Protein AF-0000000074166733 (afdb_homodimer)

Structure (mmCIF, N/CA/C/O backbone):
data_AF-0000000074166733-model_v1
#
loop_
_entity.id
_entity.type
_entity.pdbx_description
1 polymer 'Secreted glycoprotein'
#
loop_
_atom_site.group_PDB
_atom_site.id
_atom_site.type_symbol
_atom_site.label_atom_id
_atom_site.label_alt_id
_atom_site.label_comp_id
_atom_site.label_asym_id
_atom_site.label_entity_id
_atom_site.label_seq_id
_atom_site.pdbx_PDB_ins_code
_atom_site.Cartn_x
_atom_site.Cartn_y
_atom_site.Cartn_z
_atom_site.occupancy
_atom_site.B_iso_or_equiv
_atom_site.auth_seq_id
_atom_site.auth_comp_id
_atom_site.auth_asym_id
_atom_site.auth_atom_id
_atom_site.pdbx_PDB_model_num
ATOM 1 N N . MET A 1 1 ? -39.781 55.938 23 1 27.62 1 MET A N 1
ATOM 2 C CA . MET A 1 1 ? -38.812 54.875 22.766 1 27.62 1 MET A CA 1
ATOM 3 C C . MET A 1 1 ? -38.125 55.062 21.422 1 27.62 1 MET A C 1
ATOM 5 O O . MET A 1 1 ? -38.719 54.875 20.375 1 27.62 1 MET A O 1
ATOM 9 N N . THR A 1 2 ? -37.312 56 21.109 1 37.94 2 THR A N 1
ATOM 10 C CA . THR A 1 2 ? -36.656 56.688 20 1 37.94 2 THR A CA 1
ATOM 11 C C . THR A 1 2 ? -35.719 55.75 19.234 1 37.94 2 THR A C 1
ATOM 13 O O . THR A 1 2 ? -34.969 55.031 19.844 1 37.94 2 THR A O 1
ATOM 16 N N . ASP A 1 3 ? -36.094 55.125 17.984 1 38.78 3 ASP A N 1
ATOM 17 C CA . ASP A 1 3 ? -35.844 54.062 17.016 1 38.78 3 ASP A CA 1
ATOM 18 C C . ASP A 1 3 ? -34.406 54.156 16.484 1 38.78 3 ASP A C 1
ATOM 20 O O . ASP A 1 3 ? -34.156 54.781 15.453 1 38.78 3 ASP A O 1
ATOM 24 N N . ARG A 1 4 ? -33.344 54.625 17.172 1 48.34 4 ARG A N 1
ATOM 25 C CA . ARG A 1 4 ? -31.938 54.781 16.906 1 48.34 4 ARG A CA 1
ATOM 26 C C . ARG A 1 4 ? -31.266 53.469 16.578 1 48.34 4 ARG A C 1
ATOM 28 O O . ARG A 1 4 ? -30.047 53.406 16.391 1 48.34 4 ARG A O 1
ATOM 35 N N . PRO A 1 5 ? -31.875 52.312 16.938 1 53.09 5 PRO A N 1
ATOM 36 C CA . PRO A 1 5 ? -31.266 50.969 16.859 1 53.09 5 PRO A CA 1
ATOM 37 C C . PRO A 1 5 ? -30.875 50.594 15.43 1 53.09 5 PRO A C 1
ATOM 39 O O . PRO A 1 5 ? -29.938 49.812 15.227 1 53.09 5 PRO A O 1
ATOM 42 N N . PRO A 1 6 ? -31.453 51.25 14.484 1 59.25 6 PRO A N 1
ATOM 43 C CA . PRO A 1 6 ? -31.219 50.75 13.125 1 59.25 6 PRO A CA 1
ATOM 44 C C . PRO A 1 6 ? -29.859 51.125 12.578 1 59.25 6 PRO A C 1
ATOM 46 O O . PRO A 1 6 ? -29.266 50.344 11.797 1 59.25 6 PRO A O 1
ATOM 49 N N . ARG A 1 7 ? -29.375 52.188 13 1 56.59 7 ARG A N 1
ATOM 50 C CA . ARG A 1 7 ? -28.109 52.625 12.406 1 56.59 7 ARG A CA 1
ATOM 51 C C . ARG A 1 7 ? -26.953 51.75 12.875 1 56.59 7 ARG A C 1
ATOM 53 O O . ARG A 1 7 ? -26.109 51.344 12.078 1 56.59 7 ARG A O 1
ATOM 60 N N . ILE A 1 8 ? -26.938 51.531 14.148 1 56.31 8 ILE A N 1
ATOM 61 C CA . ILE A 1 8 ? -25.859 50.719 14.695 1 56.31 8 ILE A CA 1
ATOM 62 C C . ILE A 1 8 ? -25.969 49.312 14.141 1 56.31 8 ILE A C 1
ATOM 64 O O . ILE A 1 8 ? -24.953 48.688 13.805 1 56.31 8 ILE A O 1
ATOM 68 N N . ALA A 1 9 ? -27.141 48.875 14.023 1 58.81 9 ALA A N 1
ATOM 69 C CA . ALA A 1 9 ? -27.344 47.531 13.445 1 58.81 9 ALA A CA 1
ATOM 70 C C . ALA A 1 9 ? -26.875 47.5 11.992 1 58.81 9 ALA A C 1
ATOM 72 O O . ALA A 1 9 ? -26.281 46.531 11.555 1 58.81 9 ALA A O 1
ATOM 73 N N . LEU A 1 10 ? -27.109 48.594 11.344 1 58.19 10 LEU A N 1
ATOM 74 C CA . LEU A 1 10 ? -26.688 48.656 9.945 1 58.19 10 LEU A CA 1
ATOM 75 C C . LEU A 1 10 ? -25.172 48.75 9.836 1 58.19 10 LEU A C 1
ATOM 77 O O . LEU A 1 10 ? -24.578 48.156 8.938 1 58.19 10 LEU A O 1
ATOM 81 N N . VAL A 1 11 ? -24.547 49.406 10.758 1 56.22 11 VAL A N 1
ATOM 82 C CA . VAL A 1 11 ? -23.094 49.531 10.758 1 56.22 11 VAL A CA 1
ATOM 83 C C . VAL A 1 11 ? -22.469 48.188 11.102 1 56.22 11 VAL A C 1
ATOM 85 O O . VAL A 1 11 ? -21.5 47.75 10.461 1 56.22 11 VAL A O 1
ATOM 88 N N . ILE A 1 12 ? -22.984 47.5 12.031 1 56.38 12 ILE A N 1
ATOM 89 C CA . ILE A 1 12 ? -22.484 46.188 12.406 1 56.38 12 ILE A CA 1
ATOM 90 C C . ILE A 1 12 ? -22.672 45.188 11.25 1 56.38 12 ILE A C 1
ATOM 92 O O . ILE A 1 12 ? -21.781 44.406 10.945 1 56.38 12 ILE A O 1
ATOM 96 N N . LEU A 1 13 ? -23.797 45.25 10.609 1 58.47 13 LEU A N 1
ATOM 97 C CA . LEU A 1 13 ? -24.047 44.406 9.445 1 58.47 13 LEU A CA 1
ATOM 98 C C . LEU A 1 13 ? -23.062 44.75 8.32 1 58.47 13 LEU A C 1
ATOM 100 O O . LEU A 1 13 ? -22.547 43.844 7.668 1 58.47 13 LEU A O 1
ATOM 104 N N . ALA A 1 14 ? -22.844 46.031 8.148 1 55.28 14 ALA A N 1
ATOM 105 C CA . ALA A 1 14 ? -21.906 46.469 7.109 1 55.28 14 ALA A CA 1
ATOM 106 C C . ALA A 1 14 ? -20.484 46 7.406 1 55.28 14 ALA A C 1
ATOM 108 O O . ALA A 1 14 ? -19.797 45.5 6.508 1 55.28 14 ALA A O 1
ATOM 109 N N . LEU A 1 15 ? -20.078 46.031 8.609 1 56.97 15 LEU A N 1
ATOM 110 C CA . LEU A 1 15 ? -18.75 45.594 9.008 1 56.97 15 LEU A CA 1
ATOM 111 C C . LEU A 1 15 ? -18.625 44.062 8.891 1 56.97 15 LEU A C 1
ATOM 113 O O . LEU A 1 15 ? -17.594 43.562 8.453 1 56.97 15 LEU A O 1
ATOM 117 N N . CYS A 1 16 ? -19.641 43.406 9.266 1 57.09 16 CYS A N 1
ATOM 118 C CA . CYS A 1 16 ? -19.656 41.969 9.125 1 57.09 16 CYS A CA 1
ATOM 119 C C . CYS A 1 16 ? -19.547 41.562 7.66 1 57.09 16 CYS A C 1
ATOM 121 O O . CYS A 1 16 ? -18.844 40.594 7.324 1 57.09 16 CYS A O 1
ATOM 123 N N . LEU A 1 17 ? -20.188 42.281 6.77 1 57.56 17 LEU A N 1
ATOM 124 C CA . LEU A 1 17 ? -20.156 42 5.34 1 57.56 17 LEU A CA 1
ATOM 125 C C . LEU A 1 17 ? -18.797 42.375 4.738 1 57.56 17 LEU A C 1
ATOM 127 O O . LEU A 1 17 ? -18.297 41.656 3.854 1 57.56 17 LEU A O 1
ATOM 131 N N . LEU A 1 18 ? -18.219 43.438 5.289 1 53.03 18 LEU A N 1
ATOM 132 C CA . LEU A 1 18 ? -16.938 43.906 4.785 1 53.03 18 LEU A CA 1
ATOM 133 C C . LEU A 1 18 ? -15.812 42.969 5.219 1 53.03 18 LEU A C 1
ATOM 135 O O . LEU A 1 18 ? -14.797 42.844 4.531 1 53.03 18 LEU A O 1
ATOM 139 N N . THR A 1 19 ? -16.016 42.25 6.316 1 52.84 19 THR A N 1
ATOM 140 C CA . THR A 1 19 ? -14.922 41.438 6.832 1 52.84 19 THR A CA 1
ATOM 141 C C . THR A 1 19 ? -15.133 39.969 6.438 1 52.84 19 THR A C 1
ATOM 143 O O . THR A 1 19 ? -14.422 39.094 6.926 1 52.84 19 THR A O 1
ATOM 146 N N . VAL A 1 20 ? -16.109 39.75 5.586 1 53.34 20 VAL A N 1
ATOM 147 C CA . VAL A 1 20 ? -16.406 38.375 5.125 1 53.34 20 VAL A CA 1
ATOM 148 C C . VAL A 1 20 ? -15.125 37.719 4.645 1 53.34 20 VAL A C 1
ATOM 150 O O . VAL A 1 20 ? -14.859 36.562 4.98 1 53.34 20 VAL A O 1
ATOM 153 N N . PRO A 1 21 ? -14.375 38.438 3.916 1 48 21 PRO A N 1
ATOM 154 C CA . PRO A 1 21 ? -13.156 37.781 3.459 1 48 21 PRO A CA 1
ATOM 155 C C . PRO A 1 21 ? -12.281 37.281 4.613 1 48 21 PRO A C 1
ATOM 157 O O . PRO A 1 21 ? -11.508 36.344 4.449 1 48 21 PRO A O 1
ATOM 160 N N . PHE A 1 22 ? -12.445 37.875 5.676 1 46.84 22 PHE A N 1
ATOM 161 C CA . PHE A 1 22 ? -11.578 37.531 6.797 1 46.84 22 PHE A CA 1
ATOM 162 C C . PHE A 1 22 ? -12.133 36.375 7.59 1 46.84 22 PHE A C 1
ATOM 164 O O . PHE A 1 22 ? -11.375 35.562 8.125 1 46.84 22 PHE A O 1
ATOM 171 N N . TRP A 1 23 ? -13.438 36.344 7.758 1 48.22 23 TRP A N 1
ATOM 172 C CA . TRP A 1 23 ? -13.945 35.281 8.609 1 48.22 23 TRP A CA 1
ATOM 173 C C . TRP A 1 23 ? -14.523 34.156 7.773 1 48.22 23 TRP A C 1
ATOM 175 O O . TRP A 1 23 ? -14.648 33.031 8.25 1 48.22 23 TRP A O 1
ATOM 185 N N . ALA A 1 24 ? -14.875 34.375 6.559 1 48.03 24 ALA A N 1
ATOM 186 C CA . ALA A 1 24 ? -15.398 33.312 5.703 1 48.03 24 ALA A CA 1
ATOM 187 C C . ALA A 1 24 ? -14.422 32.125 5.621 1 48.03 24 ALA A C 1
ATOM 189 O O . ALA A 1 24 ? -14.836 30.984 5.715 1 48.03 24 ALA A O 1
ATOM 190 N N . PRO A 1 25 ? -13.203 32.469 5.379 1 46.47 25 PRO A N 1
ATOM 191 C CA . PRO A 1 25 ? -12.297 31.312 5.402 1 46.47 25 PRO A CA 1
ATOM 192 C C . PRO A 1 25 ? -12.281 30.594 6.75 1 46.47 25 PRO A C 1
ATOM 194 O O . PRO A 1 25 ? -12 29.391 6.816 1 46.47 25 PRO A O 1
ATOM 197 N N . LEU A 1 26 ? -12.391 31.359 7.754 1 43.88 26 LEU A N 1
ATOM 198 C CA . LEU A 1 26 ? -12.414 30.75 9.086 1 43.88 26 LEU A CA 1
ATOM 199 C C . LEU A 1 26 ? -13.586 29.797 9.227 1 43.88 26 LEU A C 1
ATOM 201 O O . LEU A 1 26 ? -13.523 28.844 10.016 1 43.88 26 LEU A O 1
ATOM 205 N N . LEU A 1 27 ? -14.711 30.172 8.719 1 44.38 27 LEU A N 1
ATOM 206 C CA . LEU A 1 27 ? -15.82 29.234 8.711 1 44.38 27 LEU A CA 1
ATOM 207 C C . LEU A 1 27 ? -15.586 28.141 7.676 1 44.38 27 LEU A C 1
ATOM 209 O O . LEU A 1 27 ? -16.438 27.266 7.488 1 44.38 27 LEU A O 1
ATOM 213 N N . ASP A 1 28 ? -14.391 27.547 7.625 1 46.5 28 ASP A N 1
ATOM 214 C CA . ASP A 1 28 ? -13.922 26.438 6.797 1 46.5 28 ASP A CA 1
ATOM 215 C C . ASP A 1 28 ? -14.766 26.297 5.535 1 46.5 28 ASP A C 1
ATOM 217 O O . ASP A 1 28 ? -15.078 25.188 5.109 1 46.5 28 ASP A O 1
ATOM 221 N N . VAL A 1 29 ? -15.5 27.219 5.082 1 47.47 29 VAL A N 1
ATOM 222 C CA . VAL A 1 29 ? -16.422 27.266 3.949 1 47.47 29 VAL A CA 1
ATOM 223 C C . VAL A 1 29 ? -15.664 26.969 2.658 1 47.47 29 VAL A C 1
ATOM 225 O O . VAL A 1 29 ? -16.266 26.531 1.668 1 47.47 29 VAL A O 1
ATOM 228 N N . THR A 1 30 ? -14.461 27.312 2.502 1 50.12 30 THR A N 1
ATOM 229 C CA . THR A 1 30 ? -13.742 27.219 1.239 1 50.12 30 THR A CA 1
ATOM 230 C C . THR A 1 30 ? -13.078 25.844 1.104 1 50.12 30 THR A C 1
ATOM 232 O O . THR A 1 30 ? -12.5 25.531 0.063 1 50.12 30 THR A O 1
ATOM 235 N N . GLY A 1 31 ? -13.227 25.078 2.035 1 58.38 31 GLY A N 1
ATOM 236 C CA . GLY A 1 31 ? -12.406 23.875 1.93 1 58.38 31 GLY A CA 1
ATOM 237 C C . GLY A 1 31 ? -13.109 22.719 1.244 1 58.38 31 GLY A C 1
ATOM 238 O O . GLY A 1 31 ? -14.289 22.828 0.911 1 58.38 31 GLY A O 1
ATOM 239 N N . THR A 1 32 ? -12.578 21.891 0.525 1 71.25 32 THR A N 1
ATOM 240 C CA . THR A 1 32 ? -13.102 20.688 -0.096 1 71.25 32 THR A CA 1
ATOM 241 C C . THR A 1 32 ? -13.758 19.781 0.945 1 71.25 32 THR A C 1
ATOM 243 O O . THR A 1 32 ? -13.195 19.547 2.016 1 71.25 32 THR A O 1
ATOM 246 N N . ALA A 1 33 ? -15.117 19.828 0.8 1 84.81 33 ALA A N 1
ATOM 247 C CA . ALA A 1 33 ? -15.836 18.922 1.681 1 84.81 33 ALA A CA 1
ATOM 248 C C . ALA A 1 33 ? -16.047 17.562 1.017 1 84.81 33 ALA A C 1
ATOM 250 O O . ALA A 1 33 ? -16.344 17.484 -0.178 1 84.81 33 ALA A O 1
ATOM 251 N N . HIS A 1 34 ? -15.766 16.578 1.745 1 91.19 34 HIS A N 1
ATOM 252 C CA . HIS A 1 34 ? -15.961 15.211 1.288 1 91.19 34 HIS A CA 1
ATOM 253 C C . HIS A 1 34 ? -17.312 14.664 1.76 1 91.19 34 HIS A C 1
ATOM 255 O O . HIS A 1 34 ? -17.656 14.781 2.938 1 91.19 34 HIS A O 1
ATOM 261 N N . GLU A 1 35 ? -18.031 14.109 0.809 1 92.31 35 GLU A N 1
ATOM 262 C CA . GLU A 1 35 ? -19.312 13.492 1.13 1 92.31 35 GLU A CA 1
ATOM 263 C C . GLU A 1 35 ? -19.141 12.023 1.494 1 92.31 35 GLU A C 1
ATOM 265 O O . GLU A 1 35 ? -18.594 11.242 0.712 1 92.31 35 GLU A O 1
ATOM 270 N N . TYR A 1 36 ? -19.531 11.719 2.73 1 93.5 36 TYR A N 1
ATOM 271 C CA . TYR A 1 36 ? -19.516 10.336 3.174 1 93.5 36 TYR A CA 1
ATOM 272 C C . TYR A 1 36 ? -20.859 9.656 2.914 1 93.5 36 TYR A C 1
ATOM 274 O O . TYR A 1 36 ? -21.906 10.281 3.061 1 93.5 36 TYR A O 1
ATOM 282 N N . SER A 1 37 ? -20.828 8.461 2.479 1 93.88 37 SER A N 1
ATOM 283 C CA . SER A 1 37 ? -22 7.598 2.369 1 93.88 37 SER A CA 1
ATOM 284 C C . SER A 1 37 ? -21.797 6.285 3.115 1 93.88 37 SER A C 1
ATOM 286 O O . SER A 1 37 ? -20.656 5.852 3.314 1 93.88 37 SER A O 1
ATOM 288 N N . ALA A 1 38 ? -22.906 5.754 3.568 1 94.75 38 ALA A N 1
ATOM 289 C CA . ALA A 1 38 ? -22.859 4.469 4.262 1 94.75 38 ALA A CA 1
ATOM 290 C C . ALA A 1 38 ? -23.797 3.461 3.604 1 94.75 38 ALA A C 1
ATOM 292 O O . ALA A 1 38 ? -24.906 3.812 3.188 1 94.75 38 ALA A O 1
ATOM 293 N N . THR A 1 39 ? -23.266 2.266 3.408 1 93.5 39 THR A N 1
ATOM 294 C CA . THR A 1 39 ? -24.094 1.165 2.914 1 93.5 39 THR A CA 1
ATOM 295 C C . THR A 1 39 ? -23.922 -0.069 3.797 1 93.5 39 THR A C 1
ATOM 297 O O . THR A 1 39 ? -22.844 -0.331 4.312 1 93.5 39 THR A O 1
ATOM 300 N N . GLN A 1 40 ? -24.953 -0.778 3.959 1 94.38 40 GLN A N 1
ATOM 301 C CA . GLN A 1 40 ? -24.906 -1.936 4.848 1 94.38 40 GLN A CA 1
ATOM 302 C C . GLN A 1 40 ? -24.219 -3.121 4.176 1 94.38 40 GLN A C 1
ATOM 304 O O . GLN A 1 40 ? -24.453 -3.387 2.994 1 94.38 40 GLN A O 1
ATOM 309 N N . LEU A 1 41 ? -23.375 -3.758 4.953 1 93.75 41 LEU A N 1
ATOM 310 C CA . LEU A 1 41 ? -22.766 -5.031 4.574 1 93.75 41 LEU A CA 1
ATOM 311 C C . LEU A 1 41 ? -23.531 -6.199 5.195 1 93.75 41 LEU A C 1
ATOM 313 O O . LEU A 1 41 ? -23.719 -6.242 6.414 1 93.75 41 LEU A O 1
ATOM 317 N N . THR A 1 42 ? -23.953 -7.047 4.348 1 93.69 42 THR A N 1
ATOM 318 C CA . THR A 1 42 ? -24.656 -8.227 4.84 1 93.69 42 THR A CA 1
ATOM 319 C C . THR A 1 42 ? -23.938 -9.508 4.414 1 93.69 42 THR A C 1
ATOM 321 O O . THR A 1 42 ? -23.094 -9.477 3.518 1 93.69 42 THR A O 1
ATOM 324 N N . VAL A 1 43 ? -24.203 -10.484 5.211 1 94.19 43 VAL A N 1
ATOM 325 C CA . VAL A 1 43 ? -23.672 -11.805 4.871 1 94.19 43 VAL A CA 1
ATOM 326 C C . VAL A 1 43 ? -24.812 -12.766 4.574 1 94.19 43 VAL A C 1
ATOM 328 O O . VAL A 1 43 ? -25.688 -12.992 5.426 1 94.19 43 VAL A O 1
ATOM 331 N N . GLU A 1 44 ? -24.859 -13.195 3.309 1 92.62 44 GLU A N 1
ATOM 332 C CA . GLU A 1 44 ? -25.844 -14.18 2.871 1 92.62 44 GLU A CA 1
ATOM 333 C C . GLU A 1 44 ? -25.156 -15.414 2.279 1 92.62 44 GLU A C 1
ATOM 335 O O . GLU A 1 44 ? -24.312 -15.289 1.392 1 92.62 44 GLU A O 1
ATOM 340 N N . ASP A 1 45 ? -25.516 -16.656 2.676 1 93.88 45 ASP A N 1
ATOM 341 C CA . ASP A 1 45 ? -24.922 -17.891 2.197 1 93.88 45 ASP A CA 1
ATOM 342 C C . ASP A 1 45 ? -23.391 -17.859 2.33 1 93.88 45 ASP A C 1
ATOM 344 O O . ASP A 1 45 ? -22.672 -18.25 1.403 1 93.88 45 ASP A O 1
ATOM 348 N N . ASP A 1 46 ? -22.906 -17.281 3.387 1 95.81 46 ASP A N 1
ATOM 349 C CA . ASP A 1 46 ? -21.484 -17.188 3.744 1 95.81 46 ASP A CA 1
ATOM 350 C C . ASP A 1 46 ? -20.703 -16.375 2.717 1 95.81 46 ASP A C 1
ATOM 352 O O . ASP A 1 46 ? -19.578 -16.719 2.359 1 95.81 46 ASP A O 1
ATOM 356 N N . ARG A 1 47 ? -21.469 -15.328 2.168 1 95.12 47 ARG A N 1
ATOM 357 C CA . ARG A 1 47 ? -20.906 -14.375 1.217 1 95.12 47 ARG A CA 1
ATOM 358 C C . ARG A 1 47 ? -21.203 -12.938 1.628 1 95.12 47 ARG A C 1
ATOM 360 O O . ARG A 1 47 ? -22.312 -12.633 2.074 1 95.12 47 ARG A O 1
ATOM 367 N N . VAL A 1 48 ? -20.156 -12.148 1.574 1 94.12 48 VAL A N 1
ATOM 368 C CA . VAL A 1 48 ? -20.344 -10.734 1.896 1 94.12 48 VAL A CA 1
ATOM 369 C C . VAL A 1 48 ? -21.062 -10.039 0.74 1 94.12 48 VAL A C 1
ATOM 371 O O . VAL A 1 48 ? -20.688 -10.219 -0.423 1 94.12 48 VAL A O 1
ATOM 374 N N . GLN A 1 49 ? -22.062 -9.328 1.033 1 91.31 49 GLN A N 1
ATOM 375 C CA . GLN A 1 49 ? -22.828 -8.578 0.041 1 91.31 49 GLN A CA 1
ATOM 376 C C . GLN A 1 49 ? -23.031 -7.133 0.481 1 91.31 49 GLN A C 1
ATOM 378 O O . GLN A 1 49 ? -23.094 -6.844 1.679 1 91.31 49 GLN A O 1
ATOM 383 N N . VAL A 1 50 ? -23.016 -6.246 -0.558 1 89.44 50 VAL A N 1
ATOM 384 C CA . VAL A 1 50 ? -23.344 -4.844 -0.32 1 89.44 50 VAL A CA 1
ATOM 385 C C . VAL A 1 50 ? -24.812 -4.59 -0.687 1 89.44 50 VAL A C 1
ATOM 387 O O . VAL A 1 50 ? -25.234 -4.91 -1.796 1 89.44 50 VAL A O 1
ATOM 390 N N . GLN A 1 51 ? -25.594 -4.156 0.212 1 79.31 51 GLN A N 1
ATOM 391 C CA . GLN A 1 51 ? -27.047 -4.066 0.066 1 79.31 51 GLN A CA 1
ATOM 392 C C . GLN A 1 51 ? -27.422 -3.121 -1.069 1 79.31 51 GLN A C 1
ATOM 394 O O . GLN A 1 51 ? -28.281 -3.447 -1.895 1 79.31 51 GLN A O 1
ATOM 399 N N . GLN A 1 52 ? -26.875 -1.888 -1.008 1 73.38 52 GLN A N 1
ATOM 400 C CA . GLN A 1 52 ? -27.25 -0.912 -2.027 1 73.38 52 GLN A CA 1
ATOM 401 C C . GLN A 1 52 ? -26.125 -0.726 -3.047 1 73.38 52 GLN A C 1
ATOM 403 O O . GLN A 1 52 ? -24.953 -0.947 -2.738 1 73.38 52 GLN A O 1
ATOM 408 N N . ASP A 1 53 ? -26.688 -0.582 -4.277 1 68 53 ASP A N 1
ATOM 409 C CA . ASP A 1 53 ? -25.734 -0.271 -5.332 1 68 53 ASP A CA 1
ATOM 410 C C . ASP A 1 53 ? -24.875 0.929 -4.957 1 68 53 ASP A C 1
ATOM 412 O O . ASP A 1 53 ? -25.391 2.006 -4.652 1 68 53 ASP A O 1
ATOM 416 N N . SER A 1 54 ? -23.703 0.654 -4.727 1 77.56 54 SER A N 1
ATOM 417 C CA . SER A 1 54 ? -22.734 1.666 -4.297 1 77.56 54 SER A CA 1
ATOM 418 C C . SER A 1 54 ? -21.547 1.72 -5.238 1 77.56 54 SER A C 1
ATOM 420 O O . SER A 1 54 ? -20.438 1.312 -4.867 1 77.56 54 SER A O 1
ATOM 422 N N . PRO A 1 55 ? -21.781 2.371 -6.395 1 75.06 55 PRO A N 1
ATOM 423 C CA . PRO A 1 55 ? -20.703 2.352 -7.395 1 75.06 55 PRO A CA 1
ATOM 424 C C . PRO A 1 55 ? -19.453 3.064 -6.918 1 75.06 55 PRO A C 1
ATOM 426 O O . PRO A 1 55 ? -18.344 2.785 -7.414 1 75.06 55 PRO A O 1
ATOM 429 N N . ARG A 1 56 ? -19.625 3.91 -5.922 1 77.56 56 ARG A N 1
ATOM 430 C CA . ARG A 1 56 ? -18.484 4.691 -5.484 1 77.56 56 ARG A CA 1
ATOM 431 C C . ARG A 1 56 ? -17.734 3.982 -4.363 1 77.56 56 ARG A C 1
ATOM 433 O O . ARG A 1 56 ? -16.656 4.422 -3.949 1 77.56 56 ARG A O 1
ATOM 440 N N . LEU A 1 57 ? -18.422 2.957 -3.906 1 83.69 57 LEU A N 1
ATOM 441 C CA . LEU A 1 57 ? -17.703 2.145 -2.92 1 83.69 57 LEU A CA 1
ATOM 442 C C . LEU A 1 57 ? -16.578 1.352 -3.576 1 83.69 57 LEU A C 1
ATOM 444 O O . LEU A 1 57 ? -16.844 0.464 -4.395 1 83.69 57 LEU A O 1
ATOM 448 N N . LYS A 1 58 ? -15.438 1.921 -3.195 1 80.62 58 LYS A N 1
ATOM 449 C CA . LYS A 1 58 ? -14.266 1.223 -3.713 1 80.62 58 LYS A CA 1
ATOM 450 C C . LYS A 1 58 ? -13.359 0.76 -2.58 1 80.62 58 LYS A C 1
ATOM 452 O O . LYS A 1 58 ? -13.25 1.43 -1.551 1 80.62 58 LYS A O 1
ATOM 457 N N . GLN A 1 59 ? -12.859 -0.343 -2.744 1 84 59 GLN A N 1
ATOM 458 C CA . GLN A 1 59 ? -11.883 -0.895 -1.805 1 84 59 GLN A CA 1
ATOM 459 C C . GLN A 1 59 ? -12.398 -0.805 -0.369 1 84 59 GLN A C 1
ATOM 461 O O . GLN A 1 59 ? -12.875 0.247 0.061 1 84 59 GLN A O 1
ATOM 466 N N . ILE A 1 60 ? -12.422 -1.765 0.358 1 91.31 60 ILE A N 1
ATOM 467 C CA . ILE A 1 60 ? -12.82 -1.821 1.76 1 91.31 60 ILE A CA 1
ATOM 468 C C . ILE A 1 60 ? -11.625 -2.193 2.625 1 91.31 60 ILE A C 1
ATOM 470 O O . ILE A 1 60 ? -10.961 -3.207 2.381 1 91.31 60 ILE A O 1
ATOM 474 N N . ASN A 1 61 ? -11.344 -1.309 3.598 1 93.69 61 ASN A N 1
ATOM 475 C CA . ASN A 1 61 ? -10.25 -1.599 4.52 1 93.69 61 ASN A CA 1
ATOM 476 C C . ASN A 1 61 ? -10.477 -2.918 5.254 1 93.69 61 ASN A C 1
ATOM 478 O O . ASN A 1 61 ? -11.539 -3.139 5.84 1 93.69 61 ASN A O 1
ATOM 482 N N . GLY A 1 62 ? -9.508 -3.758 5.191 1 94.75 62 GLY A N 1
ATOM 483 C CA . GLY A 1 62 ? -9.602 -5.047 5.852 1 94.75 62 GLY A CA 1
ATOM 484 C C . GLY A 1 62 ? -10.055 -6.164 4.93 1 94.75 62 GLY A C 1
ATOM 485 O O . GLY A 1 62 ? -9.93 -7.344 5.262 1 94.75 62 GLY A O 1
ATOM 486 N N . LEU A 1 63 ? -10.656 -5.812 3.855 1 94.38 63 LEU A N 1
ATOM 487 C CA . LEU A 1 63 ? -11.094 -6.762 2.836 1 94.38 63 LEU A CA 1
ATOM 488 C C . LEU A 1 63 ? -10.492 -6.418 1.479 1 94.38 63 LEU A C 1
ATOM 490 O O . LEU A 1 63 ? -11.102 -5.691 0.689 1 94.38 63 LEU A O 1
ATOM 494 N N . ASP A 1 64 ? -9.445 -7.023 1.228 1 94.81 64 ASP A N 1
ATOM 495 C CA . ASP A 1 64 ? -8.703 -6.723 0.007 1 94.81 64 ASP A CA 1
ATOM 496 C C . ASP A 1 64 ? -9.398 -7.316 -1.217 1 94.81 64 ASP A C 1
ATOM 498 O O . ASP A 1 64 ? -10.164 -8.273 -1.099 1 94.81 64 ASP A O 1
ATOM 502 N N . CYS A 1 65 ? -9.203 -6.688 -2.428 1 93.12 65 CYS A N 1
ATOM 503 C CA . CYS A 1 65 ? -9.625 -7.164 -3.74 1 93.12 65 CYS A CA 1
ATOM 504 C C . CYS A 1 65 ? -11.141 -7.098 -3.883 1 93.12 65 CYS A C 1
ATOM 506 O O . CYS A 1 65 ? -11.695 -7.555 -4.887 1 93.12 65 CYS A O 1
ATOM 508 N N . PHE A 1 66 ? -11.812 -6.668 -2.822 1 89.81 66 PHE A N 1
ATOM 509 C CA . PHE A 1 66 ? -13.273 -6.598 -2.857 1 89.81 66 PHE A CA 1
ATOM 510 C C . PHE A 1 66 ? -13.734 -5.27 -3.449 1 89.81 66 PHE A C 1
ATOM 512 O O . PHE A 1 66 ? -13.258 -4.207 -3.051 1 89.81 66 PHE A O 1
ATOM 519 N N . ARG A 1 67 ? -14.555 -5.289 -4.453 1 82.38 67 ARG A N 1
ATOM 520 C CA . ARG A 1 67 ? -15.172 -4.113 -5.059 1 82.38 67 ARG A CA 1
ATOM 521 C C . ARG A 1 67 ? -14.109 -3.189 -5.656 1 82.38 67 ARG A C 1
ATOM 523 O O . ARG A 1 67 ? -14.234 -1.966 -5.586 1 82.38 67 ARG A O 1
ATOM 530 N N . GLU A 1 68 ? -13.07 -3.76 -6.012 1 79.5 68 GLU A N 1
ATOM 531 C CA . GLU A 1 68 ? -12.062 -2.945 -6.688 1 79.5 68 GLU A CA 1
ATOM 532 C C . GLU A 1 68 ? -12.477 -2.625 -8.117 1 79.5 68 GLU A C 1
ATOM 534 O O . GLU A 1 68 ? -13.117 -3.443 -8.781 1 79.5 68 GLU A O 1
ATOM 539 N N . ARG A 1 69 ? -12.234 -1.407 -8.516 1 73.25 69 ARG A N 1
ATOM 540 C CA . ARG A 1 69 ? -12.578 -1.026 -9.883 1 73.25 69 ARG A CA 1
ATOM 541 C C . ARG A 1 69 ? -11.781 -1.841 -10.898 1 73.25 69 ARG A C 1
ATOM 543 O O . ARG A 1 69 ? -12.336 -2.326 -11.883 1 73.25 69 ARG A O 1
ATOM 550 N N . SER A 1 70 ? -10.492 -1.945 -10.625 1 81.62 70 SER A N 1
ATOM 551 C CA . SER A 1 70 ? -9.594 -2.76 -11.438 1 81.62 70 SER A CA 1
ATOM 552 C C . SER A 1 70 ? -8.688 -3.623 -10.562 1 81.62 70 SER A C 1
ATOM 554 O O . SER A 1 70 ? -8.297 -3.211 -9.469 1 81.62 70 SER A O 1
ATOM 556 N N . PRO A 1 71 ? -8.5 -4.797 -11.102 1 88.62 71 PRO A N 1
ATOM 557 C CA . PRO A 1 71 ? -7.652 -5.668 -10.289 1 88.62 71 PRO A CA 1
ATOM 558 C C . PRO A 1 71 ? -6.238 -5.113 -10.117 1 88.62 71 PRO A C 1
ATOM 560 O O . PRO A 1 71 ? -5.723 -4.434 -11.008 1 88.62 71 PRO A O 1
ATOM 563 N N . THR A 1 72 ? -5.766 -5.32 -8.953 1 93.62 72 THR A N 1
ATOM 564 C CA . THR A 1 72 ? -4.355 -5.031 -8.711 1 93.62 72 THR A CA 1
ATOM 565 C C . THR A 1 72 ? -3.496 -6.262 -9 1 93.62 72 THR A C 1
ATOM 567 O O . THR A 1 72 ? -4.016 -7.375 -9.109 1 93.62 72 THR A O 1
ATOM 570 N N . ARG A 1 73 ? -2.236 -6.074 -9.172 1 96.19 73 ARG A N 1
ATOM 571 C CA . ARG A 1 73 ? -1.328 -7.188 -9.43 1 96.19 73 ARG A CA 1
ATOM 572 C C . ARG A 1 73 ? -1.334 -8.18 -8.266 1 96.19 73 ARG A C 1
ATOM 574 O O . ARG A 1 73 ? -1.361 -9.391 -8.484 1 96.19 73 ARG A O 1
ATOM 581 N N . THR A 1 74 ? -1.396 -7.668 -7.055 1 95.62 74 THR A N 1
ATOM 582 C CA . THR A 1 74 ? -1.464 -8.523 -5.879 1 95.62 74 THR A CA 1
ATOM 583 C C . THR A 1 74 ? -2.719 -9.398 -5.914 1 95.62 74 THR A C 1
ATOM 585 O O . THR A 1 74 ? -2.652 -10.602 -5.672 1 95.62 74 THR A O 1
ATOM 588 N N . CYS A 1 75 ? -3.787 -8.789 -6.297 1 95.12 75 CYS A N 1
ATOM 589 C CA . CYS A 1 75 ? -5.039 -9.539 -6.34 1 95.12 75 CYS A CA 1
ATOM 590 C C . CYS A 1 75 ? -5.035 -10.539 -7.488 1 95.12 75 CYS A C 1
ATOM 592 O O . CYS A 1 75 ? -5.676 -11.594 -7.402 1 95.12 75 CYS A O 1
ATOM 594 N N . GLY A 1 76 ? -4.297 -10.242 -8.555 1 94.75 76 GLY A N 1
ATOM 595 C CA . GLY A 1 76 ? -4.078 -11.219 -9.602 1 94.75 76 GLY A CA 1
ATOM 596 C C . GLY A 1 76 ? -3.385 -12.477 -9.109 1 94.75 76 GLY A C 1
ATOM 597 O O . GLY A 1 76 ? -3.82 -13.594 -9.406 1 94.75 76 GLY A O 1
ATOM 598 N N . PHE A 1 77 ? -2.375 -12.258 -8.312 1 96.5 77 PHE A N 1
ATOM 599 C CA . PHE A 1 77 ? -1.67 -13.398 -7.742 1 96.5 77 PHE A CA 1
ATOM 600 C C . PHE A 1 77 ? -2.59 -14.203 -6.832 1 96.5 77 PHE A C 1
ATOM 602 O O . PHE A 1 77 ? -2.609 -15.43 -6.891 1 96.5 77 PHE A O 1
ATOM 609 N N . GLU A 1 78 ? -3.307 -13.484 -6.078 1 96.44 78 GLU A N 1
ATOM 610 C CA . GLU A 1 78 ? -4.172 -14.141 -5.109 1 96.44 78 GLU A CA 1
ATOM 611 C C . GLU A 1 78 ? -5.281 -14.93 -5.801 1 96.44 78 GLU A C 1
ATOM 613 O O . GLU A 1 78 ? -5.648 -16.016 -5.359 1 96.44 78 GLU A O 1
ATOM 618 N N . SER A 1 79 ? -5.793 -14.352 -6.871 1 94.19 79 SER A N 1
ATOM 619 C CA . SER A 1 79 ? -6.859 -15.031 -7.594 1 94.19 79 SER A CA 1
ATOM 620 C C . SER A 1 79 ? -6.375 -16.344 -8.188 1 94.19 79 SER A C 1
ATOM 622 O O . SER A 1 79 ? -7.137 -17.312 -8.289 1 94.19 79 SER A O 1
ATOM 624 N N . ALA A 1 80 ? -5.137 -16.406 -8.562 1 94.81 80 ALA A N 1
ATOM 625 C CA . ALA A 1 80 ? -4.566 -17.625 -9.133 1 94.81 80 ALA A CA 1
ATOM 626 C C . ALA A 1 80 ? -4.562 -18.766 -8.109 1 94.81 80 ALA A C 1
ATOM 628 O O . ALA A 1 80 ? -4.605 -19.938 -8.477 1 94.81 80 ALA A O 1
ATOM 629 N N . LEU A 1 81 ? -4.574 -18.391 -6.871 1 96 81 LEU A N 1
ATOM 630 C CA . LEU A 1 81 ? -4.52 -19.391 -5.812 1 96 81 LEU A CA 1
ATOM 631 C C . LEU A 1 81 ? -5.855 -20.109 -5.672 1 96 81 LEU A C 1
ATOM 633 O O . LEU A 1 81 ? -5.934 -21.172 -5.059 1 96 81 LEU A O 1
ATOM 637 N N . LEU A 1 82 ? -6.871 -19.469 -6.199 1 92.62 82 LEU A N 1
ATOM 638 C CA . LEU A 1 82 ? -8.188 -20.094 -6.117 1 92.62 82 LEU A CA 1
ATOM 639 C C . LEU A 1 82 ? -8.211 -21.391 -6.906 1 92.62 82 LEU A C 1
ATOM 641 O O . LEU A 1 82 ? -8.93 -22.328 -6.547 1 92.62 82 LEU A O 1
ATOM 645 N N . THR A 1 83 ? -7.391 -21.484 -7.938 1 89.25 83 THR A N 1
ATOM 646 C CA . THR A 1 83 ? -7.34 -22.672 -8.781 1 89.25 83 THR A CA 1
ATOM 647 C C . THR A 1 83 ? -6.148 -23.547 -8.406 1 89.25 83 THR A C 1
ATOM 649 O O . THR A 1 83 ? -6.27 -24.766 -8.352 1 89.25 83 THR A O 1
ATOM 652 N N . GLU A 1 84 ? -5.012 -22.984 -8.141 1 89.81 84 GLU A N 1
ATOM 653 C CA . GLU A 1 84 ? -3.773 -23.703 -7.887 1 89.81 84 GLU A CA 1
ATOM 654 C C . GLU A 1 84 ? -3.693 -24.172 -6.441 1 89.81 84 GLU A C 1
ATOM 656 O O . GLU A 1 84 ? -2.883 -25.047 -6.105 1 89.81 84 GLU A O 1
ATOM 661 N N . ARG A 1 85 ? -4.445 -23.625 -5.535 1 89.44 85 ARG A N 1
ATOM 662 C CA . ARG A 1 85 ? -4.551 -23.938 -4.117 1 89.44 85 ARG A CA 1
ATOM 663 C C . ARG A 1 85 ? -3.398 -23.328 -3.33 1 89.44 85 ARG A C 1
ATOM 665 O O . ARG A 1 85 ? -3.607 -22.734 -2.271 1 89.44 85 ARG A O 1
ATOM 672 N N . SER A 1 86 ? -2.152 -23.547 -3.922 1 95 86 SER A N 1
ATOM 673 C CA . SER A 1 86 ? -0.997 -22.953 -3.264 1 95 86 SER A CA 1
ATOM 674 C C . SER A 1 86 ? 0.136 -22.703 -4.254 1 95 86 SER A C 1
ATOM 676 O O . SER A 1 86 ? 0.107 -23.203 -5.379 1 95 86 SER A O 1
ATOM 678 N N . ARG A 1 87 ? 1.017 -21.844 -3.719 1 95.19 87 ARG A N 1
ATOM 679 C CA . ARG A 1 87 ? 2.195 -21.516 -4.516 1 95.19 87 ARG A CA 1
ATOM 680 C C . ARG A 1 87 ? 3.453 -21.5 -3.654 1 95.19 87 ARG A C 1
ATOM 682 O O . ARG A 1 87 ? 3.457 -20.938 -2.559 1 95.19 87 ARG A O 1
ATOM 689 N N . SER A 1 88 ? 4.488 -22.156 -4.211 1 95.5 88 SER A N 1
ATOM 690 C CA . SER A 1 88 ? 5.781 -22.109 -3.541 1 95.5 88 SER A CA 1
ATOM 691 C C . SER A 1 88 ? 6.621 -20.938 -4.016 1 95.5 88 SER A C 1
ATOM 693 O O . SER A 1 88 ? 6.629 -20.609 -5.207 1 95.5 88 SER A O 1
ATOM 695 N N . ALA A 1 89 ? 7.266 -20.328 -3.061 1 94.5 89 ALA A N 1
ATOM 696 C CA . ALA A 1 89 ? 8.086 -19.172 -3.383 1 94.5 89 ALA A CA 1
ATOM 697 C C . ALA A 1 89 ? 9.398 -19.188 -2.602 1 94.5 89 ALA A C 1
ATOM 699 O O . ALA A 1 89 ? 9.406 -19.031 -1.38 1 94.5 89 ALA A O 1
ATOM 700 N N . SER A 1 90 ? 10.461 -19.422 -3.363 1 92.62 90 SER A N 1
ATOM 701 C CA . SER A 1 90 ? 11.781 -19.219 -2.764 1 92.62 90 SER A CA 1
ATOM 702 C C . SER A 1 90 ? 12.172 -17.75 -2.781 1 92.62 90 SER A C 1
ATOM 704 O O . SER A 1 90 ? 12.023 -17.078 -3.801 1 92.62 90 SER A O 1
ATOM 706 N N . TYR A 1 91 ? 12.547 -17.312 -1.679 1 91.19 91 TYR A N 1
ATOM 707 C CA . TYR A 1 91 ? 12.938 -15.906 -1.577 1 91.19 91 TYR A CA 1
ATOM 708 C C . TYR A 1 91 ? 14.445 -15.766 -1.412 1 91.19 91 TYR A C 1
ATOM 710 O O . TYR A 1 91 ? 15.031 -16.344 -0.494 1 91.19 91 TYR A O 1
ATOM 718 N N . PRO A 1 92 ? 15.031 -15.008 -2.295 1 86.44 92 PRO A N 1
ATOM 719 C CA . PRO A 1 92 ? 16.484 -14.875 -2.219 1 86.44 92 PRO A CA 1
ATOM 720 C C . PRO A 1 92 ? 16.969 -14.406 -0.847 1 86.44 92 PRO A C 1
ATOM 722 O O . PRO A 1 92 ? 16.438 -13.445 -0.296 1 86.44 92 PRO A O 1
ATOM 725 N N . GLY A 1 93 ? 17.891 -15.109 -0.299 1 83 93 GLY A N 1
ATOM 726 C CA . GLY A 1 93 ? 18.5 -14.711 0.96 1 83 93 GLY A CA 1
ATOM 727 C C . GLY A 1 93 ? 17.828 -15.328 2.17 1 83 93 GLY A C 1
ATOM 728 O O . GLY A 1 93 ? 18.328 -15.234 3.289 1 83 93 GLY A O 1
ATOM 729 N N . VAL A 1 94 ? 16.688 -15.93 1.919 1 88.19 94 VAL A N 1
ATOM 730 C CA . VAL A 1 94 ? 15.992 -16.547 3.043 1 88.19 94 VAL A CA 1
ATOM 731 C C . VAL A 1 94 ? 16.109 -18.062 2.955 1 88.19 94 VAL A C 1
ATOM 733 O O . VAL A 1 94 ? 15.555 -18.688 2.049 1 88.19 94 VAL A O 1
ATOM 736 N N . ARG A 1 95 ? 16.812 -18.594 3.926 1 90.81 95 ARG A N 1
ATOM 737 C CA . ARG A 1 95 ? 17.047 -20.047 3.893 1 90.81 95 ARG A CA 1
ATOM 738 C C . ARG A 1 95 ? 16.391 -20.734 5.082 1 90.81 95 ARG A C 1
ATOM 740 O O . ARG A 1 95 ? 16.25 -21.953 5.105 1 90.81 95 ARG A O 1
ATOM 747 N N . HIS A 1 96 ? 16.016 -19.891 6.012 1 92.5 96 HIS A N 1
ATOM 748 C CA . HIS A 1 96 ? 15.359 -20.391 7.219 1 92.5 96 HIS A CA 1
ATOM 749 C C . HIS A 1 96 ? 14.43 -19.328 7.809 1 92.5 96 HIS A C 1
ATOM 751 O O . HIS A 1 96 ? 14.664 -18.125 7.652 1 92.5 96 HIS A O 1
ATOM 757 N N . VAL A 1 97 ? 13.375 -19.797 8.289 1 91.12 97 VAL A N 1
ATOM 758 C CA . VAL A 1 97 ? 12.453 -18.891 8.969 1 91.12 97 VAL A CA 1
ATOM 759 C C . VAL A 1 97 ? 12.211 -19.375 10.398 1 91.12 97 VAL A C 1
ATOM 761 O O . VAL A 1 97 ? 11.789 -20.516 10.609 1 91.12 97 VAL A O 1
ATOM 764 N N . ASP A 1 98 ? 12.562 -18.359 11.25 1 87.06 98 ASP A N 1
ATOM 765 C CA . ASP A 1 98 ? 12.312 -18.656 12.656 1 87.06 98 ASP A CA 1
ATOM 766 C C . ASP A 1 98 ? 10.938 -18.172 13.094 1 87.06 98 ASP A C 1
ATOM 768 O O . ASP A 1 98 ? 10.586 -17.016 12.852 1 87.06 98 ASP A O 1
ATOM 772 N N . GLY A 1 99 ? 10.18 -19.016 13.617 1 88.94 99 GLY A N 1
ATOM 773 C CA . GLY A 1 99 ? 8.906 -18.562 14.164 1 88.94 99 GLY A CA 1
ATOM 774 C C . GLY A 1 99 ? 7.805 -18.5 13.125 1 88.94 99 GLY A C 1
ATOM 775 O O . GLY A 1 99 ? 7.656 -19.422 12.305 1 88.94 99 GLY A O 1
ATOM 776 N N . ASP A 1 100 ? 7.055 -17.422 13.141 1 88.94 100 ASP A N 1
ATOM 777 C CA . ASP A 1 100 ? 5.887 -17.234 12.281 1 88.94 100 ASP A CA 1
ATOM 778 C C . ASP A 1 100 ? 6.301 -16.891 10.852 1 88.94 100 ASP A C 1
ATOM 780 O O . ASP A 1 100 ? 6.926 -15.859 10.617 1 88.94 100 ASP A O 1
ATOM 784 N N . PRO A 1 101 ? 5.984 -17.719 9.922 1 91.94 101 PRO A N 1
ATOM 785 C CA . PRO A 1 101 ? 6.402 -17.5 8.539 1 91.94 101 PRO A CA 1
ATOM 786 C C . PRO A 1 101 ? 5.527 -16.469 7.816 1 91.94 101 PRO A C 1
ATOM 788 O O . PRO A 1 101 ? 5.699 -16.234 6.617 1 91.94 101 PRO A O 1
ATOM 791 N N . SER A 1 102 ? 4.668 -15.875 8.508 1 90 102 SER A N 1
ATOM 792 C CA . SER A 1 102 ? 3.723 -14.961 7.879 1 90 102 SER A CA 1
ATOM 793 C C . SER A 1 102 ? 4.445 -13.805 7.184 1 90 102 SER A C 1
ATOM 795 O O . SER A 1 102 ? 5.449 -13.305 7.691 1 90 102 SER A O 1
ATOM 797 N N . LEU A 1 103 ? 3.93 -13.516 6.012 1 93.44 103 LEU A N 1
ATOM 798 C CA . LEU A 1 103 ? 4.441 -12.391 5.238 1 93.44 103 LEU A CA 1
ATOM 799 C C . LEU A 1 103 ? 3.492 -11.195 5.32 1 93.44 103 LEU A C 1
ATOM 801 O O . LEU A 1 103 ? 2.271 -11.367 5.301 1 93.44 103 LEU A O 1
ATOM 805 N N . ALA A 1 104 ? 4.105 -10.062 5.387 1 91.31 104 ALA A N 1
ATOM 806 C CA . ALA A 1 104 ? 3.303 -8.844 5.484 1 91.31 104 ALA A CA 1
ATOM 807 C C . ALA A 1 104 ? 2.441 -8.656 4.238 1 91.31 104 ALA A C 1
ATOM 809 O O . ALA A 1 104 ? 2.898 -8.898 3.117 1 91.31 104 ALA A O 1
ATOM 810 N N . ALA A 1 105 ? 1.182 -8.367 4.453 1 93.25 105 ALA A N 1
ATOM 811 C CA . ALA A 1 105 ? 0.22 -8.031 3.404 1 93.25 105 ALA A CA 1
ATOM 812 C C . ALA A 1 105 ? -0.645 -6.84 3.814 1 93.25 105 ALA A C 1
ATOM 814 O O . ALA A 1 105 ? -0.674 -6.461 4.988 1 93.25 105 ALA A O 1
ATOM 815 N N . ARG A 1 106 ? -1.257 -6.258 2.789 1 88 106 ARG A N 1
ATOM 816 C CA . ARG A 1 106 ? -2.096 -5.098 3.076 1 88 106 ARG A CA 1
ATOM 817 C C . ARG A 1 106 ? -3.211 -5.457 4.055 1 88 106 ARG A C 1
ATOM 819 O O . ARG A 1 106 ? -3.426 -4.754 5.043 1 88 106 ARG A O 1
ATOM 826 N N . ASP A 1 107 ? -3.912 -6.531 3.744 1 92.88 107 ASP A N 1
ATOM 827 C CA . ASP A 1 107 ? -5.012 -7.012 4.574 1 92.88 107 ASP A CA 1
ATOM 828 C C . ASP A 1 107 ? -4.918 -8.523 4.793 1 92.88 107 ASP A C 1
ATOM 830 O O . ASP A 1 107 ? -4.375 -9.242 3.951 1 92.88 107 ASP A O 1
ATOM 834 N N . ARG A 1 108 ? -5.488 -8.828 5.902 1 94.94 108 ARG A N 1
ATOM 835 C CA . ARG A 1 108 ? -5.52 -10.25 6.23 1 94.94 108 ARG A CA 1
ATOM 836 C C . ARG A 1 108 ? -6.508 -10.992 5.34 1 94.94 108 ARG A C 1
ATOM 838 O O . ARG A 1 108 ? -6.227 -12.102 4.883 1 94.94 108 ARG A O 1
ATOM 845 N N . TYR A 1 109 ? -7.648 -10.344 5.051 1 97.44 109 TYR A N 1
ATOM 846 C CA . TYR A 1 109 ? -8.727 -10.992 4.312 1 97.44 109 TYR A CA 1
ATOM 847 C C . TYR A 1 109 ? -8.844 -10.422 2.904 1 97.44 109 TYR A C 1
ATOM 849 O O . TYR A 1 109 ? -8.414 -9.289 2.646 1 97.44 109 TYR A O 1
ATOM 857 N N . LEU A 1 110 ? -9.297 -11.211 2.012 1 96.06 110 LEU A N 1
ATOM 858 C CA . LEU A 1 110 ? -9.625 -10.742 0.667 1 96.06 110 LEU A CA 1
ATOM 859 C C . LEU A 1 110 ? -10.93 -11.367 0.185 1 96.06 110 LEU A C 1
ATOM 861 O O . LEU A 1 110 ? -11.367 -12.391 0.708 1 96.06 110 LEU A O 1
ATOM 865 N N . ALA A 1 111 ? -11.586 -10.68 -0.623 1 93.5 111 ALA A N 1
ATOM 866 C CA . ALA A 1 111 ? -12.797 -11.133 -1.301 1 93.5 111 ALA A CA 1
ATOM 867 C C . ALA A 1 111 ? -12.797 -10.711 -2.768 1 93.5 111 ALA A C 1
ATOM 869 O O . ALA A 1 111 ? -12.383 -9.594 -3.098 1 93.5 111 ALA A O 1
ATOM 870 N N . PHE A 1 112 ? -13.07 -11.609 -3.629 1 85.94 112 PHE A N 1
ATOM 871 C CA . PHE A 1 112 ? -13.055 -11.281 -5.051 1 85.94 112 PHE A CA 1
ATOM 872 C C . PHE A 1 112 ? -14.406 -10.766 -5.508 1 85.94 112 PHE A C 1
ATOM 874 O O . PHE A 1 112 ? -15.438 -11.086 -4.914 1 85.94 112 PHE A O 1
ATOM 881 N N . PRO A 1 113 ? -14.242 -9.914 -6.547 1 76 113 PRO A N 1
ATOM 882 C CA . PRO A 1 113 ? -15.484 -9.289 -7.012 1 76 113 PRO A CA 1
ATOM 883 C C . PRO A 1 113 ? -16.516 -10.312 -7.492 1 76 113 PRO A C 1
ATOM 885 O O . PRO A 1 113 ? -16.156 -11.328 -8.094 1 76 113 PRO A O 1
ATOM 888 N N . GLY A 1 114 ? -17.719 -10.039 -7.227 1 70.81 114 GLY A N 1
ATOM 889 C CA . GLY A 1 114 ? -18.844 -10.773 -7.797 1 70.81 114 GLY A CA 1
ATOM 890 C C . GLY A 1 114 ? -19.234 -12 -7.004 1 70.81 114 GLY A C 1
ATOM 891 O O . GLY A 1 114 ? -20.359 -12.492 -7.109 1 70.81 114 GLY A O 1
ATOM 892 N N . ASP A 1 115 ? -18.391 -12.547 -6.242 1 74.81 115 ASP A N 1
ATOM 893 C CA . ASP A 1 115 ? -18.766 -13.797 -5.594 1 74.81 115 ASP A CA 1
ATOM 894 C C . ASP A 1 115 ? -18.938 -13.609 -4.09 1 74.81 115 ASP A C 1
ATOM 896 O O . ASP A 1 115 ? -19.75 -14.289 -3.467 1 74.81 115 ASP A O 1
ATOM 900 N N . GLY A 1 116 ? -18.266 -12.695 -3.457 1 85.44 116 GLY A N 1
ATOM 901 C CA . GLY A 1 116 ? -18.453 -12.312 -2.064 1 85.44 116 GLY A CA 1
ATOM 902 C C . GLY A 1 116 ? -17.812 -13.297 -1.094 1 85.44 116 GLY A C 1
ATOM 903 O O . GLY A 1 116 ? -17.906 -13.117 0.123 1 85.44 116 GLY A O 1
ATOM 904 N N . ARG A 1 117 ? -17.359 -14.484 -1.588 1 93.75 117 ARG A N 1
ATOM 905 C CA . ARG A 1 117 ? -16.625 -15.391 -0.717 1 93.75 117 ARG A CA 1
ATOM 906 C C . ARG A 1 117 ? -15.391 -14.703 -0.123 1 93.75 117 ARG A C 1
ATOM 908 O O . ARG A 1 117 ? -14.695 -13.961 -0.813 1 93.75 117 ARG A O 1
ATOM 915 N N . VAL A 1 118 ? -15.211 -14.969 1.142 1 96.75 118 VAL A N 1
ATOM 916 C CA . VAL A 1 118 ? -14.078 -14.344 1.82 1 96.75 118 VAL A CA 1
ATOM 917 C C . VAL A 1 118 ? -12.984 -15.383 2.053 1 96.75 118 VAL A C 1
ATOM 919 O O . VAL A 1 118 ? -13.273 -16.531 2.396 1 96.75 118 VAL A O 1
ATOM 922 N N . PHE A 1 119 ? -11.781 -14.961 1.81 1 97 119 PHE A N 1
ATOM 923 C CA . PHE A 1 119 ? -10.609 -15.812 2.006 1 97 119 PHE A CA 1
ATOM 924 C C . PHE A 1 119 ? -9.609 -15.148 2.941 1 97 119 PHE A C 1
ATOM 926 O O . PHE A 1 119 ? -9.586 -13.922 3.064 1 97 119 PHE A O 1
ATOM 933 N N . GLU A 1 120 ? -8.82 -15.953 3.625 1 97.75 120 GLU A N 1
ATOM 934 C CA . GLU A 1 120 ? -7.707 -15.5 4.453 1 97.75 120 GLU A CA 1
ATOM 935 C C . GLU A 1 120 ? -6.367 -15.898 3.84 1 97.75 120 GLU A C 1
ATOM 937 O O . GLU A 1 120 ? -6.207 -17.016 3.352 1 97.75 120 GLU A O 1
ATOM 942 N N . ARG A 1 121 ? -5.422 -14.945 3.842 1 97.69 121 ARG A N 1
ATOM 943 C CA . ARG A 1 121 ? -4.07 -15.219 3.367 1 97.69 121 ARG A CA 1
ATOM 944 C C . ARG A 1 121 ? -3.316 -16.109 4.348 1 97.69 121 ARG A C 1
ATOM 946 O O . ARG A 1 121 ? -3.268 -15.828 5.547 1 97.69 121 ARG A O 1
ATOM 953 N N . VAL A 1 122 ? -2.775 -17.172 3.818 1 97.31 122 VAL A N 1
ATOM 954 C CA . VAL A 1 122 ? -2.016 -18.109 4.645 1 97.31 122 VAL A CA 1
ATOM 955 C C . VAL A 1 122 ? -0.612 -18.281 4.07 1 97.31 122 VAL A C 1
ATOM 957 O O . VAL A 1 122 ? -0.443 -18.406 2.855 1 97.31 122 VAL A O 1
ATOM 960 N N . THR A 1 123 ? 0.354 -18.172 4.945 1 97.12 123 THR A N 1
ATOM 961 C CA . THR A 1 123 ? 1.74 -18.406 4.559 1 97.12 123 THR A CA 1
ATOM 962 C C . THR A 1 123 ? 2.377 -19.469 5.445 1 97.12 123 THR A C 1
ATOM 964 O O . THR A 1 123 ? 2.311 -19.375 6.676 1 97.12 123 THR A O 1
ATOM 967 N N . ASP A 1 124 ? 2.904 -20.438 4.832 1 96.5 124 ASP A N 1
ATOM 968 C CA . ASP A 1 124 ? 3.668 -21.469 5.516 1 96.5 124 ASP A CA 1
ATOM 969 C C . ASP A 1 124 ? 5.105 -21.516 5.012 1 96.5 124 ASP A C 1
ATOM 971 O O . ASP A 1 124 ? 5.426 -20.922 3.979 1 96.5 124 ASP A O 1
ATOM 975 N N . TRP A 1 125 ? 5.973 -22.156 5.852 1 96.75 125 TRP A N 1
ATOM 976 C CA . TRP A 1 125 ? 7.371 -22.328 5.469 1 96.75 125 TRP A CA 1
ATOM 977 C C . TRP A 1 125 ? 7.723 -23.812 5.34 1 96.75 125 TRP A C 1
ATOM 979 O O . TRP A 1 125 ? 7.438 -24.609 6.238 1 96.75 125 TRP A O 1
ATOM 989 N N . ASN A 1 126 ? 8.211 -24.125 4.184 1 96.31 126 ASN A N 1
ATOM 990 C CA . ASN A 1 126 ? 8.758 -25.453 3.955 1 96.31 126 ASN A CA 1
ATOM 991 C C . ASN A 1 126 ? 10.266 -25.484 4.191 1 96.31 126 ASN A C 1
ATOM 993 O O . ASN A 1 126 ? 11.047 -25.047 3.346 1 96.31 126 ASN A O 1
ATOM 997 N N . GLU A 1 127 ? 10.711 -26.031 5.27 1 95.38 127 GLU A N 1
ATOM 998 C CA . GLU A 1 127 ? 12.117 -26.031 5.656 1 95.38 127 GLU A CA 1
ATOM 999 C C . GLU A 1 127 ? 12.969 -26.812 4.656 1 95.38 127 GLU A C 1
ATOM 1001 O O . GLU A 1 127 ? 14.07 -26.375 4.301 1 95.38 127 GLU A O 1
ATOM 1006 N N . SER A 1 128 ? 12.5 -27.953 4.211 1 95.44 128 SER A N 1
ATOM 1007 C CA . SER A 1 128 ? 13.266 -28.797 3.305 1 95.44 128 SER A CA 1
ATOM 1008 C C . SER A 1 128 ? 13.484 -28.125 1.958 1 95.44 128 SER A C 1
ATOM 1010 O O . SER A 1 128 ? 14.578 -28.203 1.387 1 95.44 128 SER A O 1
ATOM 1012 N N . ALA A 1 129 ? 12.477 -27.422 1.493 1 94.81 129 ALA A N 1
ATOM 1013 C CA . ALA A 1 129 ? 12.57 -26.766 0.193 1 94.81 129 ALA A CA 1
ATOM 1014 C C . ALA A 1 129 ? 13.062 -25.328 0.339 1 94.81 129 ALA A C 1
ATOM 1016 O O . ALA A 1 129 ? 13.328 -24.656 -0.658 1 94.81 129 ALA A O 1
ATOM 1017 N N . GLN A 1 130 ? 13.18 -24.875 1.593 1 94.44 130 GLN A N 1
ATOM 1018 C CA . GLN A 1 130 ? 13.57 -23.5 1.887 1 94.44 130 GLN A CA 1
ATOM 1019 C C . GLN A 1 130 ? 12.75 -22.5 1.071 1 94.44 130 GLN A C 1
ATOM 1021 O O . GLN A 1 130 ? 13.305 -21.625 0.398 1 94.44 130 GLN A O 1
ATOM 1026 N N . SER A 1 131 ? 11.453 -22.656 1.229 1 95.75 131 SER A N 1
ATOM 1027 C CA . SER A 1 131 ? 10.547 -21.828 0.451 1 95.75 131 SER A CA 1
ATOM 1028 C C . SER A 1 131 ? 9.25 -21.562 1.211 1 95.75 131 SER A C 1
ATOM 1030 O O . SER A 1 131 ? 8.852 -22.359 2.066 1 95.75 131 SER A O 1
ATOM 1032 N N . TYR A 1 132 ? 8.68 -20.438 0.902 1 96.06 132 TYR A N 1
ATOM 1033 C CA . TYR A 1 132 ? 7.348 -20.125 1.404 1 96.06 132 TYR A CA 1
ATOM 1034 C C . TYR A 1 132 ? 6.277 -20.859 0.61 1 96.06 132 TYR A C 1
ATOM 1036 O O . TYR A 1 132 ? 6.465 -21.156 -0.574 1 96.06 132 TYR A O 1
ATOM 1044 N N . ARG A 1 133 ? 5.266 -21.188 1.281 1 97.12 133 ARG A N 1
ATOM 1045 C CA . ARG A 1 133 ? 4.051 -21.672 0.631 1 97.12 133 ARG A CA 1
ATOM 1046 C C . ARG A 1 133 ? 2.9 -20.688 0.833 1 97.12 133 ARG A C 1
ATOM 1048 O O . ARG A 1 133 ? 2.451 -20.484 1.961 1 97.12 133 ARG A O 1
ATOM 1055 N N . LEU A 1 134 ? 2.496 -20.094 -0.271 1 97.44 134 LEU A N 1
ATOM 1056 C CA . LEU A 1 134 ? 1.438 -19.094 -0.228 1 97.44 134 LEU A CA 1
ATOM 1057 C C . LEU A 1 134 ? 0.098 -19.703 -0.636 1 97.44 134 LEU A C 1
ATOM 1059 O O . LEU A 1 134 ? 0.006 -20.391 -1.659 1 97.44 134 LEU A O 1
ATOM 1063 N N . SER A 1 135 ? -0.911 -19.5 0.161 1 97.94 135 SER A N 1
ATOM 1064 C CA . SER A 1 135 ? -2.244 -20.016 -0.128 1 97.94 135 SER A CA 1
ATOM 1065 C C . SER A 1 135 ? -3.326 -19.109 0.445 1 97.94 135 SER A C 1
ATOM 1067 O O . SER A 1 135 ? -3.02 -18.109 1.097 1 97.94 135 SER A O 1
ATOM 1069 N N . VAL A 1 136 ? -4.52 -19.359 0.047 1 97.19 136 VAL A N 1
ATOM 1070 C CA . VAL A 1 136 ? -5.684 -18.703 0.636 1 97.19 136 VAL A CA 1
ATOM 1071 C C . VAL A 1 136 ? -6.676 -19.75 1.124 1 97.19 136 VAL A C 1
ATOM 1073 O O . VAL A 1 136 ? -6.785 -20.828 0.539 1 97.19 136 VAL A O 1
ATOM 1076 N N . GLU A 1 137 ? -7.301 -19.469 2.176 1 96.88 137 GLU A N 1
ATOM 1077 C CA . GLU A 1 137 ? -8.289 -20.391 2.746 1 96.88 137 GLU A CA 1
ATOM 1078 C C . GLU A 1 137 ? -9.641 -19.688 2.914 1 96.88 137 GLU A C 1
ATOM 1080 O O . GLU A 1 137 ? -9.703 -18.547 3.357 1 96.88 137 GLU A O 1
ATOM 1085 N N . ARG A 1 138 ? -10.656 -20.453 2.502 1 96.38 138 ARG A N 1
ATOM 1086 C CA . ARG A 1 138 ? -12 -19.906 2.699 1 96.38 138 ARG A CA 1
ATOM 1087 C C . ARG A 1 138 ? -12.336 -19.797 4.184 1 96.38 138 ARG A C 1
ATOM 1089 O O . ARG A 1 138 ? -12.047 -20.703 4.961 1 96.38 138 ARG A O 1
ATOM 1096 N N . VAL A 1 139 ? -12.898 -18.672 4.539 1 97.5 139 VAL A N 1
ATOM 1097 C CA . VAL A 1 139 ? -13.273 -18.469 5.934 1 97.5 139 VAL A CA 1
ATOM 1098 C C . VAL A 1 139 ? -14.734 -18.031 6.02 1 97.5 139 VAL A C 1
ATOM 1100 O O . VAL A 1 139 ? -15.344 -17.688 5.004 1 97.5 139 VAL A O 1
ATOM 1103 N N . ASN A 1 140 ? -15.234 -18.125 7.227 1 97.75 140 ASN A N 1
ATOM 1104 C CA . ASN A 1 140 ? -16.594 -17.656 7.465 1 97.75 140 ASN A CA 1
ATOM 1105 C C . ASN A 1 140 ? -16.719 -16.156 7.27 1 97.75 140 ASN A C 1
ATOM 1107 O O . ASN A 1 140 ? -16 -15.383 7.914 1 97.75 140 ASN A O 1
ATOM 1111 N N . ALA A 1 141 ? -17.656 -15.766 6.375 1 96.88 141 ALA A N 1
ATOM 1112 C CA . ALA A 1 141 ? -17.781 -14.359 5.992 1 96.88 141 ALA A CA 1
ATOM 1113 C C . ALA A 1 141 ? -18.219 -13.5 7.18 1 96.88 141 ALA A C 1
ATOM 1115 O O . ALA A 1 141 ? -17.75 -12.375 7.344 1 96.88 141 ALA A O 1
ATOM 1116 N N . SER A 1 142 ? -19.062 -14.016 7.961 1 96.38 142 SER A N 1
ATOM 1117 C CA . SER A 1 142 ? -19.547 -13.266 9.117 1 96.38 142 SER A CA 1
ATOM 1118 C C . SER A 1 142 ? -18.406 -12.984 10.102 1 96.38 142 SER A C 1
ATOM 1120 O O . SER A 1 142 ? -18.312 -11.883 10.633 1 96.38 142 SER A O 1
ATOM 1122 N N . GLN A 1 143 ? -17.625 -13.93 10.297 1 96.62 143 GLN A N 1
ATOM 1123 C CA . GLN A 1 143 ? -16.484 -13.766 11.188 1 96.62 143 GLN A CA 1
ATOM 1124 C C . GLN A 1 143 ? -15.492 -12.75 10.633 1 96.62 143 GLN A C 1
ATOM 1126 O O . GLN A 1 143 ? -14.961 -11.914 11.367 1 96.62 143 GLN A O 1
ATOM 1131 N N . ALA A 1 144 ? -15.211 -12.852 9.359 1 97.31 144 ALA A N 1
ATOM 1132 C CA . ALA A 1 144 ? -14.273 -11.922 8.727 1 97.31 144 ALA A CA 1
ATOM 1133 C C . ALA A 1 144 ? -14.766 -10.484 8.836 1 97.31 144 ALA A C 1
ATOM 1135 O O . ALA A 1 144 ? -14 -9.586 9.172 1 97.31 144 ALA A O 1
ATOM 1136 N N . VAL A 1 145 ? -16.047 -10.258 8.578 1 96.75 145 VAL A N 1
ATOM 1137 C CA . VAL A 1 145 ? -16.625 -8.922 8.641 1 96.75 145 VAL A CA 1
ATOM 1138 C C . VAL A 1 145 ? -16.547 -8.398 10.078 1 96.75 145 VAL A C 1
ATOM 1140 O O . VAL A 1 145 ? -16.219 -7.23 10.305 1 96.75 145 VAL A O 1
ATOM 1143 N N . ALA A 1 146 ? -16.812 -9.234 10.992 1 97.12 146 ALA A N 1
ATOM 1144 C CA . ALA A 1 146 ? -16.734 -8.852 12.398 1 97.12 146 ALA A CA 1
ATOM 1145 C C . ALA A 1 146 ? -15.297 -8.484 12.781 1 97.12 146 ALA A C 1
ATOM 1147 O O . ALA A 1 146 ? -15.07 -7.527 13.516 1 97.12 146 ALA A O 1
ATOM 1148 N N . ASP A 1 147 ? -14.344 -9.234 12.297 1 97.12 147 ASP A N 1
ATOM 1149 C CA . ASP A 1 147 ? -12.938 -9.039 12.625 1 97.12 147 ASP A CA 1
ATOM 1150 C C . ASP A 1 147 ? -12.43 -7.695 12.094 1 97.12 147 ASP A C 1
ATOM 1152 O O . ASP A 1 147 ? -11.57 -7.066 12.711 1 97.12 147 ASP A O 1
ATOM 1156 N N . VAL A 1 148 ? -12.922 -7.242 10.93 1 97 148 VAL A N 1
ATOM 1157 C CA . VAL A 1 148 ? -12.375 -6.051 10.297 1 97 148 VAL A CA 1
ATOM 1158 C C . VAL A 1 148 ? -13.188 -4.824 10.711 1 97 148 VAL A C 1
ATOM 1160 O O . VAL A 1 148 ? -12.836 -3.693 10.359 1 97 148 VAL A O 1
ATOM 1163 N N . SER A 1 149 ? -14.266 -5.012 11.414 1 97.56 149 SER A N 1
ATOM 1164 C CA . SER A 1 149 ? -15.125 -3.902 11.82 1 97.56 149 SER A CA 1
ATOM 1165 C C . SER A 1 149 ? -14.695 -3.342 13.172 1 97.56 149 SER A C 1
ATOM 1167 O O . SER A 1 149 ? -14.031 -4.027 13.953 1 97.56 149 SER A O 1
ATOM 1169 N N . HIS A 1 150 ? -15.062 -2.113 13.359 1 97.56 150 HIS A N 1
ATOM 1170 C CA . HIS A 1 150 ? -14.859 -1.461 14.648 1 97.56 150 HIS A CA 1
ATOM 1171 C C . HIS A 1 150 ? -16.125 -0.765 15.125 1 97.56 150 HIS A C 1
ATOM 1173 O O . HIS A 1 150 ? -16.953 -0.354 14.305 1 97.56 150 HIS A O 1
ATOM 1179 N N . PRO A 1 151 ? -16.234 -0.616 16.422 1 97.25 151 PRO A N 1
ATOM 1180 C CA . PRO A 1 151 ? -17.438 0.044 16.938 1 97.25 151 PRO A CA 1
ATOM 1181 C C . PRO A 1 151 ? -17.578 1.48 16.438 1 97.25 151 PRO A C 1
ATOM 1183 O O . PRO A 1 151 ? -16.594 2.199 16.312 1 97.25 151 PRO A O 1
ATOM 1186 N N . VAL A 1 152 ? -18.797 1.861 16.203 1 96.44 152 VAL A N 1
ATOM 1187 C CA . VAL A 1 152 ? -19.109 3.141 15.578 1 96.44 152 VAL A CA 1
ATOM 1188 C C . VAL A 1 152 ? -18.594 4.285 16.453 1 96.44 152 VAL A C 1
ATOM 1190 O O . VAL A 1 152 ? -18.188 5.328 15.938 1 96.44 152 VAL A O 1
ATOM 1193 N N . ASP A 1 153 ? -18.516 4.164 17.719 1 95.06 153 ASP A N 1
ATOM 1194 C CA . ASP A 1 153 ? -18.172 5.234 18.641 1 95.06 153 ASP A CA 1
ATOM 1195 C C . ASP A 1 153 ? -16.672 5.527 18.609 1 95.06 153 ASP A C 1
ATOM 1197 O O . ASP A 1 153 ? -16.219 6.555 19.125 1 95.06 153 ASP A O 1
ATOM 1201 N N . GLN A 1 154 ? -15.938 4.664 17.953 1 95.56 154 GLN A N 1
ATOM 1202 C CA . GLN A 1 154 ? -14.492 4.855 17.844 1 95.56 154 GLN A CA 1
ATOM 1203 C C . GLN A 1 154 ? -14.148 5.762 16.656 1 95.56 154 GLN A C 1
ATOM 1205 O O . GLN A 1 154 ? -13 6.176 16.5 1 95.56 154 GLN A O 1
ATOM 1210 N N . TYR A 1 155 ? -15.164 6.039 15.828 1 95.5 155 TYR A N 1
ATOM 1211 C CA . TYR A 1 155 ? -14.922 6.836 14.633 1 95.5 155 TYR A CA 1
ATOM 1212 C C . TYR A 1 155 ? -15.352 8.281 14.844 1 95.5 155 TYR A C 1
ATOM 1214 O O . TYR A 1 155 ? -15.977 8.609 15.859 1 95.5 155 TYR A O 1
ATOM 1222 N N . SER A 1 156 ? -14.984 9.125 13.922 1 94.25 156 SER A N 1
ATOM 1223 C CA . SER A 1 156 ? -15.328 10.547 13.953 1 94.25 156 SER A CA 1
ATOM 1224 C C . SER A 1 156 ? -16.844 10.75 13.898 1 94.25 156 SER A C 1
ATOM 1226 O O . SER A 1 156 ? -17.578 9.867 13.453 1 94.25 156 SER A O 1
ATOM 1228 N N . PRO A 1 157 ? -17.297 11.922 14.289 1 95.19 157 PRO A N 1
ATOM 1229 C CA . PRO A 1 157 ? -18.719 12.227 14.219 1 95.19 157 PRO A CA 1
ATOM 1230 C C . PRO A 1 157 ? -19.281 12.148 12.797 1 95.19 157 PRO A C 1
ATOM 1232 O O . PRO A 1 157 ? -20.438 11.766 12.594 1 95.19 157 PRO A O 1
ATOM 1235 N N . ALA A 1 158 ? -18.5 12.5 11.875 1 94.12 158 ALA A N 1
ATOM 1236 C CA . ALA A 1 158 ? -18.953 12.445 10.492 1 94.12 158 ALA A CA 1
ATOM 1237 C C . ALA A 1 158 ? -19.281 11.008 10.078 1 94.12 158 ALA A C 1
ATOM 1239 O O . ALA A 1 158 ? -20.281 10.766 9.398 1 94.12 158 ALA A O 1
ATOM 1240 N N . VAL A 1 159 ? -18.453 10.102 10.508 1 96.44 159 VAL A N 1
ATOM 1241 C CA . VAL A 1 159 ? -18.688 8.688 10.195 1 96.44 159 VAL A CA 1
ATOM 1242 C C . VAL A 1 159 ? -19.938 8.203 10.938 1 96.44 159 VAL A C 1
ATOM 1244 O O . VAL A 1 159 ? -20.766 7.488 10.359 1 96.44 159 VAL A O 1
ATOM 1247 N N . GLN A 1 160 ? -20.078 8.578 12.195 1 97.12 160 GLN A N 1
ATOM 1248 C CA . GLN A 1 160 ? -21.234 8.188 12.992 1 97.12 160 GLN A CA 1
ATOM 1249 C C . GLN A 1 160 ? -22.531 8.68 12.352 1 97.12 160 GLN A C 1
ATOM 1251 O O . GLN A 1 160 ? -23.5 7.926 12.234 1 97.12 160 GLN A O 1
ATOM 1256 N N . ARG A 1 161 ? -22.484 9.898 11.898 1 95.44 161 ARG A N 1
ATOM 1257 C CA . ARG A 1 161 ? -23.656 10.484 11.273 1 95.44 161 ARG A CA 1
ATOM 1258 C C . ARG A 1 161 ? -23.984 9.766 9.961 1 95.44 161 ARG A C 1
ATOM 1260 O O . ARG A 1 161 ? -25.172 9.555 9.648 1 95.44 161 ARG A O 1
ATOM 1267 N N . ALA A 1 162 ? -23 9.445 9.172 1 94.94 162 ALA A N 1
ATOM 1268 C CA . ALA A 1 162 ? -23.234 8.734 7.922 1 94.94 162 ALA A CA 1
ATOM 1269 C C . ALA A 1 162 ? -23.938 7.402 8.172 1 94.94 162 ALA A C 1
ATOM 1271 O O . ALA A 1 162 ? -24.797 7 7.391 1 94.94 162 ALA A O 1
ATOM 1272 N N . VAL A 1 163 ? -23.516 6.688 9.211 1 96.06 163 VAL A N 1
ATOM 1273 C CA . VAL A 1 163 ? -24.125 5.402 9.547 1 96.06 163 VAL A CA 1
ATOM 1274 C C . VAL A 1 163 ? -25.578 5.609 9.984 1 96.06 163 VAL A C 1
ATOM 1276 O O . VAL A 1 163 ? -26.453 4.82 9.633 1 96.06 163 VAL A O 1
ATOM 1279 N N . GLU A 1 164 ? -25.859 6.652 10.695 1 94.75 164 GLU A N 1
ATOM 1280 C CA . GLU A 1 164 ? -27.188 6.93 11.234 1 94.75 164 GLU A CA 1
ATOM 1281 C C . GLU A 1 164 ? -28.141 7.402 10.141 1 94.75 164 GLU A C 1
ATOM 1283 O O . GLU A 1 164 ? -29.297 6.98 10.094 1 94.75 164 GLU A O 1
ATOM 1288 N N . THR A 1 165 ? -27.609 8.25 9.273 1 93.25 165 THR A N 1
ATOM 1289 C CA . THR A 1 165 ? -28.531 8.938 8.359 1 93.25 165 THR A CA 1
ATOM 1290 C C . THR A 1 165 ? -28.281 8.484 6.922 1 93.25 165 THR A C 1
ATOM 1292 O O . THR A 1 165 ? -29.094 8.758 6.035 1 93.25 165 THR A O 1
ATOM 1295 N N . GLY A 1 166 ? -27.203 7.863 6.742 1 91.06 166 GLY A N 1
ATOM 1296 C CA . GLY A 1 166 ? -26.891 7.406 5.398 1 91.06 166 GLY A CA 1
ATOM 1297 C C . GLY A 1 166 ? -25.891 8.305 4.691 1 91.06 166 GLY A C 1
ATOM 1298 O O . GLY A 1 166 ? -25.297 7.91 3.678 1 91.06 166 GLY A O 1
ATOM 1299 N N . ALA A 1 167 ? -25.734 9.523 5.188 1 90.44 167 ALA A N 1
ATOM 1300 C CA . ALA A 1 167 ? -24.828 10.469 4.551 1 90.44 167 ALA A CA 1
ATOM 1301 C C . ALA A 1 167 ? -24.344 11.531 5.543 1 90.44 167 ALA A C 1
ATOM 1303 O O . ALA A 1 167 ? -25.031 11.805 6.535 1 90.44 167 ALA A O 1
ATOM 1304 N N . SER A 1 168 ? -23.125 12.016 5.258 1 93.38 168 SER A N 1
ATOM 1305 C CA . SER A 1 168 ? -22.562 13.102 6.051 1 93.38 168 SER A CA 1
ATOM 1306 C C . SER A 1 168 ? -21.438 13.805 5.301 1 93.38 168 SER A C 1
ATOM 1308 O O . SER A 1 168 ? -21.125 13.469 4.156 1 93.38 168 SER A O 1
ATOM 1310 N N . GLN A 1 169 ? -20.922 14.867 5.926 1 90.31 169 GLN A N 1
ATOM 1311 C CA . GLN A 1 169 ? -19.828 15.617 5.324 1 90.31 169 GLN A CA 1
ATOM 1312 C C . GLN A 1 169 ? -18.625 15.695 6.27 1 90.31 169 GLN A C 1
ATOM 1314 O O . GLN A 1 169 ? -18.797 15.664 7.492 1 90.31 169 G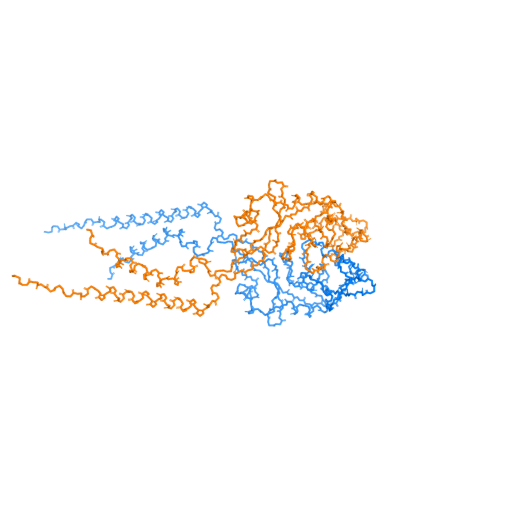LN A O 1
ATOM 1319 N N . SER A 1 170 ? -17.547 15.609 5.617 1 91.62 170 SER A N 1
ATOM 1320 C CA . SER A 1 170 ? -16.312 15.703 6.383 1 91.62 170 SER A CA 1
ATOM 1321 C C . SER A 1 170 ? -15.242 16.5 5.621 1 91.62 170 SER A C 1
ATOM 1323 O O . SER A 1 170 ? -15.289 16.578 4.391 1 91.62 170 SER A O 1
ATOM 1325 N N . GLN A 1 171 ? -14.336 17.125 6.324 1 87.19 171 GLN A N 1
ATOM 1326 C CA . GLN A 1 171 ? -13.219 17.812 5.703 1 87.19 171 GLN A CA 1
ATOM 1327 C C . GLN A 1 171 ? -12.086 16.844 5.363 1 87.19 171 GLN A C 1
ATOM 1329 O O . GLN A 1 171 ? -11.18 17.188 4.602 1 87.19 171 GLN A O 1
ATOM 1334 N N . THR A 1 172 ? -12.219 15.68 5.891 1 89 172 THR A N 1
ATOM 1335 C CA . THR A 1 172 ? -11.188 14.68 5.66 1 89 172 THR A CA 1
ATOM 1336 C C . THR A 1 172 ? -11.672 13.617 4.672 1 89 172 THR A C 1
ATOM 1338 O O . THR A 1 172 ? -12.844 13.234 4.695 1 89 172 THR A O 1
ATOM 1341 N N . ASP A 1 173 ? -10.789 13.25 3.805 1 89.5 173 ASP A N 1
ATOM 1342 C CA . ASP A 1 173 ? -11.094 12.188 2.854 1 89.5 173 ASP A CA 1
ATOM 1343 C C . ASP A 1 173 ? -10.797 10.812 3.447 1 89.5 173 ASP A C 1
ATOM 1345 O O . ASP A 1 173 ? -9.75 10.617 4.074 1 89.5 173 ASP A O 1
ATOM 1349 N N . LEU A 1 174 ? -11.805 9.945 3.271 1 89.62 174 LEU A N 1
ATOM 1350 C CA . LEU A 1 174 ? -11.5 8.547 3.562 1 89.62 174 LEU A CA 1
ATOM 1351 C C . LEU A 1 174 ? -10.82 7.875 2.375 1 89.62 174 LEU A C 1
ATOM 1353 O O . LEU A 1 174 ? -11.445 7.676 1.33 1 89.62 174 LEU A O 1
ATOM 1357 N N . ARG A 1 175 ? -9.539 7.605 2.434 1 85.44 175 ARG A N 1
ATOM 1358 C CA . ARG A 1 175 ? -8.812 6.969 1.343 1 85.44 175 ARG A CA 1
ATOM 1359 C C . ARG A 1 175 ? -9.414 5.617 0.99 1 85.44 175 ARG A C 1
ATOM 1361 O O . ARG A 1 175 ? -9.492 5.25 -0.185 1 85.44 175 ARG A O 1
ATOM 1368 N N . GLU A 1 176 ? -9.859 4.859 1.985 1 91.12 176 GLU A N 1
ATOM 1369 C CA . GLU A 1 176 ? -10.555 3.586 1.828 1 91.12 176 GLU A CA 1
ATOM 1370 C C . GLU A 1 176 ? -11.812 3.535 2.693 1 91.12 176 GLU A C 1
ATOM 1372 O O . GLU A 1 176 ? -11.906 4.23 3.709 1 91.12 176 GLU A O 1
ATOM 1377 N N . ALA A 1 177 ? -12.727 2.746 2.188 1 94.25 177 ALA A N 1
ATOM 1378 C CA . ALA A 1 177 ? -13.93 2.559 2.992 1 94.25 177 ALA A CA 1
ATOM 1379 C C . ALA A 1 177 ? -13.609 1.842 4.301 1 94.25 177 ALA A C 1
ATOM 1381 O O . ALA A 1 177 ? -12.781 0.928 4.328 1 94.25 177 ALA A O 1
ATOM 1382 N N . VAL A 1 178 ? -14.312 2.234 5.34 1 96.56 178 VAL A N 1
ATOM 1383 C CA . VAL A 1 178 ? -14.141 1.579 6.633 1 96.56 178 VAL A CA 1
ATOM 1384 C C . VAL A 1 178 ? -15.391 0.782 6.98 1 96.56 178 VAL A C 1
ATOM 1386 O O . VAL A 1 178 ? -16.5 1.134 6.562 1 96.56 178 VAL A O 1
ATOM 1389 N N . VAL A 1 179 ? -15.18 -0.281 7.719 1 97.19 179 VAL A N 1
ATOM 1390 C CA . VAL A 1 179 ? -16.297 -1.112 8.156 1 97.19 179 VAL A CA 1
ATOM 1391 C C . VAL A 1 179 ? -16.641 -0.802 9.609 1 97.19 179 VAL A C 1
ATOM 1393 O O . VAL A 1 179 ? -15.805 -0.979 10.5 1 97.19 179 VAL A O 1
ATOM 1396 N N . VAL A 1 180 ? -17.859 -0.411 9.805 1 97.94 180 VAL A N 1
ATOM 1397 C CA . VAL A 1 180 ? -18.312 0.047 11.117 1 97.94 180 VAL A CA 1
ATOM 1398 C C . VAL A 1 180 ? -19.359 -0.918 11.672 1 97.94 180 VAL A C 1
ATOM 1400 O O . VAL A 1 180 ? -20.25 -1.363 10.938 1 97.94 180 VAL A O 1
ATOM 1403 N N . ASN A 1 181 ? -19.156 -1.285 12.875 1 98.12 181 ASN A N 1
ATOM 1404 C CA . ASN A 1 181 ? -20.141 -2.076 13.602 1 98.12 181 ASN A CA 1
ATOM 1405 C C . ASN A 1 181 ? -21.078 -1.19 14.422 1 98.12 181 ASN A C 1
ATOM 1407 O O . ASN A 1 181 ? -20.656 -0.555 15.391 1 98.12 181 ASN A O 1
ATOM 1411 N N . ALA A 1 182 ? -22.266 -1.102 14.016 1 96.88 182 ALA A N 1
ATOM 1412 C CA . ALA A 1 182 ? -23.297 -0.351 14.742 1 96.88 182 ALA A CA 1
ATOM 1413 C C . ALA A 1 182 ? -24.359 -1.284 15.32 1 96.88 182 ALA A C 1
ATOM 1415 O O . ALA A 1 182 ? -25.312 -1.636 14.633 1 96.88 182 ALA A O 1
ATOM 1416 N N . SER A 1 183 ? -24.234 -1.65 16.688 1 93.81 183 SER A N 1
ATOM 1417 C CA . SER A 1 183 ? -25.203 -2.467 17.406 1 93.81 183 SER A CA 1
ATOM 1418 C C . SER A 1 183 ? -25.438 -3.795 16.703 1 93.81 183 SER A C 1
ATOM 1420 O O . SER A 1 183 ? -26.578 -4.199 16.5 1 93.81 183 SER A O 1
ATOM 1422 N N . GLY A 1 184 ? -24.438 -4.418 16.141 1 93.5 184 GLY A N 1
ATOM 1423 C CA . GLY A 1 184 ? -24.531 -5.742 15.547 1 93.5 184 GLY A CA 1
ATOM 1424 C C . GLY A 1 184 ? -24.75 -5.711 14.047 1 93.5 184 GLY A C 1
ATOM 1425 O O . GLY A 1 184 ? -24.766 -6.754 13.391 1 93.5 184 GLY A O 1
ATOM 1426 N N . ARG A 1 185 ? -24.984 -4.5 13.539 1 95.81 185 ARG A N 1
ATOM 1427 C CA . ARG A 1 185 ? -25.078 -4.344 12.094 1 95.81 185 ARG A CA 1
ATOM 1428 C C . ARG A 1 185 ? -23.812 -3.723 11.523 1 95.81 185 ARG A C 1
ATOM 1430 O O . ARG A 1 185 ? -23.219 -2.842 12.141 1 95.81 185 ARG A O 1
ATOM 1437 N N . TYR A 1 186 ? -23.422 -4.188 10.344 1 97.06 186 TYR A N 1
ATOM 1438 C CA . TYR A 1 186 ? -22.156 -3.736 9.758 1 97.06 186 TYR A CA 1
ATOM 1439 C C . TYR A 1 186 ? -22.406 -2.807 8.578 1 97.06 186 TYR A C 1
ATOM 1441 O O . TYR A 1 186 ? -23.266 -3.08 7.734 1 97.06 186 TYR A O 1
ATOM 1449 N N . TYR A 1 187 ? -21.641 -1.713 8.547 1 96.5 187 TYR A N 1
ATOM 1450 C CA . TYR A 1 187 ? -21.75 -0.728 7.48 1 96.5 187 TYR A CA 1
ATOM 1451 C C . TYR A 1 187 ? -20.391 -0.405 6.883 1 96.5 187 TYR A C 1
ATOM 1453 O O . TYR A 1 187 ? -19.391 -0.306 7.605 1 96.5 187 TYR A O 1
ATOM 1461 N N . ALA A 1 188 ? -20.344 -0.284 5.551 1 96.06 188 ALA A N 1
ATOM 1462 C CA . ALA A 1 188 ? -19.188 0.318 4.895 1 96.06 188 ALA A CA 1
ATOM 1463 C C . ALA A 1 188 ? -19.391 1.821 4.715 1 96.06 188 ALA A C 1
ATOM 1465 O O . ALA A 1 188 ? -20.375 2.262 4.113 1 96.06 188 ALA A O 1
ATOM 1466 N N . VAL A 1 189 ? -18.516 2.604 5.266 1 96.06 189 VAL A N 1
ATOM 1467 C CA . VAL A 1 189 ? -18.547 4.051 5.098 1 96.06 189 VAL A CA 1
ATOM 1468 C C . VAL A 1 189 ? -17.422 4.48 4.148 1 96.06 189 VAL A C 1
ATOM 1470 O O . VAL A 1 189 ? -16.281 4.062 4.305 1 96.06 189 VAL A O 1
ATOM 1473 N N . TYR A 1 190 ? -17.734 5.25 3.154 1 94.75 190 TYR A N 1
ATOM 1474 C CA . TYR A 1 190 ? -16.797 5.633 2.111 1 94.75 190 TYR A CA 1
ATOM 1475 C C . TYR A 1 190 ? -17.047 7.055 1.634 1 94.75 190 TYR A C 1
ATOM 1477 O O . TYR A 1 190 ? -18.109 7.625 1.904 1 94.75 190 TYR A O 1
ATOM 1485 N N . THR A 1 191 ? -16.078 7.664 1.046 1 93.06 191 THR A N 1
ATOM 1486 C CA . THR A 1 191 ? -16.25 8.969 0.421 1 93.06 191 THR A CA 1
ATOM 1487 C C . THR A 1 191 ? -16.906 8.836 -0.945 1 93.06 191 THR A C 1
ATOM 1489 O O . THR A 1 191 ? -16.359 8.203 -1.851 1 93.06 191 THR A O 1
ATOM 1492 N N . SER A 1 192 ? -18.047 9.312 -1.045 1 88.88 192 SER A N 1
ATOM 1493 C CA . SER A 1 192 ? -18.828 9.133 -2.264 1 88.88 192 SER A CA 1
ATOM 1494 C C . SER A 1 192 ? -18.625 10.305 -3.221 1 88.88 192 SER A C 1
ATOM 1496 O O . SER A 1 192 ? -18.969 10.211 -4.402 1 88.88 192 SER A O 1
ATOM 1498 N N . GLY A 1 193 ? -18.125 11.383 -2.746 1 85.38 193 GLY A N 1
ATOM 1499 C CA . GLY A 1 193 ? -17.922 12.539 -3.604 1 85.38 193 GLY A CA 1
ATOM 1500 C C . GLY A 1 193 ? -17.234 13.688 -2.9 1 85.38 193 GLY A C 1
ATOM 1501 O O . GLY A 1 193 ? -16.969 13.617 -1.698 1 85.38 193 GLY A O 1
ATOM 1502 N N . THR A 1 194 ? -16.672 14.516 -3.715 1 84.62 194 THR A N 1
ATOM 1503 C CA . THR A 1 194 ? -16.047 15.727 -3.18 1 84.62 194 THR A CA 1
ATOM 1504 C C . THR A 1 194 ? -16.828 16.969 -3.627 1 84.62 194 THR A C 1
ATOM 1506 O O . THR A 1 194 ? -17.312 17.031 -4.758 1 84.62 194 THR A O 1
ATOM 1509 N N . THR A 1 195 ? -17.391 17.547 -2.75 1 67.44 195 THR A N 1
ATOM 1510 C CA . THR A 1 195 ? -18.078 18.781 -3.092 1 67.44 195 THR A CA 1
ATOM 1511 C C . THR A 1 195 ? -17.203 19.984 -2.77 1 67.44 195 THR A C 1
ATOM 1513 O O . THR A 1 195 ? -16.516 20.016 -1.749 1 67.44 195 THR A O 1
ATOM 1516 N N . SER A 1 196 ? -16.656 20.531 -3.938 1 56.38 196 SER A N 1
ATOM 1517 C CA . SER A 1 196 ? -15.953 21.797 -3.697 1 56.38 196 SER A CA 1
ATOM 1518 C C . SER A 1 196 ? -16.859 22.812 -3.035 1 56.38 196 SER A C 1
ATOM 1520 O O . SER A 1 196 ? -18.016 22.969 -3.432 1 56.38 196 SER A O 1
ATOM 1522 N N . LEU A 1 197 ? -16.734 22.781 -1.828 1 48.84 197 LEU A N 1
ATOM 1523 C CA . LEU A 1 197 ? -17.531 23.828 -1.197 1 48.84 197 LEU A CA 1
ATOM 1524 C C . LEU A 1 197 ? -17.281 25.172 -1.864 1 48.84 197 LEU A C 1
ATOM 1526 O O . LEU A 1 197 ? -17.641 26.219 -1.31 1 48.84 197 LEU A O 1
ATOM 1530 N N . LEU A 1 198 ? -16.484 25.203 -2.867 1 42.88 198 LEU A N 1
ATOM 1531 C CA . LEU A 1 198 ? -16.547 26.531 -3.447 1 42.88 198 LEU A CA 1
ATOM 1532 C C . LEU A 1 198 ? -17.984 26.891 -3.83 1 42.88 198 LEU A C 1
ATOM 1534 O O . LEU A 1 198 ? -18.75 26.016 -4.25 1 42.88 198 LEU A O 1
ATOM 1538 N N . SER A 1 199 ? -18.594 27.75 -3.252 1 39.19 199 SER A N 1
ATOM 1539 C CA . SER A 1 199 ? -19.391 28.672 -4.043 1 39.19 199 SER A CA 1
ATOM 1540 C C . SER A 1 199 ? -18.766 28.891 -5.422 1 39.19 199 SER A C 1
ATOM 1542 O O . SER A 1 199 ? -17.656 29.422 -5.539 1 39.19 199 SER A O 1
ATOM 1544 N N . GLU A 1 200 ? -18.672 27.953 -6.293 1 38.28 200 GLU A N 1
ATOM 1545 C CA . GLU A 1 200 ? -18.281 28.078 -7.695 1 38.28 200 GLU A CA 1
ATOM 1546 C C . GLU A 1 200 ? -18.312 29.531 -8.156 1 38.28 200 GLU A C 1
ATOM 1548 O O . GLU A 1 200 ? -17.844 29.844 -9.258 1 38.28 200 GLU A O 1
ATOM 1553 N N . ALA A 1 201 ? -19.391 30.25 -7.914 1 37.66 201 ALA A N 1
ATOM 1554 C CA . ALA A 1 201 ? -19.359 31.516 -8.664 1 37.66 201 ALA A CA 1
ATOM 1555 C C . ALA A 1 201 ? -18.172 32.375 -8.227 1 37.66 201 ALA A C 1
ATOM 1557 O O . ALA A 1 201 ? -18.25 33.062 -7.219 1 37.66 201 ALA A O 1
ATOM 1558 N N . PRO A 1 202 ? -17.031 31.906 -8.422 1 42.28 202 PRO A N 1
ATOM 1559 C CA . PRO A 1 202 ? -15.891 32.781 -8.148 1 42.28 202 PRO A CA 1
ATOM 1560 C C . PRO A 1 202 ? -16.188 34.25 -8.469 1 42.28 202 PRO A C 1
ATOM 1562 O O . PRO A 1 202 ? -15.711 35.156 -7.773 1 42.28 202 PRO A O 1
ATOM 1565 N N . GLY A 1 203 ? -16.719 34.375 -9.562 1 40.31 203 GLY A N 1
ATOM 1566 C CA . GLY A 1 203 ? -17.219 35.688 -10.008 1 40.31 203 GLY A CA 1
ATOM 1567 C C . GLY A 1 203 ? -18.25 36.281 -9.07 1 40.31 203 GLY A C 1
ATOM 1568 O O . GLY A 1 203 ? -18.25 37.469 -8.828 1 40.31 203 GLY A O 1
ATOM 1569 N N . SER A 1 204 ? -19.141 35.375 -8.641 1 43.09 204 SER A N 1
ATOM 1570 C CA . SER A 1 204 ? -20.203 35.906 -7.781 1 43.09 204 SER A CA 1
ATOM 1571 C C . SER A 1 204 ? -19.703 36.125 -6.363 1 43.09 204 SER A C 1
ATOM 1573 O O . SER A 1 204 ? -20.125 37.094 -5.695 1 43.09 204 SER A O 1
ATOM 1575 N N . GLU A 1 205 ? -18.844 35.219 -5.887 1 46.78 205 GLU A N 1
ATOM 1576 C CA . GLU A 1 205 ? -18.25 35.469 -4.574 1 46.78 205 GLU A CA 1
ATOM 1577 C C . GLU A 1 205 ? -17.391 36.719 -4.59 1 46.78 205 GLU A C 1
ATOM 1579 O O . GLU A 1 205 ? -17.422 37.5 -3.643 1 46.78 205 GLU A O 1
ATOM 1584 N N . ARG A 1 206 ? -16.609 36.781 -5.66 1 44.75 206 ARG A N 1
ATOM 1585 C CA . ARG A 1 206 ? -15.906 38.031 -5.875 1 44.75 206 ARG A CA 1
ATOM 1586 C C . ARG A 1 206 ? -16.891 39.188 -6.047 1 44.75 206 ARG A C 1
ATOM 1588 O O . ARG A 1 206 ? -16.656 40.281 -5.543 1 44.75 206 ARG A O 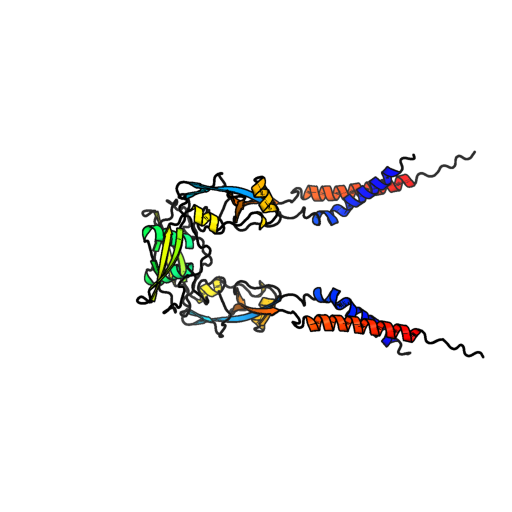1
ATOM 1595 N N . VAL A 1 207 ? -17.984 38.938 -6.746 1 47.97 207 VAL A N 1
ATOM 1596 C CA . VAL A 1 207 ? -19.016 39.938 -6.945 1 47.97 207 VAL A CA 1
ATOM 1597 C C . VAL A 1 207 ? -19.766 40.188 -5.633 1 47.97 207 VAL A C 1
ATOM 1599 O O . VAL A 1 207 ? -20.031 41.344 -5.277 1 47.97 207 VAL A O 1
ATOM 1602 N N . LEU A 1 208 ? -20 39.031 -4.961 1 49.44 208 LEU A N 1
ATOM 1603 C CA . LEU A 1 208 ? -20.703 39.188 -3.697 1 49.44 208 LEU A CA 1
ATOM 1604 C C . LEU A 1 208 ? -19.797 39.812 -2.635 1 49.44 208 LEU A C 1
ATOM 1606 O O . LEU A 1 208 ? -20.234 40.656 -1.843 1 49.44 208 LEU A O 1
ATOM 1610 N N . GLU A 1 209 ? -18.609 39.281 -2.654 1 50.66 209 GLU A N 1
ATOM 1611 C CA . GLU A 1 209 ? -17.609 39.969 -1.821 1 50.66 209 GLU A CA 1
ATOM 1612 C C . GLU A 1 209 ? -17.484 41.438 -2.219 1 50.66 209 GLU A C 1
ATOM 1614 O O . GLU A 1 209 ? -17.406 42.312 -1.355 1 50.66 209 GLU A O 1
ATOM 1619 N N . PHE A 1 210 ? -17.438 41.625 -3.48 1 53 210 PHE A N 1
ATOM 1620 C CA . PHE A 1 210 ? -17.391 42.969 -4.023 1 53 210 PHE A CA 1
ATOM 1621 C C . PHE A 1 210 ? -18.656 43.75 -3.688 1 53 210 PHE A C 1
ATOM 1623 O O . PHE A 1 210 ? -18.594 44.906 -3.293 1 53 210 PHE A O 1
ATOM 1630 N N . LEU A 1 211 ? -19.734 43.062 -3.748 1 55.59 211 LEU A N 1
ATOM 1631 C CA . LEU A 1 211 ? -21.016 43.719 -3.441 1 55.59 211 LEU A CA 1
ATOM 1632 C C . LEU A 1 211 ? -21.156 43.938 -1.941 1 55.59 211 LEU A C 1
ATOM 1634 O O . LEU A 1 211 ? -21.672 44.969 -1.516 1 55.59 211 LEU A O 1
ATOM 1638 N N . ALA A 1 212 ? -20.688 42.938 -1.22 1 55.22 212 ALA A N 1
ATOM 1639 C CA . ALA A 1 212 ? -20.734 43.125 0.23 1 55.22 212 ALA A CA 1
ATOM 1640 C C . ALA A 1 212 ? -19.844 44.281 0.676 1 55.22 212 ALA A C 1
ATOM 1642 O O . ALA A 1 212 ? -20.234 45.062 1.532 1 55.22 212 ALA A O 1
ATOM 1643 N N . VAL A 1 213 ? -18.703 44.312 0.03 1 54.12 213 VAL A N 1
ATOM 1644 C CA . VAL A 1 213 ? -17.781 45.406 0.318 1 54.12 213 VAL A CA 1
ATOM 1645 C C . VAL A 1 213 ? -18.391 46.719 -0.13 1 54.12 213 VAL A C 1
ATOM 1647 O O . VAL A 1 213 ? -18.344 47.719 0.598 1 54.12 213 VAL A O 1
ATOM 1650 N N . ILE A 1 214 ? -19.047 46.688 -1.269 1 56.44 214 ILE A N 1
ATOM 1651 C CA . ILE A 1 214 ? -19.656 47.906 -1.819 1 56.44 214 ILE A CA 1
ATOM 1652 C C . ILE A 1 214 ? -20.875 48.281 -0.985 1 56.44 214 ILE A C 1
ATOM 1654 O O . ILE A 1 214 ? -21.062 49.469 -0.66 1 56.44 214 ILE A O 1
ATOM 1658 N N . THR A 1 215 ? -21.688 47.344 -0.633 1 62.16 215 THR A N 1
ATOM 1659 C CA . THR A 1 215 ? -22.875 47.594 0.16 1 62.16 215 THR A CA 1
ATOM 1660 C C . THR A 1 215 ? -22.5 48.094 1.561 1 62.16 215 THR A C 1
ATOM 1662 O O . THR A 1 215 ? -23.125 49 2.105 1 62.16 215 THR A O 1
ATOM 1665 N N . GLY A 1 216 ? -21.516 47.406 2.084 1 53.22 216 GLY A N 1
ATOM 1666 C CA . GLY A 1 216 ? -21.016 47.875 3.367 1 53.22 216 GLY A CA 1
ATOM 1667 C C . GLY A 1 216 ? -20.469 49.312 3.314 1 53.22 216 GLY A C 1
ATOM 1668 O O . GLY A 1 216 ? -20.75 50.125 4.203 1 53.22 216 GLY A O 1
ATOM 1669 N N . ALA A 1 217 ? -19.766 49.562 2.234 1 56.56 217 ALA A N 1
ATOM 1670 C CA . ALA A 1 217 ? -19.25 50.906 2.012 1 56.56 217 ALA A CA 1
ATOM 1671 C C . ALA A 1 217 ? -20.375 51.906 1.839 1 56.56 217 ALA A C 1
ATOM 1673 O O . ALA A 1 217 ? -20.312 53 2.387 1 56.56 217 ALA A O 1
ATOM 1674 N N . VAL A 1 218 ? -21.422 51.594 1.137 1 60 218 VAL A N 1
ATOM 1675 C CA . VAL A 1 218 ? -22.562 52.469 0.877 1 60 218 VAL A CA 1
ATOM 1676 C C . VAL A 1 218 ? -23.344 52.719 2.174 1 60 218 VAL A C 1
ATOM 1678 O O . VAL A 1 218 ? -23.734 53.844 2.463 1 60 218 VAL A O 1
ATOM 1681 N N . LEU A 1 219 ? -23.375 51.656 2.934 1 57.72 219 LEU A N 1
ATOM 1682 C CA . LEU A 1 219 ? -24.094 51.812 4.195 1 57.72 219 LEU A CA 1
ATOM 1683 C C . LEU A 1 219 ? -23.312 52.688 5.176 1 57.72 219 LEU A C 1
ATOM 1685 O O . LEU A 1 219 ? -23.891 53.469 5.906 1 57.72 219 LEU A O 1
ATOM 1689 N N . LEU A 1 220 ? -22.078 52.469 5.109 1 56.03 220 LEU A N 1
ATOM 1690 C CA . LEU A 1 220 ? -21.234 53.344 5.934 1 56.03 220 LEU A CA 1
ATOM 1691 C C . LEU A 1 220 ? -21.344 54.781 5.488 1 56.03 220 LEU A C 1
ATOM 1693 O O . LEU A 1 220 ? -21.391 55.688 6.32 1 56.03 220 LEU A O 1
ATOM 1697 N N . PHE A 1 221 ? -21.359 54.969 4.18 1 60.41 221 PHE A N 1
ATOM 1698 C CA . PHE A 1 221 ? -21.5 56.312 3.619 1 60.41 221 PHE A CA 1
ATOM 1699 C C . PHE A 1 221 ? -22.875 56.906 3.957 1 60.41 221 PHE A C 1
ATOM 1701 O O . PHE A 1 221 ? -22.984 58.094 4.281 1 60.41 221 PHE A O 1
ATOM 1708 N N . ARG A 1 222 ? -23.891 56.156 3.943 1 54.25 222 ARG A N 1
ATOM 1709 C CA . ARG A 1 222 ? -25.234 56.625 4.25 1 54.25 222 ARG A CA 1
ATOM 1710 C C . ARG A 1 222 ? -25.406 56.875 5.742 1 54.25 222 ARG A C 1
ATOM 1712 O O . ARG A 1 222 ? -26.094 57.812 6.141 1 54.25 222 ARG A O 1
ATOM 1719 N N . ALA A 1 223 ? -24.828 56.062 6.438 1 55.12 223 ALA A N 1
ATOM 1720 C CA . ALA A 1 223 ? -24.875 56.312 7.879 1 55.12 223 ALA A CA 1
ATOM 1721 C C . ALA A 1 223 ? -24.109 57.562 8.258 1 55.12 223 ALA A C 1
ATOM 1723 O O . ALA A 1 223 ? -24.5 58.281 9.188 1 55.12 223 ALA A O 1
ATOM 1724 N N . GLY A 1 224 ? -23.047 57.781 7.602 1 53.03 224 GLY A N 1
ATOM 1725 C CA . GLY A 1 224 ? -22.344 59.031 7.789 1 53.03 224 GLY A CA 1
ATOM 1726 C C . GLY A 1 224 ? -23.125 60.25 7.297 1 53.03 224 GLY A C 1
ATOM 1727 O O . GLY A 1 224 ? -23.062 61.312 7.895 1 53.03 224 GLY A O 1
ATOM 1728 N N . ALA A 1 225 ? -23.812 60.125 6.23 1 52.81 225 ALA A N 1
ATOM 1729 C CA . ALA A 1 225 ? -24.578 61.25 5.672 1 52.81 225 ALA A CA 1
ATOM 1730 C C . ALA A 1 225 ? -25.797 61.562 6.527 1 52.81 225 ALA A C 1
ATOM 1732 O O . ALA A 1 225 ? -26.25 62.688 6.59 1 52.81 225 ALA A O 1
ATOM 1733 N N . MET A 1 226 ? -26.312 60.562 7.113 1 48.78 226 MET A N 1
ATOM 1734 C CA . MET A 1 226 ? -27.484 60.844 7.941 1 48.78 226 MET A CA 1
ATOM 1735 C C . MET A 1 226 ? -27.109 61.656 9.172 1 48.78 226 MET A C 1
ATOM 1737 O O . MET A 1 226 ? -27.953 62.344 9.75 1 48.78 226 MET A O 1
ATOM 1741 N N . GLY A 1 227 ? -25.938 61.656 9.57 1 46.34 227 GLY A N 1
ATOM 1742 C CA . GLY A 1 227 ? -25.562 62.438 10.734 1 46.34 227 GLY A CA 1
ATOM 1743 C C . GLY A 1 227 ? -25.391 63.906 10.438 1 46.34 227 GLY A C 1
ATOM 1744 O O . GLY A 1 227 ? -25.188 64.688 11.344 1 46.34 227 GLY A O 1
ATOM 1745 N N . ASN A 1 228 ? -25.109 64.188 9.148 1 43.59 228 ASN A N 1
ATOM 1746 C CA . ASN A 1 228 ? -24.859 65.625 8.945 1 43.59 228 ASN A CA 1
ATOM 1747 C C . ASN A 1 228 ? -26.156 66.438 8.82 1 43.59 228 ASN A C 1
ATOM 1749 O O . ASN A 1 228 ? -26.516 66.875 7.723 1 43.59 228 ASN A O 1
ATOM 1753 N N . GLU A 1 229 ? -27.328 65.875 9.219 1 43.94 229 GLU A N 1
ATOM 1754 C CA . GLU A 1 229 ? -28.438 66.812 9.117 1 43.94 229 GLU A CA 1
ATOM 1755 C C . GLU A 1 229 ? -28.266 68 10.047 1 43.94 229 GLU A C 1
ATOM 1757 O O . GLU A 1 229 ? -28.016 67.812 11.242 1 43.94 229 GLU A O 1
ATOM 1762 N N . PRO A 1 230 ? -27.828 69.125 9.484 1 45.66 230 PRO A N 1
ATOM 1763 C CA . PRO A 1 230 ? -27.703 70.438 10.211 1 45.66 230 PRO A CA 1
ATOM 1764 C C . PRO A 1 230 ? -28.922 70.75 11.078 1 45.66 230 PRO A C 1
ATOM 1766 O O . PRO A 1 230 ? -30.047 70.375 10.727 1 45.66 230 PRO A O 1
ATOM 1769 N N . ALA A 1 231 ? -28.859 70.5 12.391 1 46.03 231 ALA A N 1
ATOM 1770 C CA . ALA A 1 231 ? -29.812 71 13.375 1 46.03 231 ALA A CA 1
ATOM 1771 C C . ALA A 1 231 ? -30.281 72.438 13.016 1 46.03 231 ALA A C 1
ATOM 1773 O O . ALA A 1 231 ? -29.484 73.375 12.977 1 46.03 231 ALA A O 1
ATOM 1774 N N . SER A 1 232 ? -31.156 72.625 12.016 1 41.34 232 SER A N 1
ATOM 1775 C CA . SER A 1 232 ? -31.75 73.938 11.773 1 41.34 232 SER A CA 1
ATOM 1776 C C . SER A 1 232 ? -32.375 74.5 13.047 1 41.34 232 SER A C 1
ATOM 1778 O O . SER A 1 232 ? -33.188 73.875 13.695 1 41.34 232 SER A O 1
ATOM 1780 N N . GLY A 1 233 ? -31.594 75.188 13.867 1 39 233 GLY A N 1
ATOM 1781 C CA . GLY A 1 233 ? -32 76.062 14.945 1 39 233 GLY A CA 1
ATOM 1782 C C . GLY A 1 233 ? -33.188 76.938 14.578 1 39 233 GLY A C 1
ATOM 1783 O O . GLY A 1 233 ? -33.156 77.625 13.555 1 39 233 GLY A O 1
ATOM 1784 N N . ASP A 1 234 ? -34.469 76.438 14.703 1 39.59 234 ASP A N 1
ATOM 1785 C CA . ASP A 1 234 ? -35.656 77.312 14.656 1 39.59 234 ASP A CA 1
ATOM 1786 C C . ASP A 1 234 ? -35.469 78.562 15.516 1 39.59 234 ASP A C 1
ATOM 1788 O O . ASP A 1 234 ? -35.156 78.438 16.703 1 39.59 234 ASP A O 1
ATOM 1792 N N . GLY A 1 235 ? -34.844 79.625 14.977 1 34.12 235 GLY A N 1
ATOM 1793 C CA . GLY A 1 235 ? -34.875 80.938 15.508 1 34.12 235 GLY A CA 1
ATOM 1794 C C . GLY A 1 235 ? -36.281 81.438 15.797 1 34.12 235 GLY A C 1
ATOM 1795 O O . GLY A 1 235 ? -37.094 81.562 14.898 1 34.12 235 GLY A O 1
ATOM 1796 N N . ASP A 1 236 ? -37.031 80.938 16.984 1 26.02 236 ASP A N 1
ATOM 1797 C CA . ASP A 1 236 ? -37.906 82 17.547 1 26.02 236 ASP A CA 1
ATOM 1798 C C . ASP A 1 236 ? -37.062 83.125 18.109 1 26.02 236 ASP A C 1
ATOM 1800 O O . ASP A 1 236 ? -35.969 82.938 18.641 1 26.02 236 ASP A O 1
ATOM 1804 N N . MET B 1 1 ? 28.984 59.031 30.031 1 27.8 1 MET B N 1
ATOM 1805 C CA . MET B 1 1 ? 28.062 58.062 29.422 1 27.8 1 MET B CA 1
ATOM 1806 C C . MET B 1 1 ? 27.562 57.062 30.453 1 27.8 1 MET B C 1
ATOM 1808 O O . MET B 1 1 ? 28.328 56.219 30.953 1 27.8 1 MET B O 1
ATOM 1812 N N . THR B 1 2 ? 26.719 57.281 31.391 1 38.38 2 THR B N 1
ATOM 1813 C CA . THR B 1 2 ? 26.188 56.75 32.656 1 38.38 2 THR B CA 1
ATOM 1814 C C . THR B 1 2 ? 25.484 55.406 32.406 1 38.38 2 THR B C 1
ATOM 1816 O O . THR B 1 2 ? 24.75 55.25 31.453 1 38.38 2 THR B O 1
ATOM 1819 N N . ASP B 1 3 ? 26.078 54.125 32.75 1 38.78 3 ASP B N 1
ATOM 1820 C CA . ASP B 1 3 ? 26.062 52.688 32.531 1 38.78 3 ASP B CA 1
ATOM 1821 C C . ASP B 1 3 ? 24.688 52.094 32.875 1 38.78 3 ASP B C 1
ATOM 1823 O O . ASP B 1 3 ? 24.453 51.656 34 1 38.78 3 ASP B O 1
ATOM 1827 N N . ARG B 1 4 ? 23.516 52.719 32.719 1 47.41 4 ARG B N 1
ATOM 1828 C CA . ARG B 1 4 ? 22.109 52.406 32.906 1 47.41 4 ARG B CA 1
ATOM 1829 C C . ARG B 1 4 ? 21.688 51.219 32.094 1 47.41 4 ARG B C 1
ATOM 1831 O O . ARG B 1 4 ? 20.5 50.844 32.094 1 47.41 4 ARG B O 1
ATOM 1838 N N . PRO B 1 5 ? 22.438 50.812 31.031 1 53.12 5 PRO B N 1
ATOM 1839 C CA . PRO B 1 5 ? 22.047 49.812 30.047 1 53.12 5 PRO B CA 1
ATOM 1840 C C . PRO B 1 5 ? 21.828 48.438 30.672 1 53.12 5 PRO B C 1
ATOM 1842 O O . PRO B 1 5 ? 21.047 47.625 30.141 1 53.12 5 PRO B O 1
ATOM 1845 N N . PRO B 1 6 ? 22.344 48.25 31.812 1 59.84 6 PRO B N 1
ATOM 1846 C CA . PRO B 1 6 ? 22.297 46.875 32.312 1 59.84 6 PRO B CA 1
ATOM 1847 C C . PRO B 1 6 ? 20.922 46.469 32.844 1 59.84 6 PRO B C 1
ATOM 1849 O O . PRO B 1 6 ? 20.531 45.312 32.75 1 59.84 6 PRO B O 1
ATOM 1852 N N . ARG B 1 7 ? 20.25 47.406 33.375 1 57.19 7 ARG B N 1
ATOM 1853 C CA . ARG B 1 7 ? 18.984 47.031 34 1 57.19 7 ARG B CA 1
ATOM 1854 C C . ARG B 1 7 ? 17.953 46.656 32.938 1 57.19 7 ARG B C 1
ATOM 1856 O O . ARG B 1 7 ? 17.219 45.688 33.094 1 57.19 7 ARG B O 1
ATOM 1863 N N . ILE B 1 8 ? 17.875 47.5 31.938 1 56.56 8 ILE B N 1
ATOM 1864 C CA . ILE B 1 8 ? 16.906 47.25 30.875 1 56.56 8 ILE B CA 1
ATOM 1865 C C . ILE B 1 8 ? 17.266 45.938 30.172 1 56.56 8 ILE B C 1
ATOM 1867 O O . ILE B 1 8 ? 16.375 45.125 29.859 1 56.56 8 ILE B O 1
ATOM 1871 N N . ALA B 1 9 ? 18.5 45.719 30.016 1 60.22 9 ALA B N 1
ATOM 1872 C CA . ALA B 1 9 ? 18.938 44.469 29.406 1 60.22 9 ALA B CA 1
ATOM 1873 C C . ALA B 1 9 ? 18.578 43.281 30.281 1 60.22 9 ALA B C 1
ATOM 1875 O O . ALA B 1 9 ? 18.156 42.219 29.781 1 60.22 9 ALA B O 1
ATOM 1876 N N . LEU B 1 10 ? 18.688 43.531 31.547 1 58.34 10 LEU B N 1
ATOM 1877 C CA . LEU B 1 10 ? 18.344 42.469 32.5 1 58.34 10 LEU B CA 1
ATOM 1878 C C . LEU B 1 10 ? 16.844 42.188 32.5 1 58.34 10 LEU B C 1
ATOM 1880 O O . LEU B 1 10 ? 16.406 41.062 32.594 1 58.34 10 LEU B O 1
ATOM 1884 N N . VAL B 1 11 ? 16.062 43.219 32.375 1 57.12 11 VAL B N 1
ATOM 1885 C CA . VAL B 1 11 ? 14.617 43.094 32.344 1 57.12 11 VAL B CA 1
ATOM 1886 C C . VAL B 1 11 ? 14.188 42.406 31.062 1 57.12 11 VAL B C 1
ATOM 1888 O O . VAL B 1 11 ? 13.336 41.5 31.078 1 57.12 11 VAL B O 1
ATOM 1891 N N . ILE B 1 12 ? 14.734 42.75 29.969 1 56.91 12 ILE B N 1
ATOM 1892 C CA . ILE B 1 12 ? 14.43 42.125 28.672 1 56.91 12 ILE B CA 1
ATOM 1893 C C . ILE B 1 12 ? 14.836 40.656 28.703 1 56.91 12 ILE B C 1
ATOM 1895 O O . ILE B 1 12 ? 14.102 39.781 28.234 1 56.91 12 ILE B O 1
ATOM 1899 N N . LEU B 1 13 ? 15.969 40.375 29.25 1 59.44 13 LEU B N 1
ATOM 1900 C CA . LEU B 1 13 ? 16.422 38.969 29.391 1 59.44 13 LEU B CA 1
ATOM 1901 C C . LEU B 1 13 ? 15.477 38.188 30.297 1 59.44 13 LEU B C 1
ATOM 1903 O O . LEU B 1 13 ? 15.141 37.031 30 1 59.44 13 LEU B O 1
ATOM 1907 N N . ALA B 1 14 ? 15.062 38.844 31.375 1 55.84 14 ALA B N 1
ATOM 1908 C CA . ALA B 1 14 ? 14.141 38.188 32.312 1 55.84 14 ALA B CA 1
ATOM 1909 C C . ALA B 1 14 ? 12.797 37.906 31.641 1 55.84 14 ALA B C 1
ATOM 1911 O O . ALA B 1 14 ? 12.242 36.812 31.797 1 55.84 14 ALA B O 1
ATOM 1912 N N . LEU B 1 15 ? 12.312 38.75 30.859 1 58.53 15 LEU B N 1
ATOM 1913 C CA . LEU B 1 15 ? 11.039 38.594 30.156 1 58.53 15 LEU B CA 1
ATOM 1914 C C . LEU B 1 15 ? 11.156 37.531 29.078 1 58.53 15 LEU B C 1
ATOM 1916 O O . LEU B 1 15 ? 10.242 36.719 28.891 1 58.53 15 LEU B O 1
ATOM 1920 N N . CYS B 1 16 ? 12.242 37.531 28.406 1 57.44 16 CYS B N 1
ATOM 1921 C CA . CYS B 1 16 ? 12.492 36.531 27.391 1 57.44 16 CYS B CA 1
ATOM 1922 C C . CYS B 1 16 ? 12.547 35.125 28.031 1 57.44 16 CYS B C 1
ATOM 1924 O O . CYS B 1 16 ? 12.023 34.156 27.453 1 57.44 16 CYS B O 1
ATOM 1926 N N . LEU B 1 17 ? 13.102 35 29.203 1 58.75 17 LEU B N 1
ATOM 1927 C CA . LEU B 1 17 ? 13.203 33.75 29.906 1 58.75 17 LEU B CA 1
ATOM 1928 C C . LEU B 1 17 ? 11.852 33.312 30.484 1 58.75 17 LEU B C 1
ATOM 1930 O O . LEU B 1 17 ? 11.516 32.125 30.484 1 58.75 17 LEU B O 1
ATOM 1934 N N . LEU B 1 18 ? 11.086 34.344 30.906 1 54.22 18 LEU B N 1
ATOM 1935 C CA . LEU B 1 18 ? 9.781 34.062 31.484 1 54.22 18 LEU B CA 1
ATOM 1936 C C . LEU B 1 18 ? 8.781 33.656 30.406 1 54.22 18 LEU B C 1
ATOM 1938 O O . LEU B 1 18 ? 7.84 32.906 30.688 1 54.22 18 LEU B O 1
ATOM 1942 N N . THR B 1 19 ? 9.023 34.062 29.172 1 54.09 19 THR B N 1
ATOM 1943 C CA . THR B 1 19 ? 8.055 33.75 28.125 1 54.09 19 THR B CA 1
ATOM 1944 C C . THR B 1 19 ? 8.5 32.562 27.281 1 54.09 19 THR B C 1
ATOM 1946 O O . THR B 1 19 ? 7.898 32.281 26.25 1 54.09 19 THR B O 1
ATOM 1949 N N . VAL B 1 20 ? 9.562 31.922 27.719 1 54.53 20 VAL B N 1
ATOM 1950 C CA . VAL B 1 20 ? 10.094 30.766 27.016 1 54.53 20 VAL B CA 1
ATOM 1951 C C . VAL B 1 20 ? 8.961 29.781 26.719 1 54.53 20 VAL B C 1
ATOM 1953 O O . VAL B 1 20 ? 8.859 29.266 25.594 1 54.53 20 VAL B O 1
ATOM 1956 N N . PRO B 1 21 ? 8.18 29.578 27.703 1 48.84 21 PRO B N 1
ATOM 1957 C CA . PRO B 1 21 ? 7.105 28.625 27.391 1 48.84 21 PRO B CA 1
ATOM 1958 C C . PRO B 1 21 ? 6.238 29.078 26.219 1 48.84 21 PRO B C 1
ATOM 1960 O O . PRO B 1 21 ? 5.629 28.234 25.547 1 48.84 21 PRO B O 1
ATOM 1963 N N . PHE B 1 22 ? 6.25 30.266 26 1 47.44 22 PHE B N 1
ATOM 1964 C CA . PHE B 1 22 ? 5.363 30.797 24.969 1 47.44 22 PHE B CA 1
ATOM 1965 C C . PHE B 1 22 ? 6.035 30.75 23.594 1 47.44 22 PHE B C 1
ATOM 1967 O O . PHE B 1 22 ? 5.371 30.547 22.578 1 47.44 22 PHE B O 1
ATOM 1974 N N . TRP B 1 23 ? 7.312 31.078 23.578 1 48.5 23 TRP B N 1
ATOM 1975 C CA . TRP B 1 23 ? 7.918 31.141 22.25 1 48.5 23 TRP B CA 1
ATOM 1976 C C . TRP B 1 23 ? 8.711 29.875 21.953 1 48.5 23 TRP B C 1
ATOM 1978 O O . TRP B 1 23 ? 8.969 29.531 20.797 1 48.5 23 TRP B O 1
ATOM 1988 N N . ALA B 1 24 ? 9.102 29.141 22.938 1 48.59 24 ALA B N 1
ATOM 1989 C CA . ALA B 1 24 ? 9.844 27.891 22.734 1 48.59 24 ALA B CA 1
ATOM 1990 C C . ALA B 1 24 ? 9.078 26.953 21.797 1 48.59 24 ALA B C 1
ATOM 1992 O O . ALA B 1 24 ? 9.664 26.359 20.891 1 48.59 24 ALA B O 1
ATOM 1993 N N . PRO B 1 25 ? 7.844 26.797 22.109 1 46.81 25 PRO B N 1
ATOM 1994 C CA . PRO B 1 25 ? 7.133 25.953 21.141 1 46.81 25 PRO B CA 1
ATOM 1995 C C . PRO B 1 25 ? 7.141 26.547 19.734 1 46.81 25 PRO B C 1
ATOM 1997 O O . PRO B 1 25 ? 7.051 25.797 18.75 1 46.81 25 PRO B O 1
ATOM 2000 N N . LEU B 1 26 ? 7.062 27.812 19.672 1 44.12 26 LEU B N 1
ATOM 2001 C CA . LEU B 1 26 ? 7.098 28.453 18.375 1 44.12 26 LEU B CA 1
ATOM 2002 C C . LEU B 1 26 ? 8.398 28.141 17.641 1 44.12 26 LEU B C 1
ATOM 2004 O O . LEU B 1 26 ? 8.438 28.141 16.406 1 44.12 26 LEU B O 1
ATOM 2008 N N . LEU B 1 27 ? 9.469 28.141 18.359 1 45.09 27 LEU B N 1
ATOM 2009 C CA . LEU B 1 27 ? 10.703 27.672 17.734 1 45.09 27 LEU B CA 1
ATOM 2010 C C . LEU B 1 27 ? 10.68 26.156 17.547 1 45.09 27 LEU B C 1
ATOM 2012 O O . LEU B 1 27 ? 10.711 25.422 18.531 1 45.09 27 LEU B O 1
ATOM 2016 N N . ASP B 1 28 ? 9.68 25.594 16.922 1 46.5 28 ASP B N 1
ATOM 2017 C CA . ASP B 1 28 ? 9.422 24.203 16.562 1 46.5 28 ASP B CA 1
ATOM 2018 C C . ASP B 1 28 ? 10.336 23.25 17.344 1 46.5 28 ASP B C 1
ATOM 2020 O O . ASP B 1 28 ? 10.844 22.281 16.781 1 46.5 28 ASP B O 1
ATOM 2024 N N . VAL B 1 29 ? 10.93 23.594 18.422 1 47.53 29 VAL B N 1
ATOM 2025 C CA . VAL B 1 29 ? 11.883 22.875 19.25 1 47.53 29 VAL B CA 1
ATOM 2026 C C . VAL B 1 29 ? 11.258 21.594 19.781 1 47.53 29 VAL B C 1
ATOM 2028 O O . VAL B 1 29 ? 11.961 20.641 20.125 1 47.53 29 VAL B O 1
ATOM 2031 N N . THR B 1 30 ? 10.031 21.531 20.047 1 50.25 30 THR B N 1
ATOM 2032 C CA . THR B 1 30 ? 9.406 20.391 20.719 1 50.25 30 THR B CA 1
ATOM 2033 C C . THR B 1 30 ? 8.977 19.328 19.719 1 50.25 30 THR B C 1
ATOM 2035 O O . THR B 1 30 ? 8.492 18.266 20.109 1 50.25 30 THR B O 1
ATOM 2038 N N . GLY B 1 31 ? 9.211 19.594 18.547 1 58.5 31 GLY B N 1
ATOM 2039 C CA . GLY B 1 31 ? 8.594 18.625 17.641 1 58.5 31 GLY B CA 1
ATOM 2040 C C . GLY B 1 31 ? 9.523 17.484 17.266 1 58.5 31 GLY B C 1
ATOM 2041 O O . GLY B 1 31 ? 10.688 17.469 17.656 1 58.5 31 GLY B O 1
ATOM 2042 N N . THR B 1 32 ? 9.18 16.344 17.031 1 71.62 32 THR B N 1
ATOM 2043 C CA . THR B 1 32 ? 9.93 15.188 16.547 1 71.62 32 THR B CA 1
ATOM 2044 C C . THR B 1 32 ? 10.664 15.523 15.25 1 71.62 32 THR B C 1
ATOM 2046 O O . THR B 1 32 ? 10.078 16.109 14.336 1 71.62 32 THR B O 1
ATOM 2049 N N . ALA B 1 33 ? 12.008 15.641 15.492 1 84.56 33 ALA B N 1
ATOM 2050 C CA . ALA B 1 33 ? 12.812 15.852 14.297 1 84.56 33 ALA B CA 1
ATOM 2051 C C . ALA B 1 33 ? 13.281 14.523 13.711 1 84.56 33 ALA B C 1
ATOM 2053 O O . ALA B 1 33 ? 13.672 13.617 14.445 1 84.56 33 ALA B O 1
ATOM 2054 N N . HIS B 1 34 ? 13.117 14.414 12.461 1 91.25 34 HIS B N 1
ATOM 2055 C CA . HIS B 1 34 ? 13.57 13.234 11.734 1 91.25 34 HIS B CA 1
ATOM 2056 C C . HIS B 1 34 ? 14.945 13.461 11.117 1 91.25 34 HIS B C 1
ATOM 2058 O O . HIS B 1 34 ? 15.188 14.492 10.484 1 91.25 34 HIS B O 1
ATOM 2064 N N . GLU B 1 35 ? 15.836 12.516 11.359 1 92.44 35 GLU B N 1
ATOM 2065 C CA . GLU B 1 35 ? 17.172 12.57 10.789 1 92.44 35 GLU B CA 1
ATOM 2066 C C . GLU B 1 35 ? 17.219 11.891 9.422 1 92.44 35 GLU B C 1
ATOM 2068 O O . GLU B 1 35 ? 16.859 10.719 9.289 1 92.44 35 GLU B O 1
ATOM 2073 N N . TYR B 1 36 ? 17.562 12.695 8.422 1 93.62 36 TYR B N 1
ATOM 2074 C CA . TYR B 1 36 ? 17.734 12.156 7.082 1 93.62 36 TYR B CA 1
ATOM 2075 C C . TYR B 1 36 ? 19.172 11.742 6.84 1 93.62 36 TYR B C 1
ATOM 2077 O O . TYR B 1 36 ? 20.109 12.414 7.297 1 93.62 36 TYR B O 1
ATOM 2085 N N . SER B 1 37 ? 19.375 10.664 6.207 1 93.94 37 SER B N 1
ATOM 2086 C CA . SER B 1 37 ? 20.672 10.219 5.711 1 93.94 37 SER B CA 1
ATOM 2087 C C . SER B 1 37 ? 20.625 9.93 4.215 1 93.94 37 SER B C 1
ATOM 2089 O O . SER B 1 37 ? 19.562 9.633 3.666 1 93.94 37 SER B O 1
ATOM 2091 N N . ALA B 1 38 ? 21.766 10.109 3.602 1 94.88 38 ALA B N 1
ATOM 2092 C CA . ALA B 1 38 ? 21.875 9.828 2.176 1 94.88 38 ALA B CA 1
ATOM 2093 C C . ALA B 1 38 ? 23 8.836 1.903 1 94.88 38 ALA B C 1
ATOM 2095 O O . ALA B 1 38 ? 24.062 8.914 2.521 1 94.88 38 ALA B O 1
ATOM 2096 N N . THR B 1 39 ? 22.703 7.852 1.089 1 93.69 39 THR B N 1
ATOM 2097 C CA . THR B 1 39 ? 23.703 6.91 0.632 1 93.69 39 THR B CA 1
ATOM 2098 C C . THR B 1 39 ? 23.688 6.781 -0.888 1 93.69 39 THR B C 1
ATOM 2100 O O . THR B 1 39 ? 22.609 6.84 -1.503 1 93.69 39 THR B O 1
ATOM 2103 N N . GLN B 1 40 ? 24.797 6.609 -1.449 1 94.5 40 GLN B N 1
ATOM 2104 C CA . GLN B 1 40 ? 24.875 6.551 -2.904 1 94.5 40 GLN B CA 1
ATOM 2105 C C . GLN B 1 40 ? 24.438 5.188 -3.43 1 94.5 40 GLN B C 1
ATOM 2107 O O . GLN B 1 40 ? 24.781 4.156 -2.855 1 94.5 40 GLN B O 1
ATOM 2112 N N . LEU B 1 41 ? 23.656 5.254 -4.48 1 94 41 LEU B N 1
ATOM 2113 C CA . LEU B 1 41 ? 23.297 4.07 -5.254 1 94 41 LEU B CA 1
ATOM 2114 C C . LEU B 1 41 ? 24.172 3.932 -6.484 1 94 41 LEU B C 1
ATOM 2116 O O . LEU B 1 41 ? 24.281 4.863 -7.289 1 94 41 LEU B O 1
ATOM 2120 N N . THR B 1 42 ? 24.797 2.814 -6.555 1 93.75 42 THR B N 1
ATOM 2121 C CA . THR B 1 42 ? 25.641 2.559 -7.715 1 93.75 42 THR B CA 1
ATOM 2122 C C . THR B 1 42 ? 25.156 1.32 -8.469 1 93.75 42 THR B C 1
ATOM 2124 O O . THR B 1 42 ? 24.375 0.528 -7.938 1 93.75 42 THR B O 1
ATOM 2127 N N . VAL B 1 43 ? 25.516 1.344 -9.703 1 94.31 43 VAL B N 1
ATOM 2128 C CA . VAL B 1 43 ? 25.219 0.176 -10.531 1 94.31 43 VAL B CA 1
ATOM 2129 C C . VAL B 1 43 ? 26.531 -0.476 -10.977 1 94.31 43 VAL B C 1
ATOM 2131 O O . VAL B 1 43 ? 27.359 0.164 -11.625 1 94.31 43 VAL B O 1
ATOM 2134 N N . GLU B 1 44 ? 26.734 -1.708 -10.484 1 92.75 44 GLU B N 1
ATOM 2135 C CA . GLU B 1 44 ? 27.891 -2.514 -10.875 1 92.75 44 GLU B CA 1
ATOM 2136 C C . GLU B 1 44 ? 27.453 -3.844 -11.477 1 92.75 44 GLU B C 1
ATOM 2138 O O . GLU B 1 44 ? 26.672 -4.578 -10.883 1 92.75 44 GLU B O 1
ATOM 2143 N N . ASP B 1 45 ? 27.953 -4.258 -12.656 1 93.88 45 ASP B N 1
ATOM 2144 C CA . ASP B 1 45 ? 27.609 -5.496 -13.336 1 93.88 45 ASP B CA 1
ATOM 2145 C C . ASP B 1 45 ? 26.094 -5.613 -13.523 1 93.88 45 ASP B C 1
ATOM 2147 O O . ASP B 1 45 ? 25.516 -6.668 -13.266 1 93.88 45 ASP B O 1
ATOM 2151 N N . ASP B 1 46 ? 25.438 -4.523 -13.797 1 95.81 46 ASP B N 1
ATOM 2152 C CA . ASP B 1 46 ? 24.016 -4.422 -14.07 1 95.81 46 ASP B CA 1
ATOM 2153 C C . ASP B 1 46 ? 23.188 -4.812 -12.844 1 95.81 46 ASP B C 1
ATOM 2155 O O . ASP B 1 46 ? 22.172 -5.484 -12.969 1 95.81 46 ASP B O 1
ATOM 2159 N N . ARG B 1 47 ? 23.812 -4.445 -11.641 1 95.19 47 ARG B N 1
ATOM 2160 C CA . ARG B 1 47 ? 23.172 -4.664 -10.352 1 95.19 47 ARG B CA 1
ATOM 2161 C C . ARG B 1 47 ? 23.203 -3.4 -9.5 1 95.19 47 ARG B C 1
ATOM 2163 O O . ARG B 1 47 ? 24.219 -2.697 -9.469 1 95.19 47 ARG B O 1
ATOM 2170 N N . VAL B 1 48 ? 22.047 -3.104 -8.93 1 94.19 48 VAL B N 1
ATOM 2171 C CA . VAL B 1 48 ? 22 -1.941 -8.047 1 94.19 48 VAL B CA 1
ATOM 2172 C C . VAL B 1 48 ? 22.688 -2.27 -6.723 1 94.19 48 VAL B C 1
ATOM 2174 O O . VAL B 1 48 ? 22.438 -3.324 -6.133 1 94.19 48 VAL B O 1
ATOM 2177 N N . GLN B 1 49 ? 23.547 -1.44 -6.305 1 91.44 49 GLN B N 1
ATOM 2178 C CA . GLN B 1 49 ? 24.266 -1.604 -5.043 1 91.44 49 GLN B CA 1
ATOM 2179 C C . GLN B 1 49 ? 24.203 -0.332 -4.203 1 91.44 49 GLN B C 1
ATOM 2181 O O . GLN B 1 49 ? 24.109 0.772 -4.746 1 91.44 49 GLN B O 1
ATOM 2186 N N . VAL B 1 50 ? 24.109 -0.58 -2.859 1 89.62 50 VAL B N 1
ATOM 2187 C CA . VAL B 1 50 ? 24.188 0.53 -1.916 1 89.62 50 VAL B CA 1
ATOM 2188 C C . VAL B 1 50 ? 25.609 0.645 -1.367 1 89.62 50 VAL B C 1
ATOM 2190 O O . VAL B 1 50 ? 26.156 -0.333 -0.864 1 89.62 50 VAL B O 1
ATOM 2193 N N . GLN B 1 51 ? 26.25 1.722 -1.561 1 79.31 51 GLN B N 1
ATOM 2194 C CA . GLN B 1 51 ? 27.672 1.896 -1.274 1 79.31 51 GLN B CA 1
ATOM 2195 C C . GLN B 1 51 ? 27.953 1.701 0.211 1 79.31 51 GLN B C 1
ATOM 2197 O O . GLN B 1 51 ? 28.922 1.017 0.577 1 79.31 51 GLN B O 1
ATOM 2202 N N . GLN B 1 52 ? 27.219 2.441 1.052 1 73.44 52 GLN B N 1
ATOM 2203 C CA . GLN B 1 52 ? 27.5 2.35 2.48 1 73.44 52 GLN B CA 1
ATOM 2204 C C . GLN B 1 52 ? 26.453 1.508 3.193 1 73.44 52 GLN B C 1
ATOM 2206 O O . GLN B 1 52 ? 25.312 1.396 2.723 1 73.44 52 GLN B O 1
ATOM 2211 N N . ASP B 1 53 ? 27.094 0.773 4.148 1 68.06 53 ASP B N 1
ATOM 2212 C CA . ASP B 1 53 ? 26.172 0.015 4.992 1 68.06 53 ASP B CA 1
ATOM 2213 C C . ASP B 1 53 ? 25.094 0.923 5.586 1 68.06 53 ASP B C 1
ATOM 2215 O O . ASP B 1 53 ? 25.406 1.928 6.23 1 68.06 53 ASP B O 1
ATOM 2219 N N . SER B 1 54 ? 23.969 0.738 5.121 1 77.62 54 SER B N 1
ATOM 2220 C CA . SER B 1 54 ? 22.828 1.546 5.547 1 77.62 54 SER B CA 1
ATOM 2221 C C . SER B 1 54 ? 21.703 0.674 6.102 1 77.62 54 SER B C 1
ATOM 2223 O O . SER B 1 54 ? 20.672 0.513 5.461 1 77.62 54 SER B O 1
ATOM 2225 N N . PRO B 1 55 ? 21.922 0.255 7.363 1 75.44 55 PRO B N 1
ATOM 2226 C CA . PRO B 1 55 ? 20.953 -0.692 7.91 1 75.44 55 PRO B CA 1
ATOM 2227 C C . PRO B 1 55 ? 19.547 -0.089 8.047 1 75.44 55 PRO B C 1
ATOM 2229 O O . PRO B 1 55 ? 18.562 -0.82 8.07 1 75.44 55 PRO B O 1
ATOM 2232 N N . ARG B 1 56 ? 19.516 1.233 8.047 1 77.88 56 ARG B N 1
ATOM 2233 C CA . ARG B 1 56 ? 18.219 1.87 8.266 1 77.88 56 ARG B CA 1
ATOM 2234 C C . ARG B 1 56 ? 17.516 2.158 6.945 1 77.88 56 ARG B C 1
ATOM 2236 O O . ARG B 1 56 ? 16.359 2.578 6.93 1 77.88 56 ARG B O 1
ATOM 2243 N N . LEU B 1 57 ? 18.328 1.95 5.922 1 83.69 57 LEU B N 1
ATOM 2244 C CA . LEU B 1 57 ? 17.688 2.076 4.613 1 83.69 57 LEU B CA 1
ATOM 2245 C C . LEU B 1 57 ? 16.766 0.899 4.34 1 83.69 57 LEU B C 1
ATOM 2247 O O . LEU B 1 57 ? 17.219 -0.24 4.211 1 83.69 57 LEU B O 1
ATOM 2251 N N . LYS B 1 58 ? 15.516 1.374 4.434 1 80.94 58 LYS B N 1
ATOM 2252 C CA . LYS B 1 58 ? 14.516 0.354 4.133 1 80.94 58 LYS B CA 1
ATOM 2253 C C . LYS B 1 58 ? 13.602 0.798 2.994 1 80.94 58 LYS B C 1
ATOM 2255 O O . LYS B 1 58 ? 13.328 1.989 2.84 1 80.94 58 LYS B O 1
ATOM 2260 N N . GLN B 1 59 ? 13.266 -0.101 2.236 1 84.06 59 GLN B N 1
ATOM 2261 C CA . GLN B 1 59 ? 12.32 0.126 1.15 1 84.06 59 GLN B CA 1
ATOM 2262 C C . GLN B 1 59 ? 12.703 1.355 0.332 1 84.06 59 GLN B C 1
ATOM 2264 O O . GLN B 1 59 ? 12.969 2.422 0.89 1 84.06 59 GLN B O 1
ATOM 2269 N N . ILE B 1 60 ? 12.859 1.3 -0.854 1 91.44 60 ILE B N 1
ATOM 2270 C CA . ILE B 1 60 ? 13.164 2.391 -1.771 1 91.44 60 ILE B CA 1
ATOM 2271 C C . ILE B 1 60 ? 11.984 2.627 -2.707 1 91.44 60 ILE B C 1
ATOM 2273 O O . ILE B 1 60 ? 11.516 1.699 -3.369 1 91.44 60 ILE B O 1
ATOM 2277 N N . ASN B 1 61 ? 11.492 3.877 -2.686 1 93.75 61 ASN B N 1
ATOM 2278 C CA . ASN B 1 61 ? 10.398 4.227 -3.586 1 93.75 61 ASN B CA 1
ATOM 2279 C C . ASN B 1 61 ? 10.773 3.986 -5.043 1 93.75 61 ASN B C 1
ATOM 2281 O O . ASN B 1 61 ? 11.812 4.465 -5.508 1 93.75 61 ASN B O 1
ATOM 2285 N N . GLY B 1 62 ? 9.977 3.24 -5.707 1 94.88 62 GLY B N 1
ATOM 2286 C CA . GLY B 1 62 ? 10.227 2.947 -7.109 1 94.88 62 GLY B CA 1
ATOM 2287 C C . GLY B 1 62 ? 10.914 1.615 -7.324 1 94.88 62 GLY B C 1
ATOM 2288 O O . GLY B 1 62 ? 10.961 1.106 -8.445 1 94.88 62 GLY B O 1
ATOM 2289 N N . LEU B 1 63 ? 11.531 1.114 -6.316 1 94.44 63 LEU B N 1
ATOM 2290 C CA . LEU B 1 63 ? 12.188 -0.189 -6.348 1 94.44 63 LEU B CA 1
ATOM 2291 C C . LEU B 1 63 ? 11.641 -1.101 -5.254 1 94.44 63 LEU B C 1
ATOM 2293 O O . LEU B 1 63 ? 12.18 -1.146 -4.148 1 94.44 63 LEU B O 1
ATOM 2297 N N . ASP B 1 64 ? 10.711 -1.844 -5.637 1 94.88 64 ASP B N 1
ATOM 2298 C CA . ASP B 1 64 ? 10.023 -2.701 -4.676 1 94.88 64 ASP B CA 1
ATOM 2299 C C . ASP B 1 64 ? 10.891 -3.896 -4.285 1 94.88 64 ASP B C 1
ATOM 2301 O O . ASP B 1 64 ? 11.781 -4.293 -5.039 1 94.88 64 ASP B O 1
ATOM 2305 N N . CYS B 1 65 ? 10.703 -4.445 -3.047 1 93.19 65 CYS B N 1
ATOM 2306 C CA . CYS B 1 65 ? 11.289 -5.676 -2.529 1 93.19 65 CYS B CA 1
ATOM 2307 C C . CYS B 1 65 ? 12.781 -5.504 -2.271 1 93.19 65 CYS B C 1
ATOM 2309 O O . CYS B 1 65 ? 13.469 -6.461 -1.922 1 93.19 65 CYS B O 1
ATOM 2311 N N . PHE B 1 66 ? 13.297 -4.316 -2.568 1 89.94 66 PHE B N 1
ATOM 2312 C CA . PHE B 1 66 ? 14.727 -4.066 -2.381 1 89.94 66 PHE B CA 1
ATOM 2313 C C . PHE B 1 66 ? 15.016 -3.615 -0.954 1 89.94 66 PHE B C 1
ATOM 2315 O O . PHE B 1 66 ? 14.344 -2.719 -0.434 1 89.94 66 PHE B O 1
ATOM 2322 N N . ARG B 1 67 ? 15.891 -4.262 -0.27 1 82.62 67 ARG B N 1
ATOM 2323 C CA . ARG B 1 67 ? 16.344 -3.889 1.065 1 82.62 67 ARG B CA 1
ATOM 2324 C C . ARG B 1 67 ? 15.203 -3.93 2.068 1 82.62 67 ARG B C 1
ATOM 2326 O O . ARG B 1 67 ? 15.094 -3.057 2.932 1 82.62 67 ARG B O 1
ATOM 2333 N N . GLU B 1 68 ? 14.312 -4.742 1.821 1 79.56 68 GLU B N 1
ATOM 2334 C CA . GLU B 1 68 ? 13.242 -4.902 2.797 1 79.56 68 GLU B CA 1
ATOM 2335 C C . GLU B 1 68 ? 13.695 -5.73 3.992 1 79.56 68 GLU B C 1
ATOM 2337 O O . GLU B 1 68 ? 14.508 -6.648 3.846 1 79.56 68 GLU B O 1
ATOM 2342 N N . ARG B 1 69 ? 13.297 -5.305 5.152 1 72.94 69 ARG B N 1
ATOM 2343 C CA . ARG B 1 69 ? 13.664 -6.051 6.352 1 72.94 69 ARG B CA 1
ATOM 2344 C C . ARG B 1 69 ? 13.086 -7.461 6.316 1 72.94 69 ARG B C 1
ATOM 2346 O O . ARG B 1 69 ? 13.773 -8.43 6.633 1 72.94 69 ARG B O 1
ATOM 2353 N N . SER B 1 70 ? 11.82 -7.531 5.961 1 81.38 70 SER B N 1
ATOM 2354 C CA . SER B 1 70 ? 11.125 -8.805 5.789 1 81.38 70 SER B CA 1
ATOM 2355 C C . SER B 1 70 ? 10.312 -8.82 4.5 1 81.38 70 SER B C 1
ATOM 2357 O O . SER B 1 70 ? 9.789 -7.789 4.078 1 81.38 70 SER B O 1
ATOM 2359 N N . PRO B 1 71 ? 10.352 -9.992 3.941 1 88.5 71 PRO B N 1
ATOM 2360 C CA . PRO B 1 71 ? 9.594 -10.047 2.688 1 88.5 71 PRO B CA 1
ATOM 2361 C C . PRO B 1 71 ? 8.102 -9.805 2.889 1 88.5 71 PRO B C 1
ATOM 2363 O O . PRO B 1 71 ? 7.551 -10.133 3.941 1 88.5 71 PRO B O 1
ATOM 2366 N N . THR B 1 72 ? 7.578 -9.125 1.947 1 93.56 72 THR B N 1
ATOM 2367 C CA . THR B 1 72 ? 6.129 -8.992 1.904 1 93.56 72 THR B CA 1
ATOM 2368 C C . THR B 1 72 ? 5.504 -10.117 1.084 1 93.56 72 THR B C 1
ATOM 2370 O O . THR B 1 72 ? 6.199 -10.812 0.343 1 93.56 72 THR B O 1
ATOM 2373 N N . ARG B 1 73 ? 4.262 -10.328 1.251 1 96.19 73 ARG B N 1
ATOM 2374 C CA . ARG B 1 73 ? 3.566 -11.367 0.5 1 96.19 73 ARG B CA 1
ATOM 2375 C C . ARG B 1 73 ? 3.643 -11.102 -1 1 96.19 73 ARG B C 1
ATOM 2377 O O . ARG B 1 73 ? 3.879 -12.023 -1.786 1 96.19 73 ARG B O 1
ATOM 2384 N N . THR B 1 74 ? 3.527 -9.844 -1.396 1 95.62 74 THR B N 1
ATOM 2385 C CA . THR B 1 74 ? 3.643 -9.477 -2.803 1 95.62 74 THR B CA 1
ATOM 2386 C C . THR B 1 74 ? 5.02 -9.852 -3.348 1 95.62 74 THR B C 1
ATOM 2388 O O . THR B 1 74 ? 5.129 -10.422 -4.434 1 95.62 74 THR B O 1
ATOM 2391 N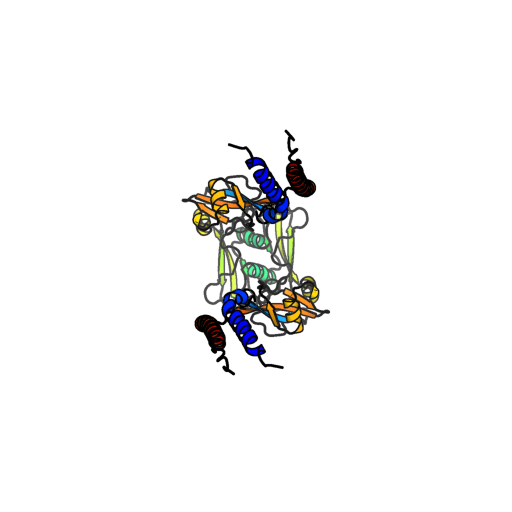 N . CYS B 1 75 ? 6 -9.594 -2.561 1 95.12 75 CYS B N 1
ATOM 2392 C CA . CYS B 1 75 ? 7.355 -9.891 -3.006 1 95.12 75 CYS B CA 1
ATOM 2393 C C . CYS B 1 75 ? 7.598 -11.398 -3.041 1 95.12 75 CYS B C 1
ATOM 2395 O O . CYS B 1 75 ? 8.383 -11.883 -3.85 1 95.12 75 CYS B O 1
ATOM 2397 N N . GLY B 1 76 ? 6.902 -12.133 -2.174 1 94.69 76 GLY B N 1
ATOM 2398 C CA . GLY B 1 76 ? 6.922 -13.578 -2.268 1 94.69 76 GLY B CA 1
ATOM 2399 C C . GLY B 1 76 ? 6.398 -14.102 -3.596 1 94.69 76 GLY B C 1
ATOM 2400 O O . GLY B 1 76 ? 7.027 -14.953 -4.223 1 94.69 76 GLY B O 1
ATOM 2401 N N . PHE B 1 77 ? 5.316 -13.516 -4.008 1 96.5 77 PHE B N 1
ATOM 2402 C CA . PHE B 1 77 ? 4.758 -13.898 -5.297 1 96.5 77 PHE B CA 1
ATOM 2403 C C . PHE B 1 77 ? 5.723 -13.57 -6.426 1 96.5 77 PHE B C 1
ATOM 2405 O O . PHE B 1 77 ? 5.945 -14.383 -7.324 1 96.5 77 PHE B O 1
ATOM 2412 N N . GLU B 1 78 ? 6.262 -12.438 -6.316 1 96.44 78 GLU B N 1
ATOM 2413 C CA . GLU B 1 78 ? 7.148 -11.977 -7.383 1 96.44 78 GLU B CA 1
ATOM 2414 C C . GLU B 1 78 ? 8.414 -12.828 -7.449 1 96.44 78 GLU B C 1
ATOM 2416 O O . GLU B 1 78 ? 8.914 -13.125 -8.539 1 96.44 78 GLU B O 1
ATOM 2421 N N . SER B 1 79 ? 8.898 -13.195 -6.273 1 94.19 79 SER B N 1
ATOM 2422 C CA . SER B 1 79 ? 10.117 -14.008 -6.25 1 94.19 79 SER B CA 1
ATOM 2423 C C . SER B 1 79 ? 9.891 -15.367 -6.902 1 94.19 79 SER B C 1
ATOM 2425 O O . SER B 1 79 ? 10.797 -15.93 -7.516 1 94.19 79 SER B O 1
ATOM 2427 N N . ALA B 1 80 ? 8.711 -15.883 -6.801 1 94.81 80 ALA B N 1
ATOM 2428 C CA . ALA B 1 80 ? 8.383 -17.172 -7.406 1 94.81 80 ALA B CA 1
ATOM 2429 C C . ALA B 1 80 ? 8.484 -17.109 -8.93 1 94.81 80 ALA B C 1
ATOM 2431 O O . ALA B 1 80 ? 8.75 -18.109 -9.586 1 94.81 80 ALA B O 1
ATOM 2432 N N . LEU B 1 81 ? 8.352 -15.93 -9.445 1 96 81 LEU B N 1
ATOM 2433 C CA . LEU B 1 81 ? 8.375 -15.758 -10.891 1 96 81 LEU B CA 1
ATOM 2434 C C . LEU B 1 81 ? 9.797 -15.891 -11.43 1 96 81 LEU B C 1
ATOM 2436 O O . LEU B 1 81 ? 10 -16.078 -12.633 1 96 81 LEU B O 1
ATOM 2440 N N . LEU B 1 82 ? 10.734 -15.719 -10.516 1 92.75 82 LEU B N 1
ATOM 2441 C CA . LEU B 1 82 ? 12.117 -15.844 -10.945 1 92.75 82 LEU B CA 1
ATOM 2442 C C . LEU B 1 82 ? 12.414 -17.266 -11.43 1 92.75 82 LEU B C 1
ATOM 2444 O O . LEU B 1 82 ? 13.242 -17.453 -12.32 1 92.75 82 LEU B O 1
ATOM 2448 N N . THR B 1 83 ? 11.703 -18.219 -10.875 1 89.25 83 THR B N 1
ATOM 2449 C CA . THR B 1 83 ? 11.906 -19.625 -11.234 1 89.25 83 THR B CA 1
ATOM 2450 C C . THR B 1 83 ? 10.852 -20.078 -12.234 1 89.25 83 THR B C 1
ATOM 2452 O O . THR B 1 83 ? 11.164 -20.797 -13.195 1 89.25 83 THR B O 1
ATOM 2455 N N . GLU B 1 84 ? 9.617 -19.703 -12.078 1 89.88 84 GLU B N 1
ATOM 2456 C CA . GLU B 1 84 ? 8.5 -20.172 -12.891 1 89.88 84 GLU B CA 1
ATOM 2457 C C . GLU B 1 84 ? 8.383 -19.375 -14.188 1 89.88 84 GLU B C 1
ATOM 2459 O O . GLU B 1 84 ? 7.691 -19.797 -15.117 1 89.88 84 GLU B O 1
ATOM 2464 N N . ARG B 1 85 ? 8.961 -18.219 -14.289 1 89.56 85 ARG B N 1
ATOM 2465 C CA . ARG B 1 85 ? 9.008 -17.328 -15.445 1 89.56 85 ARG B CA 1
ATOM 2466 C C . ARG B 1 85 ? 7.715 -16.531 -15.562 1 89.56 85 ARG B C 1
ATOM 2468 O O . ARG B 1 85 ? 7.746 -15.312 -15.781 1 89.56 85 ARG B O 1
ATOM 2475 N N . SER B 1 86 ? 6.562 -17.312 -15.438 1 95.06 86 SER B N 1
ATOM 2476 C CA . SER B 1 86 ? 5.281 -16.609 -15.492 1 95.06 86 SER B CA 1
ATOM 2477 C C . SER B 1 86 ? 4.199 -17.391 -14.75 1 95.06 86 SER B C 1
ATOM 2479 O O . SER B 1 86 ? 4.391 -18.562 -14.398 1 95.06 86 SER B O 1
ATOM 2481 N N . ARG B 1 87 ? 3.15 -16.578 -14.508 1 95.25 87 ARG B N 1
ATOM 2482 C CA . ARG B 1 87 ? 1.997 -17.172 -13.836 1 95.25 87 ARG B CA 1
ATOM 2483 C C . ARG B 1 87 ? 0.694 -16.703 -14.477 1 95.25 87 ARG B C 1
ATOM 2485 O O . ARG B 1 87 ? 0.519 -15.516 -14.75 1 95.25 87 ARG B O 1
ATOM 2492 N N . SER B 1 88 ? -0.176 -17.719 -14.695 1 95.56 88 SER B N 1
ATOM 2493 C CA . SER B 1 88 ? -1.507 -17.391 -15.203 1 95.56 88 SER B CA 1
ATOM 2494 C C . SER B 1 88 ? -2.484 -17.141 -14.055 1 95.56 88 SER B C 1
ATOM 2496 O O . SER B 1 88 ? -2.459 -17.844 -13.047 1 95.56 88 SER B O 1
ATOM 2498 N N . ALA B 1 89 ? -3.277 -16.125 -14.266 1 94.5 89 ALA B N 1
ATOM 2499 C CA . ALA B 1 89 ? -4.246 -15.766 -13.234 1 94.5 89 ALA B CA 1
ATOM 2500 C C . ALA B 1 89 ? -5.594 -15.391 -13.844 1 94.5 89 ALA B C 1
ATOM 2502 O O . ALA B 1 89 ? -5.715 -14.344 -14.5 1 94.5 89 ALA B O 1
ATOM 2503 N N . SER B 1 90 ? -6.547 -16.297 -13.625 1 92.69 90 SER B N 1
ATOM 2504 C CA . SER B 1 90 ? -7.918 -15.914 -13.953 1 92.69 90 SER B CA 1
ATOM 2505 C C . SER B 1 90 ? -8.539 -15.07 -12.844 1 92.69 90 SER B C 1
ATOM 2507 O O . SER B 1 90 ? -8.422 -15.398 -11.664 1 92.69 90 SER B O 1
ATOM 2509 N N . TYR B 1 91 ? -9.07 -14.016 -13.242 1 91.38 91 TYR B N 1
ATOM 2510 C CA . TYR B 1 91 ? -9.688 -13.117 -12.273 1 91.38 91 TYR B CA 1
ATOM 2511 C C . TYR B 1 91 ? -11.203 -13.148 -12.383 1 91.38 91 TYR B C 1
ATOM 2513 O O . TYR B 1 91 ? -11.758 -12.906 -13.461 1 91.38 91 TYR B O 1
ATOM 2521 N N . PRO B 1 92 ? -11.844 -13.445 -11.281 1 86.62 92 PRO B N 1
ATOM 2522 C CA . PRO B 1 92 ? -13.305 -13.539 -11.344 1 86.62 92 PRO B CA 1
ATOM 2523 C C . PRO B 1 92 ? -13.953 -12.273 -11.898 1 86.62 92 PRO B C 1
ATOM 2525 O O . PRO B 1 92 ? -13.617 -11.164 -11.477 1 86.62 92 PRO B O 1
ATOM 2528 N N . GLY B 1 93 ? -14.773 -12.438 -12.852 1 83.31 93 GLY B N 1
ATOM 2529 C CA . GLY B 1 93 ? -15.531 -11.328 -13.398 1 83.31 93 GLY B CA 1
ATOM 2530 C C . GLY B 1 93 ? -14.859 -10.688 -14.594 1 83.31 93 GLY B C 1
ATOM 2531 O O . GLY B 1 93 ? -15.461 -9.844 -15.266 1 83.31 93 GLY B O 1
ATOM 2532 N N . VAL B 1 94 ? -13.633 -11.078 -14.828 1 88.44 94 VAL B N 1
ATOM 2533 C CA . VAL B 1 94 ? -12.938 -10.5 -15.969 1 88.44 94 VAL B CA 1
ATOM 2534 C C . VAL B 1 94 ? -12.805 -11.539 -17.078 1 88.44 94 VAL B C 1
ATOM 2536 O O . VAL B 1 94 ? -12.086 -12.531 -16.938 1 88.44 94 VAL B O 1
ATOM 2539 N N . ARG B 1 95 ? -13.484 -11.242 -18.172 1 91 95 ARG B N 1
ATOM 2540 C CA . ARG B 1 95 ? -13.477 -12.211 -19.266 1 91 95 ARG B CA 1
ATOM 2541 C C . ARG B 1 95 ? -12.789 -11.625 -20.5 1 91 95 ARG B C 1
ATOM 2543 O O . ARG B 1 95 ? -12.461 -12.359 -21.438 1 91 95 ARG B O 1
ATOM 2550 N N . HIS B 1 96 ? -12.625 -10.344 -20.438 1 92.75 96 HIS B N 1
ATOM 2551 C CA . HIS B 1 96 ? -11.984 -9.625 -21.531 1 92.75 96 HIS B CA 1
ATOM 2552 C C . HIS B 1 96 ? -11.281 -8.367 -21.031 1 92.75 96 HIS B C 1
ATOM 2554 O O . HIS B 1 96 ? -11.695 -7.773 -20.031 1 92.75 96 HIS B O 1
ATOM 2560 N N . VAL B 1 97 ? -10.203 -8.109 -21.609 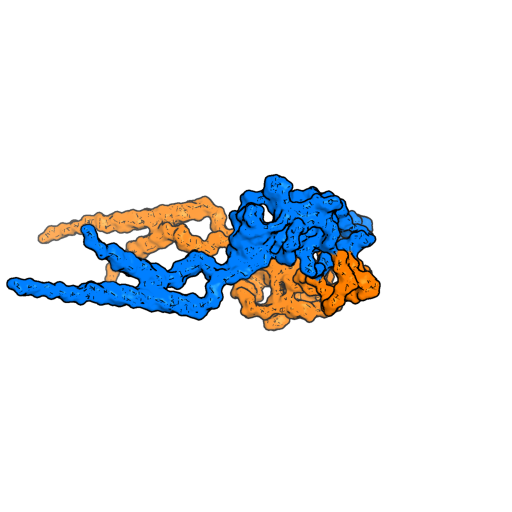1 91.44 97 VAL B N 1
ATOM 2561 C CA . VAL B 1 97 ? -9.492 -6.879 -21.297 1 91.44 97 VAL B CA 1
ATOM 2562 C C . VAL B 1 97 ? -9.281 -6.055 -22.562 1 91.44 97 VAL B C 1
ATOM 2564 O O . VAL B 1 97 ? -8.688 -6.539 -23.531 1 91.44 97 VAL B O 1
ATOM 2567 N N . ASP B 1 98 ? -9.852 -4.824 -22.359 1 87.25 98 ASP B N 1
ATOM 2568 C CA . ASP B 1 98 ? -9.656 -3.904 -23.469 1 87.25 98 ASP B CA 1
ATOM 2569 C C . ASP B 1 98 ? -8.414 -3.041 -23.266 1 87.25 98 ASP B C 1
ATOM 2571 O O . ASP B 1 98 ? -8.227 -2.455 -22.203 1 87.25 98 ASP B O 1
ATOM 2575 N N . GLY B 1 99 ? -7.586 -3.051 -24.203 1 89.19 99 GLY B N 1
ATOM 2576 C CA . GLY B 1 99 ? -6.453 -2.146 -24.109 1 89.19 99 GLY B CA 1
ATOM 2577 C C . GLY B 1 99 ? -5.297 -2.721 -23.297 1 89.19 99 GLY B C 1
ATOM 2578 O O . GLY B 1 99 ? -4.949 -3.893 -23.453 1 89.19 99 GLY B O 1
ATOM 2579 N N . ASP B 1 100 ? -4.723 -1.91 -22.422 1 89.12 100 ASP B N 1
ATOM 2580 C CA . ASP B 1 100 ? -3.535 -2.266 -21.641 1 89.12 100 ASP B CA 1
ATOM 2581 C C . ASP B 1 100 ? -3.889 -3.209 -20.5 1 89.12 100 ASP B C 1
ATOM 2583 O O . ASP B 1 100 ? -4.648 -2.844 -19.594 1 89.12 100 ASP B O 1
ATOM 2587 N N . PRO B 1 101 ? -3.381 -4.383 -20.516 1 92.12 101 PRO B N 1
ATOM 2588 C CA . PRO B 1 101 ? -3.721 -5.367 -19.484 1 92.12 101 PRO B CA 1
ATOM 2589 C C . PRO B 1 101 ? -2.973 -5.137 -18.172 1 92.12 101 PRO B C 1
ATOM 2591 O O . PRO B 1 101 ? -3.094 -5.934 -17.234 1 92.12 101 PRO B O 1
ATOM 2594 N N . SER B 1 102 ? -2.279 -4.098 -18.094 1 90.38 102 SER B N 1
ATOM 2595 C CA . SER B 1 102 ? -1.447 -3.855 -16.922 1 90.38 102 SER B CA 1
ATOM 2596 C C . SER B 1 102 ? -2.291 -3.777 -15.648 1 90.38 102 SER B C 1
ATOM 2598 O O . SER B 1 102 ? -3.393 -3.225 -15.664 1 90.38 102 SER B O 1
ATOM 2600 N N . LEU B 1 103 ? -1.738 -4.414 -14.633 1 93.69 103 LEU B N 1
ATOM 2601 C CA . LEU B 1 103 ? -2.365 -4.379 -13.312 1 93.69 103 LEU B CA 1
ATOM 2602 C C . LEU B 1 103 ? -1.628 -3.42 -12.383 1 93.69 103 LEU B C 1
ATOM 2604 O O . LEU B 1 103 ? -0.397 -3.354 -12.406 1 93.69 103 LEU B O 1
ATOM 2608 N N . ALA B 1 104 ? -2.424 -2.742 -11.617 1 91.5 104 ALA B N 1
ATOM 2609 C CA . ALA B 1 104 ? -1.836 -1.778 -10.688 1 91.5 104 ALA B CA 1
ATOM 2610 C C . ALA B 1 104 ? -0.926 -2.473 -9.68 1 91.5 104 ALA B C 1
ATOM 2612 O O . ALA B 1 104 ? -1.257 -3.547 -9.172 1 91.5 104 ALA B O 1
ATOM 2613 N N . ALA B 1 105 ? 0.261 -1.929 -9.508 1 93.31 105 ALA B N 1
ATOM 2614 C CA . ALA B 1 105 ? 1.234 -2.365 -8.508 1 93.31 105 ALA B CA 1
ATOM 2615 C C . ALA B 1 105 ? 1.87 -1.169 -7.805 1 93.31 105 ALA B C 1
ATOM 2617 O O . ALA B 1 105 ? 1.757 -0.033 -8.273 1 93.31 105 ALA B O 1
ATOM 2618 N N . ARG B 1 106 ? 2.451 -1.477 -6.652 1 88.31 106 ARG B N 1
ATOM 2619 C CA . ARG B 1 106 ? 3.074 -0.399 -5.891 1 88.31 106 ARG B CA 1
ATOM 2620 C C . ARG B 1 106 ? 4.156 0.298 -6.711 1 88.31 106 ARG B C 1
ATOM 2622 O O . ARG B 1 106 ? 4.18 1.527 -6.797 1 88.31 106 ARG B O 1
ATOM 2629 N N . ASP B 1 107 ? 5.043 -0.502 -7.281 1 93 107 ASP B N 1
ATOM 2630 C CA . ASP B 1 107 ? 6.141 0.004 -8.102 1 93 107 ASP B CA 1
ATOM 2631 C C . ASP B 1 107 ? 6.27 -0.791 -9.398 1 93 107 ASP B C 1
ATOM 2633 O O . ASP B 1 107 ? 5.906 -1.967 -9.445 1 93 107 ASP B O 1
ATOM 2637 N N . ARG B 1 108 ? 6.805 -0.045 -10.305 1 95.06 108 ARG B N 1
ATOM 2638 C CA . ARG B 1 108 ? 7.035 -0.682 -11.602 1 95.06 108 ARG B CA 1
ATOM 2639 C C . ARG B 1 108 ? 8.188 -1.677 -11.523 1 95.06 108 ARG B C 1
ATOM 2641 O O . ARG B 1 108 ? 8.109 -2.768 -12.086 1 95.06 108 ARG B O 1
ATOM 2648 N N . TYR B 1 109 ? 9.227 -1.302 -10.75 1 97.5 109 TYR B N 1
ATOM 2649 C CA . TYR B 1 109 ? 10.445 -2.105 -10.688 1 97.5 109 TYR B CA 1
ATOM 2650 C C . TYR B 1 109 ? 10.562 -2.801 -9.336 1 97.5 109 TYR B C 1
ATOM 2652 O O . TYR B 1 109 ? 9.977 -2.355 -8.352 1 97.5 109 TYR B O 1
ATOM 2660 N N . LEU B 1 110 ? 11.195 -3.916 -9.344 1 96.12 110 LEU B N 1
ATOM 2661 C CA . LEU B 1 110 ? 11.547 -4.594 -8.094 1 96.12 110 LEU B CA 1
ATOM 2662 C C . LEU B 1 110 ? 12.969 -5.145 -8.156 1 96.12 110 LEU B C 1
ATOM 2664 O O . LEU B 1 110 ? 13.523 -5.324 -9.242 1 96.12 110 LEU B O 1
ATOM 2668 N N . ALA B 1 111 ? 13.562 -5.207 -7.062 1 93.5 111 ALA B N 1
ATOM 2669 C CA . ALA B 1 111 ? 14.875 -5.816 -6.871 1 93.5 111 ALA B CA 1
ATOM 2670 C C . ALA B 1 111 ? 14.906 -6.664 -5.602 1 93.5 111 ALA B C 1
ATOM 2672 O O . ALA B 1 111 ? 14.344 -6.281 -4.578 1 93.5 111 ALA B O 1
ATOM 2673 N N . PHE B 1 112 ? 15.414 -7.84 -5.703 1 86.31 112 PHE B N 1
ATOM 2674 C CA . PHE B 1 112 ? 15.438 -8.719 -4.543 1 86.31 112 PHE B CA 1
ATOM 2675 C C . PHE B 1 112 ? 16.719 -8.523 -3.744 1 86.31 112 PHE B C 1
ATOM 2677 O O . PHE B 1 112 ? 17.75 -8.125 -4.297 1 86.31 112 PHE B O 1
ATOM 2684 N N . PRO B 1 113 ? 16.5 -8.781 -2.451 1 76.5 113 PRO B N 1
ATOM 2685 C CA . PRO B 1 113 ? 17.672 -8.562 -1.582 1 76.5 113 PRO B CA 1
ATOM 2686 C C . PRO B 1 113 ? 18.875 -9.422 -1.973 1 76.5 113 PRO B C 1
ATOM 2688 O O . PRO B 1 113 ? 18.703 -10.57 -2.375 1 76.5 113 PRO B O 1
ATOM 2691 N N . GLY B 1 114 ? 20 -8.844 -1.851 1 71.56 114 GLY B N 1
ATOM 2692 C CA . GLY B 1 114 ? 21.25 -9.57 -1.967 1 71.56 114 GLY B CA 1
ATOM 2693 C C . GLY B 1 114 ? 21.734 -9.703 -3.398 1 71.56 114 GLY B C 1
ATOM 2694 O O . GLY B 1 114 ? 22.922 -9.953 -3.643 1 71.56 114 GLY B O 1
ATOM 2695 N N . ASP B 1 115 ? 20.922 -9.586 -4.348 1 74.94 115 ASP B N 1
ATOM 2696 C CA . ASP B 1 115 ? 21.391 -9.852 -5.707 1 74.94 115 ASP B CA 1
ATOM 2697 C C . ASP B 1 115 ? 21.469 -8.562 -6.52 1 74.94 115 ASP B C 1
ATOM 2699 O O . ASP B 1 115 ? 22.328 -8.414 -7.379 1 74.94 115 ASP B O 1
ATOM 2703 N N . GLY B 1 116 ? 20.641 -7.578 -6.273 1 85.69 116 GLY B N 1
ATOM 2704 C CA . GLY B 1 116 ? 20.688 -6.258 -6.883 1 85.69 116 GLY B CA 1
ATOM 2705 C C . GLY B 1 116 ? 20.156 -6.238 -8.305 1 85.69 116 GLY B C 1
ATOM 2706 O O . GLY B 1 116 ? 20.141 -5.188 -8.953 1 85.69 116 GLY B O 1
ATOM 2707 N N . ARG B 1 117 ? 19.906 -7.438 -8.906 1 93.81 117 ARG B N 1
ATOM 2708 C CA . ARG B 1 117 ? 19.266 -7.465 -10.211 1 93.81 117 ARG B CA 1
ATOM 2709 C C . ARG B 1 117 ? 17.906 -6.77 -10.172 1 93.81 117 ARG B C 1
ATOM 2711 O O . ARG B 1 117 ? 17.141 -6.93 -9.211 1 93.81 117 ARG B O 1
ATOM 2718 N N . VAL B 1 118 ? 17.688 -5.992 -11.188 1 96.81 118 VAL B N 1
ATOM 2719 C CA . VAL B 1 118 ? 16.422 -5.262 -11.234 1 96.81 118 VAL B CA 1
ATOM 2720 C C . VAL B 1 118 ? 15.484 -5.91 -12.258 1 96.81 118 VAL B C 1
ATOM 2722 O O . VAL B 1 118 ? 15.93 -6.328 -13.336 1 96.81 118 VAL B O 1
ATOM 2725 N N . PHE B 1 119 ? 14.25 -6.02 -11.883 1 97.06 119 PHE B N 1
ATOM 2726 C CA . PHE B 1 119 ? 13.227 -6.59 -12.742 1 97.06 119 PHE B CA 1
ATOM 2727 C C . PHE B 1 119 ? 12.062 -5.617 -12.914 1 97.06 119 PHE B C 1
ATOM 2729 O O . PHE B 1 119 ? 11.828 -4.762 -12.055 1 97.06 119 PHE B O 1
ATOM 2736 N N . GLU B 1 120 ? 11.367 -5.727 -14.016 1 97.81 120 GLU B N 1
ATOM 2737 C CA . GLU B 1 120 ? 10.141 -4.984 -14.297 1 97.81 120 GLU B CA 1
ATOM 2738 C C . GLU B 1 120 ? 8.93 -5.914 -14.305 1 97.81 120 GLU B C 1
ATOM 2740 O O . GLU B 1 120 ? 8.984 -7.016 -14.852 1 97.81 120 GLU B O 1
ATOM 2745 N N . ARG B 1 121 ? 7.848 -5.457 -13.648 1 97.69 121 ARG B N 1
ATOM 2746 C CA . ARG B 1 121 ? 6.598 -6.207 -13.656 1 97.69 121 ARG B CA 1
ATOM 2747 C C . ARG B 1 121 ? 5.922 -6.137 -15.023 1 97.69 121 ARG B C 1
ATOM 2749 O O . ARG B 1 121 ? 5.742 -5.051 -15.578 1 97.69 121 ARG B O 1
ATOM 2756 N N . VAL B 1 122 ? 5.594 -7.312 -15.539 1 97.38 122 VAL B N 1
ATOM 2757 C CA . VAL B 1 122 ? 4.93 -7.387 -16.828 1 97.38 122 VAL B CA 1
ATOM 2758 C C . VAL B 1 122 ? 3.617 -8.156 -16.703 1 97.38 122 VAL B C 1
ATOM 2760 O O . VAL B 1 122 ? 3.561 -9.188 -16.031 1 97.38 122 VAL B O 1
ATOM 2763 N N . THR B 1 123 ? 2.58 -7.559 -17.25 1 97.19 123 THR B N 1
ATOM 2764 C CA . THR B 1 123 ? 1.279 -8.219 -17.281 1 97.19 123 THR B CA 1
ATOM 2765 C C . THR B 1 123 ? 0.759 -8.312 -18.703 1 97.19 123 THR B C 1
ATOM 2767 O O . THR B 1 123 ? 0.711 -7.316 -19.422 1 97.19 123 THR B O 1
ATOM 2770 N N . ASP B 1 124 ? 0.45 -9.477 -19.094 1 96.56 124 ASP B N 1
ATOM 2771 C CA . ASP B 1 124 ? -0.187 -9.734 -20.375 1 96.56 124 ASP B CA 1
ATOM 2772 C C . ASP B 1 124 ? -1.56 -10.375 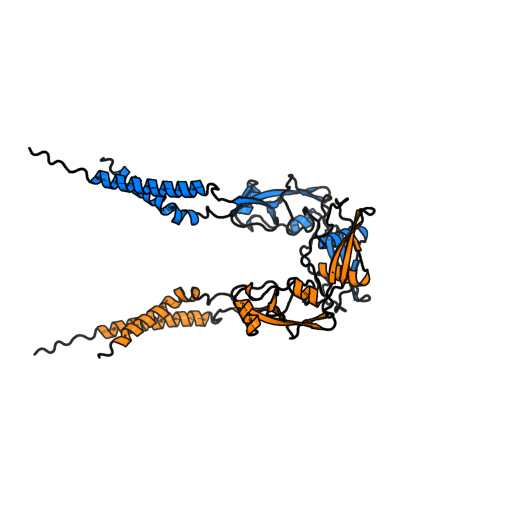-20.203 1 96.56 124 ASP B C 1
ATOM 2774 O O . ASP B 1 124 ? -1.89 -10.844 -19.109 1 96.56 124 ASP B O 1
ATOM 2778 N N . TRP B 1 125 ? -2.377 -10.273 -21.297 1 96.81 125 TRP B N 1
ATOM 2779 C CA . TRP B 1 125 ? -3.697 -10.891 -21.281 1 96.81 125 TRP B CA 1
ATOM 2780 C C . TRP B 1 125 ? -3.801 -11.977 -22.344 1 96.81 125 TRP B C 1
ATOM 2782 O O . TRP B 1 125 ? -3.463 -11.75 -23.516 1 96.81 125 TRP B O 1
ATOM 2792 N N . ASN B 1 126 ? -4.141 -13.141 -21.875 1 96.44 126 ASN B N 1
ATOM 2793 C CA . ASN B 1 126 ? -4.449 -14.234 -22.781 1 96.44 126 ASN B CA 1
ATOM 2794 C C . ASN B 1 126 ? -5.945 -14.32 -23.062 1 96.44 126 ASN B C 1
ATOM 2796 O O . ASN B 1 126 ? -6.719 -14.797 -22.234 1 96.44 126 ASN B O 1
ATOM 2800 N N . GLU B 1 127 ? -6.379 -13.93 -24.203 1 95.5 127 GLU B N 1
ATOM 2801 C CA . GLU B 1 127 ? -7.793 -13.852 -24.562 1 95.5 127 GLU B CA 1
ATOM 2802 C C . GLU B 1 127 ? -8.438 -15.234 -24.578 1 95.5 127 GLU B C 1
ATOM 2804 O O . GLU B 1 127 ? -9.562 -15.406 -24.094 1 95.5 127 GLU B O 1
ATOM 2809 N N . SER B 1 128 ? -7.758 -16.234 -25.125 1 95.44 128 SER B N 1
ATOM 2810 C CA . SER B 1 128 ? -8.32 -17.562 -25.25 1 95.44 128 SER B CA 1
ATOM 2811 C C . SER B 1 128 ? -8.539 -18.203 -23.875 1 95.44 128 SER B C 1
ATOM 2813 O O . SER B 1 128 ? -9.562 -18.859 -23.641 1 95.44 128 SER B O 1
ATOM 2815 N N . ALA B 1 129 ? -7.617 -17.953 -22.984 1 94.94 129 ALA B N 1
ATOM 2816 C CA . ALA B 1 129 ? -7.715 -18.547 -21.641 1 94.94 129 ALA B CA 1
ATOM 2817 C C . ALA B 1 129 ? -8.438 -17.609 -20.688 1 94.94 129 ALA B C 1
ATOM 2819 O O . ALA B 1 129 ? -8.742 -17.984 -19.547 1 94.94 129 ALA B O 1
ATOM 2820 N N . GLN B 1 130 ? -8.719 -16.375 -21.141 1 94.56 130 GLN B N 1
ATOM 2821 C CA . GLN B 1 130 ? -9.344 -15.352 -20.312 1 94.56 130 GLN B CA 1
ATOM 2822 C C . GLN B 1 130 ? -8.633 -15.219 -18.969 1 94.56 130 GLN B C 1
ATOM 2824 O O . GLN B 1 130 ? -9.266 -15.273 -17.922 1 94.56 130 GLN B O 1
ATOM 2829 N N . SER B 1 131 ? -7.336 -14.984 -19.109 1 95.81 131 SER B N 1
ATOM 2830 C CA . SER B 1 131 ? -6.516 -14.906 -17.891 1 95.81 131 SER B CA 1
ATOM 2831 C C . SER B 1 131 ? -5.34 -13.953 -18.094 1 95.81 131 SER B C 1
ATOM 2833 O O . SER B 1 131 ? -4.883 -13.742 -19.219 1 95.81 131 SER B O 1
ATOM 2835 N N . TYR B 1 132 ? -4.945 -13.383 -16.984 1 96.12 132 TYR B N 1
ATOM 2836 C CA . TYR B 1 132 ? -3.721 -12.594 -16.969 1 96.12 132 TYR B CA 1
ATOM 2837 C C . TYR B 1 132 ? -2.492 -13.492 -16.953 1 96.12 132 TYR B C 1
ATOM 2839 O O . TYR B 1 132 ? -2.543 -14.609 -16.422 1 96.12 132 TYR B O 1
ATOM 2847 N N . ARG B 1 133 ? -1.488 -13.039 -17.562 1 97.19 133 ARG B N 1
ATOM 2848 C CA . ARG B 1 133 ? -0.168 -13.641 -17.422 1 97.19 133 ARG B CA 1
ATOM 2849 C C . ARG B 1 133 ? 0.796 -12.695 -16.719 1 97.19 133 ARG B C 1
ATOM 2851 O O . ARG B 1 133 ? 1.124 -11.633 -17.25 1 97.19 133 ARG B O 1
ATOM 2858 N N . LEU B 1 134 ? 1.178 -13.094 -15.523 1 97.44 134 LEU B N 1
ATOM 2859 C CA . LEU B 1 134 ? 2.059 -12.266 -14.711 1 97.44 134 LEU B CA 1
ATOM 2860 C C . LEU B 1 134 ? 3.504 -12.75 -14.805 1 97.44 134 LEU B C 1
ATOM 2862 O O . LEU B 1 134 ? 3.777 -13.938 -14.656 1 97.44 134 LEU B O 1
ATOM 2866 N N . SER B 1 135 ? 4.406 -11.844 -15.094 1 97.94 135 SER B N 1
ATOM 2867 C CA . SER B 1 135 ? 5.824 -12.18 -15.203 1 97.94 135 SER B CA 1
ATOM 2868 C C . SER B 1 135 ? 6.699 -11 -14.789 1 97.94 135 SER B C 1
ATOM 2870 O O . SER B 1 135 ? 6.191 -9.922 -14.469 1 97.94 135 SER B O 1
ATOM 2872 N N . VAL B 1 136 ? 7.953 -11.273 -14.633 1 97.25 136 VAL B N 1
ATOM 2873 C CA . VAL B 1 136 ? 8.953 -10.234 -14.422 1 97.25 136 VAL B CA 1
ATOM 2874 C C . VAL B 1 136 ? 10.062 -10.367 -15.461 1 97.25 136 VAL B C 1
ATOM 2876 O O . VAL B 1 136 ? 10.383 -11.469 -15.898 1 97.25 136 VAL B O 1
ATOM 2879 N N . GLU B 1 137 ? 10.547 -9.281 -15.891 1 97 137 GLU B N 1
ATOM 2880 C CA . GLU B 1 137 ? 11.625 -9.266 -16.875 1 97 137 GLU B CA 1
ATOM 2881 C C . GLU B 1 137 ? 12.836 -8.492 -16.344 1 97 137 GLU B C 1
ATOM 2883 O O . GLU B 1 137 ? 12.68 -7.418 -15.758 1 97 137 GLU B O 1
ATOM 2888 N N . ARG B 1 138 ? 13.984 -9.109 -16.578 1 96.44 138 ARG B N 1
ATOM 2889 C CA . ARG B 1 138 ? 15.211 -8.414 -16.188 1 96.44 138 ARG B CA 1
ATOM 2890 C C . ARG B 1 138 ? 15.422 -7.164 -17.031 1 96.44 138 ARG B C 1
ATOM 2892 O O . ARG B 1 138 ? 15.242 -7.195 -18.25 1 96.44 138 ARG B O 1
ATOM 2899 N N . VAL B 1 139 ? 15.766 -6.094 -16.359 1 97.5 139 VAL B N 1
ATOM 2900 C CA . VAL B 1 139 ? 16 -4.84 -17.078 1 97.5 139 VAL B CA 1
ATOM 2901 C C . VAL B 1 139 ? 17.359 -4.273 -16.688 1 97.5 139 VAL B C 1
ATOM 2903 O O . VAL B 1 139 ? 17.984 -4.738 -15.734 1 97.5 139 VAL B O 1
ATOM 2906 N N . ASN B 1 140 ? 17.781 -3.336 -17.5 1 97.75 140 ASN B N 1
ATOM 2907 C CA . ASN B 1 140 ? 19.031 -2.645 -17.203 1 97.75 140 ASN B CA 1
ATOM 2908 C C . ASN B 1 140 ? 18.922 -1.826 -15.914 1 97.75 140 ASN B C 1
ATOM 2910 O O . ASN B 1 140 ? 18.062 -0.958 -15.797 1 97.75 140 ASN B O 1
ATOM 2914 N N . ALA B 1 141 ? 19.844 -2.109 -14.961 1 96.94 141 ALA B N 1
ATOM 2915 C CA . ALA B 1 141 ? 19.766 -1.495 -13.633 1 96.94 141 ALA B CA 1
ATOM 2916 C C . ALA B 1 141 ? 19.969 0.014 -13.719 1 96.94 141 ALA B C 1
ATOM 2918 O O . ALA B 1 141 ? 19.312 0.777 -13 1 96.94 141 ALA B O 1
ATOM 2919 N N . SER B 1 142 ? 20.828 0.411 -14.562 1 96.31 142 SER B N 1
ATOM 2920 C CA . SER B 1 142 ? 21.094 1.839 -14.703 1 96.31 142 SER B CA 1
ATOM 2921 C C . SER B 1 142 ? 19.875 2.584 -15.203 1 96.31 142 SER B C 1
ATOM 2923 O O . SER B 1 142 ? 19.547 3.672 -14.719 1 96.31 142 SER B O 1
ATOM 2925 N N . GLN B 1 143 ? 19.234 2.014 -16.109 1 96.69 143 GLN B N 1
ATOM 2926 C CA . GLN B 1 143 ? 18.016 2.621 -16.656 1 96.69 143 GLN B CA 1
ATOM 2927 C C . GLN B 1 143 ? 16.906 2.676 -15.594 1 96.69 143 GLN B C 1
ATOM 2929 O O . GLN B 1 143 ? 16.203 3.678 -15.477 1 96.69 143 GLN B O 1
ATOM 2934 N N . ALA B 1 144 ? 16.75 1.609 -14.875 1 97.38 144 ALA B N 1
ATOM 2935 C CA . ALA B 1 144 ? 15.727 1.557 -13.828 1 97.38 144 ALA B CA 1
ATOM 2936 C C . ALA B 1 144 ? 15.969 2.623 -12.766 1 97.38 144 ALA B C 1
ATOM 2938 O O . ALA B 1 144 ? 15.039 3.328 -12.359 1 97.38 144 ALA B O 1
ATOM 2939 N N . VAL B 1 145 ? 17.219 2.773 -12.32 1 96.69 145 VAL B N 1
ATOM 2940 C CA . VAL B 1 145 ? 17.562 3.756 -11.297 1 96.69 145 VAL B CA 1
ATOM 2941 C C . VAL B 1 145 ? 17.312 5.164 -11.828 1 96.69 145 VAL B C 1
ATOM 2943 O O . VAL B 1 145 ? 16.781 6.02 -11.109 1 96.69 145 VAL B O 1
ATOM 2946 N N . ALA B 1 146 ? 17.641 5.379 -13.039 1 97.19 146 ALA B N 1
ATOM 2947 C CA . ALA B 1 146 ? 17.391 6.676 -13.664 1 97.19 146 ALA B CA 1
ATOM 2948 C C . ALA B 1 146 ? 15.891 6.969 -13.742 1 97.19 146 ALA B C 1
ATOM 2950 O O . ALA B 1 146 ? 15.461 8.102 -13.492 1 97.19 146 ALA B O 1
ATOM 2951 N N . ASP B 1 147 ? 15.102 5.98 -14.062 1 97.19 147 ASP B N 1
ATOM 2952 C CA . ASP B 1 147 ? 13.664 6.133 -14.234 1 97.19 147 ASP B CA 1
ATOM 2953 C C . ASP B 1 147 ? 12.984 6.488 -12.914 1 97.19 147 ASP B C 1
ATOM 2955 O O . ASP B 1 147 ? 11.992 7.219 -12.898 1 97.19 147 ASP B O 1
ATOM 2959 N N . VAL B 1 148 ? 13.492 5.969 -11.789 1 97.06 148 VAL B N 1
ATOM 2960 C CA . VAL B 1 148 ? 12.797 6.148 -10.516 1 97.06 148 VAL B CA 1
ATOM 2961 C C . VAL B 1 148 ? 13.375 7.359 -9.781 1 97.06 148 VAL B C 1
ATOM 2963 O O . VAL B 1 148 ? 12.875 7.746 -8.719 1 97.06 148 VAL B O 1
ATOM 2966 N N . SER B 1 149 ? 14.414 7.961 -10.297 1 97.62 149 SER B N 1
ATOM 2967 C CA . SER B 1 149 ? 15.055 9.102 -9.656 1 97.62 149 SER B CA 1
ATOM 2968 C C . SER B 1 149 ? 14.445 10.422 -10.125 1 97.62 149 SER B C 1
ATOM 2970 O O . SER B 1 149 ? 13.836 10.477 -11.195 1 97.62 149 SER B O 1
ATOM 2972 N N . HIS B 1 150 ? 14.602 11.398 -9.289 1 97.5 150 HIS B N 1
ATOM 2973 C CA . HIS B 1 150 ? 14.211 12.758 -9.633 1 97.5 150 HIS B CA 1
ATOM 2974 C C . HIS B 1 150 ? 15.32 13.758 -9.312 1 97.5 150 HIS B C 1
ATOM 2976 O O . HIS B 1 150 ? 16.125 13.516 -8.406 1 97.5 150 HIS B O 1
ATOM 2982 N N . PRO B 1 151 ? 15.32 14.836 -10.031 1 97.25 151 PRO B N 1
ATOM 2983 C CA . PRO B 1 151 ? 16.359 15.828 -9.773 1 97.25 151 PRO B CA 1
ATOM 2984 C C . PRO B 1 151 ? 16.312 16.375 -8.352 1 97.25 151 PRO B C 1
ATOM 2986 O O . PRO B 1 151 ? 15.219 16.594 -7.801 1 97.25 151 PRO B O 1
ATOM 2989 N N . VAL B 1 152 ? 17.453 16.641 -7.801 1 96.5 152 VAL B N 1
ATOM 2990 C CA . VAL B 1 152 ? 17.594 17.016 -6.402 1 96.5 152 VAL B CA 1
ATOM 2991 C C . VAL B 1 152 ? 16.844 18.328 -6.133 1 96.5 152 VAL B C 1
ATOM 2993 O O . VAL B 1 152 ? 16.312 18.531 -5.039 1 96.5 152 VAL B O 1
ATOM 2996 N N . ASP B 1 153 ? 16.688 19.188 -7.055 1 95.06 153 ASP B N 1
ATOM 2997 C CA . ASP B 1 153 ? 16.109 20.516 -6.867 1 95.06 153 ASP B CA 1
ATOM 2998 C C . ASP B 1 153 ? 14.594 20.438 -6.734 1 95.06 153 ASP B C 1
ATOM 3000 O O . ASP B 1 153 ? 13.953 21.406 -6.316 1 95.06 153 ASP B O 1
ATOM 3004 N N . GLN B 1 154 ? 14.055 19.281 -7.023 1 95.56 154 GLN B N 1
ATOM 3005 C CA . GLN B 1 154 ? 12.617 19.094 -6.914 1 95.56 154 GLN B CA 1
ATOM 3006 C C . GLN B 1 154 ? 12.219 18.719 -5.488 1 95.56 154 GLN B C 1
ATOM 3008 O O . GLN B 1 154 ? 11.031 18.688 -5.156 1 95.56 154 GLN B O 1
ATOM 3013 N N . TYR B 1 155 ? 13.227 18.422 -4.672 1 95.56 155 TYR B N 1
ATOM 3014 C CA . TYR B 1 155 ? 12.945 17.969 -3.311 1 95.56 155 TYR B CA 1
ATOM 3015 C C . TYR B 1 155 ? 13.133 19.109 -2.316 1 95.56 155 TYR B C 1
ATOM 3017 O O . TYR B 1 155 ? 13.625 20.188 -2.676 1 95.56 155 TYR B O 1
ATOM 3025 N N . SER B 1 156 ? 12.695 18.875 -1.092 1 94.31 156 SER B N 1
ATOM 3026 C CA . SER B 1 156 ? 12.812 19.859 -0.01 1 94.31 156 SER B CA 1
ATOM 3027 C C . SER B 1 156 ? 14.273 20.172 0.295 1 94.31 156 SER B C 1
ATOM 3029 O O . SER B 1 156 ? 15.164 19.375 -0.026 1 94.31 156 SER B O 1
ATOM 3031 N N . PRO B 1 157 ? 14.516 21.266 0.965 1 95.31 157 PRO B N 1
ATOM 3032 C CA . PRO B 1 157 ? 15.883 21.625 1.347 1 95.31 157 PRO B CA 1
ATOM 3033 C C . PRO B 1 157 ? 16.531 20.578 2.248 1 95.31 157 PRO B C 1
ATOM 3035 O O . PRO B 1 157 ? 17.75 20.375 2.172 1 95.31 157 PRO B O 1
ATOM 3038 N N . ALA B 1 158 ? 15.773 19.984 3.051 1 94.25 158 ALA B N 1
ATOM 3039 C CA . ALA B 1 158 ? 16.328 18.953 3.936 1 94.25 158 ALA B CA 1
ATOM 3040 C C . ALA B 1 158 ? 16.906 17.797 3.135 1 94.25 158 ALA B C 1
ATOM 3042 O O . ALA B 1 158 ? 17.98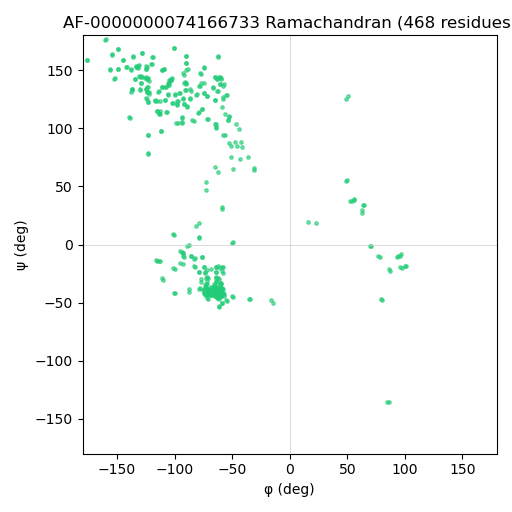4 17.281 3.465 1 94.25 158 ALA B O 1
ATOM 3043 N N . VAL B 1 159 ? 16.219 17.422 2.096 1 96.44 159 VAL B N 1
ATOM 3044 C CA . VAL B 1 159 ? 16.688 16.344 1.239 1 96.44 159 VAL B CA 1
ATOM 3045 C C . VAL B 1 159 ? 17.938 16.797 0.489 1 96.44 159 VAL B C 1
ATOM 3047 O O . VAL B 1 159 ? 18.906 16.031 0.383 1 96.44 159 VAL B O 1
ATOM 3050 N N . GLN B 1 160 ? 17.922 18.016 -0.018 1 97.12 160 GLN B N 1
ATOM 3051 C CA . GLN B 1 160 ? 19.078 18.547 -0.735 1 97.12 160 GLN B CA 1
ATOM 3052 C C . GLN B 1 160 ? 20.312 18.578 0.152 1 97.12 160 GLN B C 1
ATOM 3054 O O . GLN B 1 160 ? 21.391 18.156 -0.273 1 97.12 160 GLN B O 1
ATOM 3059 N N . ARG B 1 161 ? 20.109 19 1.366 1 95.62 161 ARG B N 1
ATOM 3060 C CA . ARG B 1 161 ? 21.219 19.062 2.309 1 95.62 161 ARG B CA 1
ATOM 3061 C C . ARG B 1 161 ? 21.75 17.672 2.637 1 95.62 161 ARG B C 1
ATOM 3063 O O . ARG B 1 161 ? 22.953 17.484 2.775 1 95.62 161 ARG B O 1
ATOM 3070 N N . ALA B 1 162 ? 20.875 16.719 2.826 1 95.1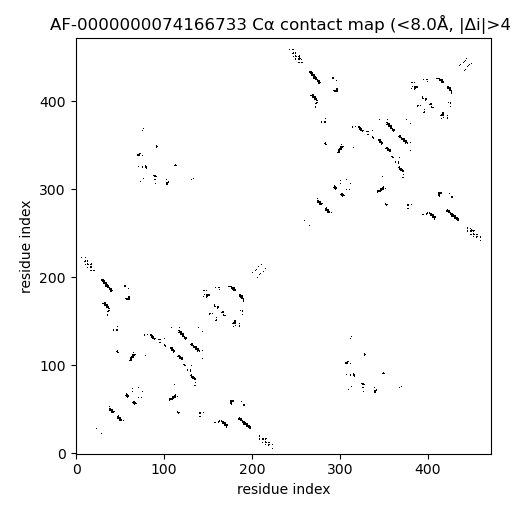2 162 ALA B N 1
ATOM 3071 C CA . ALA B 1 162 ? 21.312 15.352 3.109 1 95.12 162 ALA B CA 1
ATOM 3072 C C . ALA B 1 162 ? 22.203 14.812 1.997 1 95.12 162 ALA B C 1
ATOM 3074 O O . ALA B 1 162 ? 23.172 14.094 2.264 1 95.12 162 ALA B O 1
ATOM 3075 N N . VAL B 1 163 ? 21.844 15.086 0.736 1 96.25 163 VAL B N 1
ATOM 3076 C CA . VAL B 1 163 ? 22.625 14.633 -0.407 1 96.25 163 VAL B CA 1
ATOM 3077 C C . VAL B 1 163 ? 23.984 15.32 -0.411 1 96.25 163 VAL B C 1
ATOM 3079 O O . VAL B 1 163 ? 25 14.688 -0.708 1 96.25 163 VAL B O 1
ATOM 3082 N N . GLU B 1 164 ? 24.047 16.562 -0.046 1 94.81 164 GLU B N 1
ATOM 3083 C CA . GLU B 1 164 ? 25.266 17.359 -0.075 1 94.81 164 GLU B CA 1
ATOM 3084 C C . GLU B 1 164 ? 26.203 16.969 1.069 1 94.81 164 GLU B C 1
ATOM 3086 O O . GLU B 1 164 ? 27.422 16.859 0.875 1 94.81 164 GLU B O 1
ATOM 3091 N N . THR B 1 165 ? 25.609 16.766 2.232 1 93.62 165 THR B N 1
ATOM 3092 C CA . THR B 1 165 ? 26.453 16.641 3.416 1 93.62 165 THR B CA 1
ATOM 3093 C C . THR B 1 165 ? 26.391 15.219 3.979 1 93.62 165 THR B C 1
ATOM 3095 O O . THR B 1 165 ? 27.203 14.844 4.824 1 93.62 165 THR B O 1
ATOM 3098 N N . GLY B 1 166 ? 25.453 14.516 3.521 1 91.44 166 GLY B N 1
ATOM 3099 C CA . GLY B 1 166 ? 25.297 13.156 4.02 1 91.44 166 GLY B CA 1
ATOM 3100 C C . GLY B 1 166 ? 24.219 13.023 5.074 1 91.44 166 GLY B C 1
ATOM 3101 O O . GLY B 1 166 ? 23.781 11.914 5.379 1 91.44 166 GLY B O 1
ATOM 3102 N N . ALA B 1 167 ? 23.828 14.148 5.684 1 90.81 167 ALA B N 1
ATOM 3103 C CA . ALA B 1 167 ? 22.828 14.117 6.742 1 90.81 167 ALA B CA 1
ATOM 3104 C C . ALA B 1 167 ? 22.125 15.461 6.867 1 90.81 167 ALA B C 1
ATOM 3106 O O . ALA B 1 167 ? 22.672 16.5 6.496 1 90.81 167 ALA B O 1
ATOM 3107 N N . SER B 1 168 ? 20.844 15.352 7.312 1 93.31 168 SER B N 1
ATOM 3108 C CA . SER B 1 168 ? 20.078 16.562 7.586 1 93.31 168 SER B CA 1
ATOM 3109 C C . SER B 1 168 ? 18.906 16.25 8.516 1 93.31 168 SER B C 1
ATOM 3111 O O . SER B 1 168 ? 18.734 15.125 8.977 1 93.31 168 SER B O 1
ATOM 3113 N N . GLN B 1 169 ? 18.188 17.328 8.875 1 90.31 169 GLN B N 1
ATOM 3114 C CA . GLN B 1 169 ? 17.031 17.172 9.742 1 90.31 169 GLN B CA 1
ATOM 3115 C C . GLN B 1 169 ? 15.773 17.75 9.102 1 90.31 169 GLN B C 1
ATOM 3117 O O . GLN B 1 169 ? 15.859 18.688 8.297 1 90.31 169 GLN B O 1
ATOM 3122 N N . SER B 1 170 ? 14.758 17.031 9.375 1 91.69 170 SER B N 1
ATOM 3123 C CA . SER B 1 170 ? 13.469 17.484 8.859 1 91.69 170 SER B CA 1
ATOM 3124 C C . SER B 1 170 ? 12.352 17.234 9.859 1 91.69 170 SER B C 1
ATOM 3126 O O . SER B 1 170 ? 12.461 16.359 10.711 1 91.69 170 SER B O 1
ATOM 3128 N N . GLN B 1 171 ? 11.32 18.016 9.812 1 87.06 171 GLN B N 1
ATOM 3129 C CA . GLN B 1 171 ? 10.141 17.812 10.648 1 87.06 171 GLN B CA 1
ATOM 3130 C C . GLN B 1 171 ? 9.203 16.781 10.039 1 87.06 171 GLN B C 1
ATOM 3132 O O . GLN B 1 171 ? 8.305 16.266 10.711 1 87.06 171 GLN B O 1
ATOM 3137 N N . THR B 1 172 ? 9.477 16.484 8.82 1 89.25 172 THR B N 1
ATOM 3138 C CA . THR B 1 172 ? 8.641 15.508 8.125 1 89.25 172 THR B CA 1
ATOM 3139 C C . THR B 1 172 ? 9.352 14.164 7.996 1 89.25 172 THR B C 1
ATOM 3141 O O . THR B 1 172 ? 10.562 14.117 7.781 1 89.25 172 THR B O 1
ATOM 3144 N N . ASP B 1 173 ? 8.594 13.141 8.203 1 89.31 173 ASP B N 1
ATOM 3145 C CA . ASP B 1 173 ? 9.133 11.797 8.039 1 89.31 173 ASP B CA 1
ATOM 3146 C C . ASP B 1 173 ? 9.031 11.336 6.586 1 89.31 173 ASP B C 1
ATOM 3148 O O . ASP B 1 173 ? 8 11.539 5.938 1 89.31 173 ASP B O 1
ATOM 3152 N N . LEU B 1 174 ? 10.148 10.773 6.129 1 89.69 174 LEU B N 1
ATOM 3153 C CA . LEU B 1 174 ? 10.07 10.07 4.855 1 89.69 174 LEU B CA 1
ATOM 3154 C C . LEU B 1 174 ? 9.594 8.633 5.066 1 89.69 174 LEU B C 1
ATOM 3156 O O . LEU B 1 174 ? 10.32 7.809 5.621 1 89.69 174 LEU B O 1
ATOM 3160 N N . ARG B 1 175 ? 8.375 8.32 4.703 1 85.69 175 ARG B N 1
ATOM 3161 C CA . ARG B 1 175 ? 7.828 6.973 4.871 1 85.69 175 ARG B CA 1
ATOM 3162 C C . ARG B 1 175 ? 8.672 5.945 4.121 1 85.69 175 ARG B C 1
ATOM 3164 O O . ARG B 1 175 ? 8.867 4.828 4.598 1 85.69 175 ARG B O 1
ATOM 3171 N N . GLU B 1 176 ? 9.18 6.293 2.934 1 91.19 176 GLU B N 1
ATOM 3172 C CA . GLU B 1 176 ? 10.086 5.48 2.127 1 91.19 176 GLU B CA 1
ATOM 3173 C C . GLU B 1 176 ? 11.266 6.305 1.627 1 91.19 176 GLU B C 1
ATOM 3175 O O . GLU B 1 176 ? 11.172 7.527 1.508 1 91.19 176 GLU B O 1
ATOM 3180 N N . ALA B 1 177 ? 12.32 5.566 1.429 1 94.38 177 ALA B N 1
ATOM 3181 C CA . ALA B 1 177 ? 13.477 6.25 0.857 1 94.38 177 ALA B CA 1
ATOM 3182 C C . ALA B 1 177 ? 13.18 6.742 -0.555 1 94.38 177 ALA B C 1
ATOM 3184 O O . ALA B 1 177 ? 12.516 6.059 -1.332 1 94.38 177 ALA B O 1
ATOM 3185 N N . VAL B 1 178 ? 13.727 7.891 -0.872 1 96.69 178 VAL B N 1
ATOM 3186 C CA . VAL B 1 178 ? 13.562 8.438 -2.217 1 96.69 178 VAL B CA 1
ATOM 3187 C C . VAL B 1 178 ? 14.906 8.398 -2.951 1 96.69 178 VAL B C 1
ATOM 3189 O O . VAL B 1 178 ? 15.961 8.469 -2.326 1 96.69 178 VAL B O 1
ATOM 3192 N N . VAL B 1 179 ? 14.82 8.266 -4.258 1 97.25 179 VAL B N 1
ATOM 3193 C CA . VAL B 1 179 ? 16.016 8.25 -5.082 1 97.25 179 VAL B CA 1
ATOM 3194 C C . VAL B 1 179 ? 16.203 9.609 -5.758 1 97.25 179 VAL B C 1
ATOM 3196 O O . VAL B 1 179 ? 15.344 10.047 -6.527 1 97.25 179 VAL B O 1
ATOM 3199 N N . VAL B 1 180 ? 17.328 10.195 -5.484 1 98 180 VAL B N 1
ATOM 3200 C CA . VAL B 1 180 ? 17.609 11.555 -5.941 1 98 180 VAL B CA 1
ATOM 3201 C C . VAL B 1 180 ? 18.75 11.531 -6.953 1 98 180 VAL B C 1
ATOM 3203 O O . VAL B 1 180 ? 19.75 10.836 -6.754 1 98 180 VAL B O 1
ATOM 3206 N N . ASN B 1 181 ? 18.547 12.188 -8.031 1 98.19 181 ASN B N 1
ATOM 3207 C CA . ASN B 1 181 ? 19.594 12.398 -9.023 1 98.19 181 ASN B CA 1
ATOM 3208 C C . ASN B 1 181 ? 20.312 13.719 -8.805 1 98.19 181 ASN B C 1
ATOM 3210 O O . ASN B 1 181 ? 19.719 14.789 -8.984 1 98.19 181 ASN B O 1
ATOM 3214 N N . ALA B 1 182 ? 21.5 13.648 -8.375 1 96.94 182 ALA B N 1
ATOM 3215 C CA . ALA B 1 182 ? 22.328 14.828 -8.188 1 96.94 182 ALA B CA 1
ATOM 3216 C C . ALA B 1 182 ? 23.484 14.844 -9.188 1 96.94 182 ALA B C 1
ATOM 3218 O O . ALA B 1 182 ? 24.531 14.25 -8.945 1 96.94 182 ALA B O 1
ATOM 3219 N N . SER B 1 183 ? 23.312 15.633 -10.352 1 93.94 183 SER B N 1
ATOM 3220 C CA . SER B 1 183 ? 24.359 15.82 -11.367 1 93.94 183 SER B CA 1
ATOM 3221 C C . SER B 1 183 ? 24.844 14.484 -11.898 1 93.94 183 SER B C 1
ATOM 3223 O O . SER B 1 183 ? 26.062 14.258 -11.992 1 93.94 183 SER B O 1
ATOM 3225 N N . GLY B 1 184 ? 23.984 13.508 -12.102 1 93.56 184 GLY B N 1
ATOM 3226 C CA . GLY B 1 184 ? 24.344 12.242 -12.719 1 93.56 184 GLY B CA 1
ATOM 3227 C C . GLY B 1 184 ? 24.656 11.156 -11.719 1 93.56 184 GLY B C 1
ATOM 3228 O O . GLY B 1 184 ? 24.891 10.008 -12.094 1 93.56 184 GLY B O 1
ATOM 3229 N N . ARG B 1 185 ? 24.75 11.562 -10.445 1 95.88 185 ARG B N 1
ATOM 3230 C CA . ARG B 1 185 ? 24.906 10.578 -9.383 1 95.88 185 ARG B CA 1
ATOM 3231 C C . ARG B 1 185 ? 23.594 10.336 -8.648 1 95.88 185 ARG B C 1
ATOM 3233 O O . ARG B 1 185 ? 22.828 11.266 -8.43 1 95.88 185 ARG B O 1
ATOM 3240 N N . TYR B 1 186 ? 23.375 9.078 -8.266 1 97.12 186 TYR B N 1
ATOM 3241 C CA . TYR B 1 186 ? 22.109 8.727 -7.645 1 97.12 186 TYR B CA 1
ATOM 3242 C C . TYR B 1 186 ? 22.281 8.445 -6.156 1 97.12 186 TYR B C 1
ATOM 3244 O O . TYR B 1 186 ? 23.234 7.758 -5.754 1 97.12 186 TYR B O 1
ATOM 3252 N N . TYR B 1 187 ? 21.359 9 -5.375 1 96.56 187 TYR B N 1
ATOM 3253 C CA . TYR B 1 187 ? 21.391 8.828 -3.93 1 96.56 187 TYR B CA 1
ATOM 3254 C C . TYR B 1 187 ? 20.047 8.359 -3.402 1 96.56 187 TYR B C 1
ATOM 3256 O O . TYR B 1 187 ? 19 8.82 -3.869 1 96.56 187 TYR B O 1
ATOM 3264 N N . ALA B 1 188 ? 20.062 7.418 -2.447 1 96.12 188 ALA B N 1
ATOM 3265 C CA . ALA B 1 188 ? 18.875 7.117 -1.652 1 96.12 188 ALA B CA 1
ATOM 3266 C C . ALA B 1 188 ? 18.844 7.957 -0.379 1 96.12 188 ALA B C 1
ATOM 3268 O O . ALA B 1 188 ? 19.781 7.93 0.416 1 96.12 188 ALA B O 1
ATOM 3269 N N . VAL B 1 189 ? 17.828 8.734 -0.21 1 96.12 189 VAL B N 1
ATOM 3270 C CA . VAL B 1 189 ? 17.625 9.523 1.001 1 96.12 189 VAL B CA 1
ATOM 3271 C C . VAL B 1 189 ? 16.516 8.898 1.853 1 96.12 189 VAL B C 1
ATOM 3273 O O . VAL B 1 189 ? 15.445 8.578 1.345 1 96.12 189 VAL B O 1
ATOM 3276 N N . TYR B 1 190 ? 16.781 8.672 3.1 1 94.88 190 TYR B N 1
ATOM 3277 C CA . TYR B 1 190 ? 15.859 7.977 3.988 1 94.88 190 TYR B CA 1
ATOM 3278 C C . TYR B 1 190 ? 15.922 8.547 5.398 1 94.88 190 TYR B C 1
ATOM 3280 O O . TYR B 1 190 ? 16.859 9.273 5.742 1 94.88 190 TYR B O 1
ATOM 3288 N N . THR B 1 191 ? 14.906 8.328 6.16 1 93.06 191 THR B N 1
ATOM 3289 C CA . THR B 1 191 ? 14.906 8.703 7.57 1 93.06 191 THR B CA 1
ATOM 3290 C C . THR B 1 191 ? 15.68 7.68 8.398 1 93.06 191 THR B C 1
ATOM 3292 O O . THR B 1 191 ? 15.305 6.508 8.461 1 93.06 191 THR B O 1
ATOM 3295 N N . SER B 1 192 ? 16.719 8.094 8.93 1 89 192 SER B N 1
ATOM 3296 C CA . SER B 1 192 ? 17.609 7.172 9.641 1 89 192 SER B CA 1
ATOM 3297 C C . SER B 1 192 ? 17.312 7.156 11.133 1 89 192 SER B C 1
ATOM 3299 O O . SER B 1 192 ? 17.75 6.254 11.852 1 89 192 SER B O 1
ATOM 3301 N N . GLY B 1 193 ? 16.609 8.109 11.617 1 85.5 193 GLY B N 1
ATOM 3302 C CA . GLY B 1 193 ? 16.281 8.156 13.031 1 85.5 193 GLY B CA 1
ATOM 3303 C C . GLY B 1 193 ? 15.359 9.305 13.398 1 85.5 193 GLY B C 1
ATOM 3304 O O . GLY B 1 193 ? 15.023 10.133 12.547 1 85.5 193 GLY B O 1
ATOM 3305 N N . THR B 1 194 ? 14.727 9.125 14.516 1 84.56 194 THR B N 1
ATOM 3306 C CA . THR B 1 194 ? 13.891 10.195 15.039 1 84.56 194 THR B CA 1
ATOM 3307 C C . THR B 1 194 ? 14.484 10.758 16.328 1 84.56 194 THR B C 1
ATOM 3309 O O . THR B 1 194 ? 15.031 10.016 17.141 1 84.56 194 THR B O 1
ATOM 3312 N N . THR B 1 195 ? 14.852 11.898 16.25 1 67.62 195 THR B N 1
ATOM 3313 C CA . THR B 1 195 ? 15.344 12.531 17.469 1 67.62 195 THR B CA 1
ATOM 3314 C C . THR B 1 195 ? 14.266 13.391 18.109 1 67.62 195 THR B C 1
ATOM 3316 O O . THR B 1 195 ? 13.531 14.094 17.406 1 67.62 195 THR B O 1
ATOM 3319 N N . SER B 1 196 ? 13.727 12.773 19.219 1 57.03 196 SER B N 1
ATOM 3320 C CA . SER B 1 196 ? 12.812 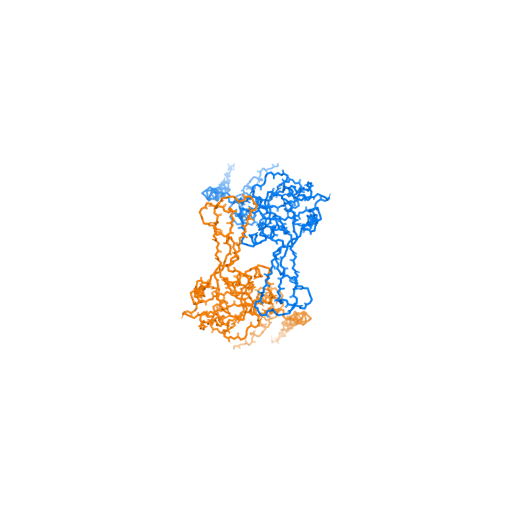13.625 19.969 1 57.03 196 SER B CA 1
ATOM 3321 C C . SER B 1 196 ? 13.5 14.914 20.422 1 57.03 196 SER B C 1
ATOM 3323 O O . SER B 1 196 ? 14.633 14.883 20.891 1 57.03 196 SER B O 1
ATOM 3325 N N . LEU B 1 197 ? 13.32 15.82 19.625 1 48.84 197 LEU B N 1
ATOM 3326 C CA . LEU B 1 197 ? 13.891 17.078 20.109 1 48.84 197 LEU B CA 1
ATOM 3327 C C . LEU B 1 197 ? 13.453 17.375 21.531 1 48.84 197 LEU B C 1
ATOM 3329 O O . LEU B 1 197 ? 13.602 18.5 22.016 1 48.84 197 LEU B O 1
ATOM 3333 N N . LEU B 1 198 ? 12.695 16.5 22.109 1 43.22 198 LEU B N 1
ATOM 3334 C CA . LEU B 1 198 ? 12.562 16.906 23.5 1 43.22 198 LEU B CA 1
ATOM 3335 C C . LEU B 1 198 ? 13.93 16.969 24.172 1 43.22 198 LEU B C 1
ATOM 3337 O O . LEU B 1 198 ? 14.828 16.188 23.844 1 43.22 198 LEU B O 1
ATOM 3341 N N . SER B 1 199 ? 14.367 18.016 24.625 1 39.56 199 SER B N 1
ATOM 3342 C CA . SER B 1 199 ? 15.039 18.062 25.922 1 39.56 199 SER B CA 1
ATOM 3343 C C . SER B 1 199 ? 14.484 17 26.859 1 39.56 199 SER B C 1
ATOM 3345 O O . SER B 1 199 ? 13.32 17.062 27.25 1 39.56 199 SER B O 1
ATOM 3347 N N . GLU B 1 200 ? 14.594 15.758 26.641 1 38.47 200 GLU B N 1
ATOM 3348 C CA . GLU B 1 200 ? 14.227 14.664 27.531 1 38.47 200 GLU B CA 1
ATOM 3349 C C . GLU B 1 200 ? 14.031 15.164 28.969 1 38.47 200 GLU B C 1
ATOM 3351 O O . GLU B 1 200 ? 13.57 14.414 29.828 1 38.47 200 GLU B O 1
ATOM 3356 N N . ALA B 1 201 ? 14.961 15.953 29.484 1 38.41 201 ALA B N 1
ATOM 3357 C CA . ALA B 1 201 ? 14.758 16.125 30.922 1 38.41 201 ALA B CA 1
ATOM 3358 C C . ALA B 1 201 ? 13.445 16.859 31.203 1 38.41 201 ALA B C 1
ATOM 3360 O O . ALA B 1 201 ? 13.375 18.078 31.141 1 38.41 201 ALA B O 1
ATOM 3361 N N . PRO B 1 202 ? 12.383 16.266 30.922 1 42.72 202 PRO B N 1
ATOM 3362 C CA . PRO B 1 202 ? 11.117 16.891 31.312 1 42.72 202 PRO B CA 1
ATOM 3363 C C . PRO B 1 202 ? 11.227 17.625 32.656 1 42.72 202 PRO B C 1
ATOM 3365 O O . PRO B 1 202 ? 10.594 18.672 32.844 1 42.72 202 PRO B O 1
ATOM 3368 N N . GLY B 1 203 ? 11.781 16.969 33.5 1 40.59 203 GLY B N 1
ATOM 3369 C CA . GLY B 1 203 ? 12.102 17.531 34.812 1 40.59 203 GLY B CA 1
ATOM 3370 C C . GLY B 1 203 ? 13 18.75 34.719 1 40.59 203 GLY B C 1
ATOM 3371 O O . GLY B 1 203 ? 12.812 19.719 35.469 1 40.59 203 GLY B O 1
ATOM 3372 N N . SER B 1 204 ? 13.984 18.609 33.844 1 43.53 204 SER B N 1
ATOM 3373 C CA . SER B 1 204 ? 14.93 19.719 33.781 1 43.53 204 SER B CA 1
ATOM 3374 C C . SER B 1 204 ? 14.352 20.875 32.969 1 43.53 204 SER B C 1
ATOM 3376 O O . SER B 1 204 ? 14.609 22.047 33.281 1 43.53 204 SER B O 1
ATOM 3378 N N . GLU B 1 205 ? 13.633 20.531 31.875 1 47.12 205 GLU B N 1
ATOM 3379 C CA . GLU B 1 205 ? 12.969 21.609 31.141 1 47.12 205 GLU B CA 1
ATOM 3380 C C . GLU B 1 205 ? 11.945 22.312 32.031 1 47.12 205 GLU B C 1
ATOM 3382 O O . GLU B 1 205 ? 11.828 23.547 31.984 1 47.12 205 GLU B O 1
ATOM 3387 N N . ARG B 1 206 ? 11.172 21.469 32.688 1 44.91 206 ARG B N 1
ATOM 3388 C CA . ARG B 1 206 ? 10.305 22.047 33.719 1 44.91 206 ARG B CA 1
ATOM 3389 C C . ARG B 1 206 ? 11.117 22.781 34.781 1 44.91 206 ARG B C 1
ATOM 3391 O O . ARG B 1 206 ? 10.711 23.844 35.25 1 44.91 206 ARG B O 1
ATOM 3398 N N . VAL B 1 207 ? 12.25 22.203 35.094 1 48.75 207 VAL B N 1
ATOM 3399 C CA . VAL B 1 207 ? 13.133 22.828 36.094 1 48.75 207 VAL B CA 1
ATOM 3400 C C . VAL B 1 207 ? 13.773 24.078 35.469 1 48.75 207 VAL B C 1
ATOM 3402 O O . VAL B 1 207 ? 13.859 25.125 36.125 1 48.75 207 VAL B O 1
ATOM 3405 N N . LEU B 1 208 ? 14.148 23.891 34.188 1 50.44 208 LEU B N 1
ATOM 3406 C CA . LEU B 1 208 ? 14.773 25.031 33.562 1 50.44 208 LEU B CA 1
ATOM 3407 C C . LEU B 1 208 ? 13.742 26.109 33.25 1 50.44 208 LEU B C 1
ATOM 3409 O O . LEU B 1 208 ? 14.023 27.312 33.406 1 50.44 208 LEU B O 1
ATOM 3413 N N . GLU B 1 209 ? 12.656 25.625 32.75 1 51.38 209 GLU B N 1
ATOM 3414 C CA . GLU B 1 209 ? 11.547 26.562 32.625 1 51.38 209 GLU B CA 1
ATOM 3415 C C . GLU B 1 209 ? 11.188 27.188 34 1 51.38 209 GLU B C 1
ATOM 3417 O O . GLU B 1 209 ? 10.945 28.391 34.062 1 51.38 209 GLU B O 1
ATOM 3422 N N . PHE B 1 210 ? 11.195 26.344 34.938 1 54.25 210 PHE B N 1
ATOM 3423 C CA . PHE B 1 210 ? 10.953 26.797 36.312 1 54.25 210 PHE B CA 1
ATOM 3424 C C . PHE B 1 210 ? 12.078 27.703 36.781 1 54.25 210 PHE B C 1
ATOM 3426 O O . PHE B 1 210 ? 11.82 28.75 37.406 1 54.25 210 PHE B O 1
ATOM 3433 N N . LEU B 1 211 ? 13.234 27.391 36.375 1 57.22 211 LEU B N 1
ATOM 3434 C CA . LEU B 1 211 ? 14.383 28.203 36.781 1 57.22 211 LEU B CA 1
ATOM 3435 C C . LEU B 1 211 ? 14.414 29.516 36 1 57.22 211 LEU B C 1
ATOM 3437 O O . LEU B 1 211 ? 14.75 30.562 36.531 1 57.22 211 LEU B O 1
ATOM 3441 N N . ALA B 1 212 ? 14.078 29.359 34.75 1 56.31 212 ALA B N 1
ATOM 3442 C CA . ALA B 1 212 ? 14.031 30.578 33.938 1 56.31 212 ALA B CA 1
ATOM 3443 C C . ALA B 1 212 ? 12.945 31.531 34.438 1 56.31 212 ALA B C 1
ATOM 3445 O O . ALA B 1 212 ? 13.156 32.75 34.531 1 56.31 212 ALA B O 1
ATOM 3446 N N . VAL B 1 213 ? 11.844 30.906 34.812 1 54.75 213 VAL B N 1
ATOM 3447 C CA . VAL B 1 213 ? 10.75 31.703 35.344 1 54.75 213 VAL B CA 1
ATOM 3448 C C . VAL B 1 213 ? 11.172 32.281 36.688 1 54.75 213 VAL B C 1
ATOM 3450 O O . VAL B 1 213 ? 10.914 33.469 36.969 1 54.75 213 VAL B O 1
ATOM 3453 N N . ILE B 1 214 ? 11.883 31.516 37.438 1 56.91 214 ILE B N 1
ATOM 3454 C CA . ILE B 1 214 ? 12.328 31.953 38.75 1 56.91 214 ILE B CA 1
ATOM 3455 C C . ILE B 1 214 ? 13.422 33 38.625 1 56.91 214 ILE B C 1
ATOM 3457 O O . ILE B 1 214 ? 13.406 34.031 39.312 1 56.91 214 ILE B O 1
ATOM 3461 N N . THR B 1 215 ? 14.344 32.781 37.719 1 63.34 215 THR B N 1
ATOM 3462 C CA . THR B 1 215 ? 15.43 33.719 37.531 1 63.34 215 THR B CA 1
ATOM 3463 C C . THR B 1 215 ? 14.898 35.031 36.938 1 63.34 215 THR B C 1
ATOM 3465 O O . THR B 1 215 ? 15.344 36.125 37.312 1 63.34 215 THR B O 1
ATOM 3468 N N . GLY B 1 216 ? 14.016 34.875 36.031 1 53.97 216 GLY B N 1
ATOM 3469 C CA . GLY B 1 216 ? 13.383 36.094 35.5 1 53.97 216 GLY B CA 1
ATOM 3470 C C . GLY B 1 216 ? 12.617 36.875 36.562 1 53.97 216 GLY B C 1
ATOM 3471 O O . GLY B 1 216 ? 12.719 38.094 36.625 1 53.97 216 GLY B O 1
ATOM 3472 N N . ALA B 1 217 ? 11.93 36.094 37.375 1 57.41 217 ALA B N 1
ATOM 3473 C CA . ALA B 1 217 ? 11.211 36.719 38.5 1 57.41 217 ALA B CA 1
ATOM 3474 C C . ALA B 1 217 ? 12.172 37.406 39.469 1 57.41 217 ALA B C 1
ATOM 3476 O O . ALA B 1 217 ? 11.906 38.5 39.938 1 57.41 217 ALA B O 1
ATOM 3477 N N . VAL B 1 218 ? 13.297 36.844 39.812 1 61.03 218 VAL B N 1
ATOM 3478 C CA . VAL B 1 218 ? 14.297 37.344 40.719 1 61.03 218 VAL B CA 1
ATOM 3479 C C . VAL B 1 218 ? 14.945 38.594 40.125 1 61.03 218 VAL B C 1
ATOM 3481 O O . VAL B 1 218 ? 15.148 39.594 40.812 1 61.03 218 VAL B O 1
ATOM 3484 N N . LEU B 1 219 ? 15.102 38.531 38.875 1 58.88 219 LEU B N 1
ATOM 3485 C CA . LEU B 1 219 ? 15.719 39.688 38.219 1 58.88 219 LEU B CA 1
ATOM 3486 C C . LEU B 1 219 ? 14.75 40.875 38.156 1 58.88 219 LEU B C 1
ATOM 3488 O O . LEU B 1 219 ? 15.156 42 38.344 1 58.88 219 LEU B O 1
ATOM 3492 N N . LEU B 1 220 ? 13.586 40.531 37.969 1 56.91 220 LEU B N 1
ATOM 3493 C CA . LEU B 1 220 ? 12.57 41.562 38 1 56.91 220 LEU B CA 1
ATOM 3494 C C . LEU B 1 220 ? 12.461 42.156 39.375 1 56.91 220 LEU B C 1
ATOM 3496 O O . LEU B 1 220 ? 12.312 43.375 39.531 1 56.91 220 LEU B O 1
ATOM 3500 N N . PHE B 1 221 ? 12.508 41.312 40.375 1 61.47 221 PHE B N 1
ATOM 3501 C CA . PHE B 1 221 ? 12.461 41.75 41.75 1 61.47 221 PHE B CA 1
ATOM 3502 C C . PHE B 1 221 ? 13.688 42.594 42.094 1 61.47 221 PHE B C 1
ATOM 3504 O O . PHE B 1 221 ? 13.586 43.594 42.781 1 61.47 221 PHE B O 1
ATOM 3511 N N . ARG B 1 222 ? 14.812 42.281 41.625 1 54.94 222 ARG B N 1
ATOM 3512 C CA . ARG B 1 222 ? 16.047 43 41.875 1 54.94 222 ARG B CA 1
ATOM 3513 C C . ARG B 1 222 ? 16.078 44.312 41.125 1 54.94 222 ARG B C 1
ATOM 3515 O O . ARG B 1 222 ? 16.578 45.312 41.625 1 54.94 222 ARG B O 1
ATOM 3522 N N . ALA B 1 223 ? 15.609 44.281 40.031 1 55.72 223 ALA B N 1
ATOM 3523 C CA . ALA B 1 223 ? 15.539 45.5 39.281 1 55.72 223 ALA B CA 1
ATOM 3524 C C . ALA B 1 223 ? 14.555 46.5 39.906 1 55.72 223 ALA B C 1
ATOM 3526 O O . ALA B 1 223 ? 14.766 47.719 39.844 1 55.72 223 ALA B O 1
ATOM 3527 N N . GLY B 1 224 ? 13.508 46 40.375 1 53.91 224 GLY B N 1
ATOM 3528 C CA . GLY B 1 224 ? 12.586 46.812 41.125 1 53.91 224 GLY B CA 1
ATOM 3529 C C . GLY B 1 224 ? 13.164 47.344 42.438 1 53.91 224 GLY B C 1
ATOM 3530 O O . GLY B 1 224 ? 12.891 48.469 42.812 1 53.91 224 GLY B O 1
ATOM 3531 N N . ALA B 1 225 ? 13.914 46.625 43.125 1 53.66 225 ALA B N 1
ATOM 3532 C CA . ALA B 1 225 ? 14.5 47.031 44.406 1 53.66 225 ALA B CA 1
ATOM 3533 C C . ALA B 1 225 ? 15.602 48.062 44.188 1 53.66 225 ALA B C 1
ATOM 3535 O O . ALA B 1 225 ? 15.844 48.906 45.031 1 53.66 225 ALA B O 1
ATOM 3536 N N . MET B 1 226 ? 16.219 48.031 43.125 1 49.69 226 MET B N 1
ATOM 3537 C CA . MET B 1 226 ? 17.281 49 42.875 1 49.69 226 MET B CA 1
ATOM 3538 C C . MET B 1 226 ? 16.688 50.375 42.625 1 49.69 226 MET B C 1
ATOM 3540 O O . MET B 1 226 ? 17.359 51.406 42.812 1 49.69 226 MET B O 1
ATOM 3544 N N . GLY B 1 227 ? 15.508 50.5 42.25 1 46.97 227 GLY B N 1
ATOM 3545 C CA . GLY B 1 227 ? 14.922 51.812 42 1 46.97 227 GLY B CA 1
ATOM 3546 C C . GLY B 1 227 ? 14.5 52.531 43.281 1 46.97 227 GLY B C 1
ATOM 3547 O O . GLY B 1 227 ? 14.062 53.688 43.25 1 46.97 227 GLY B O 1
ATOM 3548 N N . ASN B 1 228 ? 14.25 51.781 44.344 1 43.94 228 ASN B N 1
ATOM 3549 C CA . ASN B 1 228 ? 13.766 52.5 45.531 1 43.94 228 ASN B CA 1
ATOM 3550 C C . ASN B 1 228 ? 14.898 53.188 46.281 1 43.94 228 ASN B C 1
ATOM 3552 O O . ASN B 1 228 ? 15.273 52.75 47.375 1 43.94 228 ASN B O 1
ATOM 3556 N N . GLU B 1 229 ? 16.062 53.406 45.656 1 44.88 229 GLU B N 1
ATOM 3557 C CA . GLU B 1 229 ? 17 54.188 46.469 1 44.88 229 GLU B CA 1
ATOM 3558 C C . GLU B 1 229 ? 16.5 55.594 46.719 1 44.88 229 GLU B C 1
ATOM 3560 O O . GLU B 1 229 ? 16.141 56.312 45.75 1 44.88 229 GLU B O 1
ATOM 3565 N N . PRO B 1 230 ? 15.977 55.938 47.938 1 45.78 230 PRO B N 1
ATOM 3566 C CA . PRO B 1 230 ? 15.516 57.25 48.344 1 45.78 230 PRO B CA 1
ATOM 3567 C C . PRO B 1 230 ? 16.516 58.375 47.969 1 45.78 230 PRO B C 1
ATOM 3569 O O . PRO B 1 230 ? 17.719 58.125 47.969 1 45.78 230 PRO B O 1
ATOM 3572 N N . ALA B 1 231 ? 16.25 59.156 46.938 1 46.41 231 ALA B N 1
ATOM 3573 C CA . ALA B 1 231 ? 16.938 60.406 46.625 1 46.41 231 ALA B CA 1
ATOM 3574 C C . ALA B 1 231 ? 17.156 61.25 47.875 1 46.41 231 ALA B C 1
ATOM 3576 O O . ALA B 1 231 ? 16.203 61.656 48.531 1 46.41 231 ALA B O 1
ATOM 3577 N N . SER B 1 232 ? 18.094 60.906 48.781 1 42.12 232 SER B N 1
ATOM 3578 C CA . SER B 1 232 ? 18.453 61.781 49.875 1 42.12 232 SER B CA 1
ATOM 3579 C C . SER B 1 232 ? 18.766 63.188 49.375 1 42.12 232 SER B C 1
ATOM 3581 O O . SER B 1 232 ? 19.609 63.375 48.5 1 42.12 232 SER B O 1
ATOM 3583 N N . GLY B 1 233 ? 17.781 64.062 49.188 1 38.78 233 GLY B N 1
ATOM 3584 C CA . GLY B 1 233 ? 17.828 65.5 48.969 1 38.78 233 GLY B CA 1
ATOM 3585 C C . GLY B 1 233 ? 18.828 66.188 49.875 1 38.78 233 GLY B C 1
ATOM 3586 O O . GLY B 1 233 ? 18.828 65.938 51.094 1 38.78 233 GLY B O 1
ATOM 3587 N N . ASP B 1 234 ? 20.125 66.312 49.469 1 40.25 234 ASP B N 1
ATOM 3588 C CA . ASP B 1 234 ? 21.094 67.188 50.125 1 40.25 234 ASP B CA 1
ATOM 3589 C C . ASP B 1 234 ? 20.5 68.625 50.375 1 40.25 234 ASP B C 1
ATOM 3591 O O . ASP B 1 234 ? 19.969 69.188 49.469 1 40.25 234 ASP B O 1
ATOM 3595 N N . GLY B 1 235 ? 19.828 68.875 51.5 1 35 235 GLY B N 1
ATOM 3596 C CA . GLY B 1 235 ? 19.469 70.188 52.031 1 35 235 GLY B CA 1
ATOM 3597 C C . GLY B 1 235 ? 20.625 71.125 52.062 1 35 235 GLY B C 1
ATOM 3598 O O . GLY B 1 235 ? 21.625 70.938 52.75 1 35 235 GLY B O 1
ATOM 3599 N N . ASP B 1 236 ? 21.328 71.625 50.875 1 26.25 236 ASP B N 1
ATOM 3600 C CA . ASP B 1 236 ? 21.812 73 51.031 1 26.25 236 ASP B CA 1
ATOM 3601 C C . ASP B 1 236 ? 20.656 73.938 51.094 1 26.25 236 ASP B C 1
ATOM 3603 O O . ASP B 1 236 ? 19.656 73.812 50.406 1 26.25 236 ASP B O 1
#

Solvent-accessible surface area (backbone atoms only — not comparable to full-atom values): 25192 Å² total; per-residue (Å²): 137,85,86,63,64,59,59,58,52,48,48,52,52,20,48,54,40,51,40,33,79,68,47,44,59,70,63,60,46,65,42,57,31,22,30,33,32,38,40,43,48,42,68,56,95,55,13,48,42,68,73,54,93,48,90,58,53,43,42,38,52,49,33,34,58,25,49,46,92,63,69,32,41,62,44,40,56,54,36,24,26,76,77,61,48,52,42,71,17,49,44,73,88,47,65,74,76,80,79,78,53,64,46,52,61,97,41,64,27,32,20,51,45,95,64,24,46,28,30,34,70,42,49,41,69,39,70,90,75,30,24,36,35,41,31,60,40,83,46,61,23,62,57,53,53,57,69,47,32,41,57,42,85,78,50,56,69,42,57,43,41,7,67,74,70,38,45,32,63,32,78,62,78,51,92,49,16,42,38,30,31,56,95,90,40,41,28,40,37,28,46,64,43,72,42,64,38,50,71,72,46,55,66,47,49,50,43,44,48,46,42,27,37,47,50,18,49,49,47,49,51,48,57,54,54,63,66,66,60,77,80,75,75,80,80,126,135,84,86,65,66,59,58,58,52,44,46,53,49,18,49,55,38,51,41,34,81,67,46,43,58,70,53,66,48,65,43,58,32,23,30,33,33,38,40,46,48,43,69,57,95,56,13,48,41,68,73,53,94,48,89,58,55,42,41,39,52,49,32,36,58,25,48,47,92,63,69,33,42,63,46,39,57,55,37,25,26,75,78,62,48,53,44,70,19,49,43,73,92,48,69,75,76,80,79,77,52,64,46,53,62,96,41,63,26,34,21,49,44,95,64,22,45,28,29,34,71,42,49,41,70,40,72,92,75,29,24,35,35,42,33,61,40,82,45,62,24,61,58,52,54,57,70,48,32,41,57,42,83,78,49,55,68,43,56,42,41,7,67,75,70,39,44,32,61,32,76,62,78,52,93,48,16,42,37,30,31,54,95,90,41,41,29,39,37,28,47,64,43,74,41,64,40,49,71,71,47,57,66,48,50,51,42,44,50,46,44,27,35,47,50,15,49,50,44,48,52,50,56,55,56,64,65,68,60,78,80,76,75,78,84,124

InterPro domains:
  IPR058440 Protein of unknown function DUF8127 [PF26448] (106-200)

Foldseek 3Di:
DDPVVPLVVLLVLLVCLLCCVPCVVVVVLQAKKFKKFKWFWDADPLFTDTDDPQLLAAAEQQAPQESHPDDDPVVVVQVVCVPVQKDKAADPPQQDDDDAQDDDDRHQWYDHYPGRFIWGWDWDADNVVSIIMTGIGTDRNLVSLVVQEDELVVDDPQSVVCVVPRMGIDSDADPHWGWYDYPNTIMTMHGRDIDSSPPVCPVVCCVSSVVSNVSSVVSVVVSVVVVPPPPPPPDD/DPPVVPLVVLLVLLVCLLCCVPCVVVVVLQAKKFKKFKWFWDADPLFIDTDDPQLLAAAEQQAPQENHPDDDPVVVVQVVCVPVQKDKAADPPQQDDDDAQDDDDRHQWYDHYPGRFIWGWDWDADNVVSIIMTGIGTDRNLVSLVVQEDEQVVDDPQSVVCVVPRMGIDSDADPHWGWYDYPNIIMTMHGRDIDRSPPVCPVVCCVSSVVSNVSSVVSVVVSVVVPPPPPPPPPD

Sequence (472 aa):
MTDRPPRIALVILALCLLTVPFWAPLLDVTGTAHEYSATQLTVEDDRVQVQQDSPRLKQINGLDCFRERSPTRTCGFESALLTERSRSASYPGVRHVDGDPSLAARDRYLAFPGDGRVFERVTDWNESAQSYRLSVERVNASQAVADVSHPVDQYSPAVQRAVETGASQSQTDLREAVVVNASGRYYAVYTSGTTSLLSEAPGSERVLEFLAVITGAVLLFRAGAMGNEPASGDGDMTDRPPRIALVILALCLLTVPFWAPLLDVTGTAHEYSATQLTVEDDRVQVQQDSPRLKQINGLDCFRERSPTRTCGFESALLTERSRSASYPGVRHVDGDPSLAARDRYLAFPGDGRVFERVTDWNESAQSYRLSVERVNASQAVADVSHPVDQYSPAVQRAVETGASQSQTDLREAVVVNASGRYYAVYTSGTTSLLSEAPGSERVLEFLAVITGAVLLFRAGAMGNEPASGDGD

pLDDT: mean 79.03, std 20.61, range [26.02, 98.19]

Organism: Halobacterium salinarum (strain ATCC 700922 / JCM 11081 / NRC-1) (NCBI:txid64091)

Secondary structure (DSSP, 8-state):
----HHHHHHHHHHHHHHTHHHHTTTTTTTSEEEEEEEEEEEEETTEEEESS--TT---BTTEETTT-SS-BHHHHHHHHHHHH-EEEE--TT-----S--PPB-S-SEEE-TTT--EEEEEEEEETTTTEEEEEEEE--HHHHHHHH-EEGGGS-HHHHHHHHHSEEEESS--SSBEEEEETTEEEEEEEEEEEE-S-S-HHHHHHHHHHHHHHHHHHHHHHHHHT---------/----HHHHHHHHHHHHHHTHHHHTTTTTTTSEEEEEEEEEEEEETTEEEESS--TT---BTTEETTT-SS-BHHHHHHHHHHHH-EEEE--TT-----S--PPB-S-SEEE-TTT--EEEEEEEEETTTTEEEEEEEE--HHHHHHHH-EEGGGS-HHHHHHHHHSEEEESS--SSBEEEEETTEEEEEEEEEEEE-S-S-HHHHHHHHHHHHHHHHHHHHHHHHHT---------

Radius of gyration: 33.45 Å; Cα contacts (8 Å, |Δi|>4): 854; chains: 2; bounding box: 67×111×77 Å

Nearest PDB structures (foldseek):
  2d32-assembly1_C  TM=2.330E-01  e=5.824E+00  Escherichia coli
  1v4g-assembly1_A  TM=2.796E-01  e=8.342E+00  Escherichia coli
  1v4g-assembly1_C  TM=2.494E-01  e=5.824E+00  Escherichia coli
  2d33-assembly1_C  TM=2.512E-01  e=8.857E+00  Escherichia coli
  2d33-assembly1_D  TM=2.224E-01  e=9.403E+00  Escherichia coli